Protein AF-A0A354S928-F1 (afdb_monomer_lite)

Structure (mmCIF, N/CA/C/O backbone):
data_AF-A0A354S928-F1
#
_entry.id   AF-A0A354S928-F1
#
loop_
_atom_site.group_PDB
_atom_site.id
_atom_site.type_symbol
_atom_site.label_atom_id
_atom_site.label_alt_id
_atom_site.label_comp_id
_atom_site.label_asym_id
_atom_site.label_entity_id
_atom_site.label_seq_id
_atom_site.pdbx_PDB_ins_code
_atom_site.Cartn_x
_atom_site.Cartn_y
_atom_site.Cartn_z
_atom_site.occupancy
_atom_site.B_iso_or_equiv
_atom_site.auth_seq_id
_atom_site.auth_comp_id
_atom_site.auth_asym_id
_atom_site.auth_atom_id
_atom_site.pdbx_PDB_model_num
ATOM 1 N N . ARG A 1 1 ? -13.248 -4.246 13.919 1.00 57.38 1 ARG A N 1
ATOM 2 C CA . ARG A 1 1 ? -13.762 -5.280 14.839 1.00 57.38 1 ARG A CA 1
ATOM 3 C C . ARG A 1 1 ? -12.779 -6.447 14.817 1.00 57.38 1 ARG A C 1
ATOM 5 O O . ARG A 1 1 ? -12.202 -6.693 13.770 1.00 57.38 1 ARG A O 1
ATOM 12 N N . PHE A 1 2 ? -12.494 -7.057 15.964 1.00 58.31 2 PHE A N 1
ATOM 13 C CA . PHE A 1 2 ? -11.597 -8.213 16.066 1.00 58.31 2 PHE A CA 1
ATOM 14 C C . PHE A 1 2 ? -12.460 -9.455 16.264 1.00 58.31 2 PHE A C 1
ATOM 16 O O . PHE A 1 2 ? -13.270 -9.467 17.186 1.00 58.31 2 PHE A O 1
ATOM 23 N N . THR A 1 3 ? -12.318 -10.443 15.388 1.00 64.12 3 THR A N 1
ATOM 24 C CA . THR A 1 3 ? -13.150 -11.657 15.372 1.00 64.12 3 THR A CA 1
ATOM 25 C C . THR A 1 3 ? -12.372 -12.909 15.773 1.00 64.12 3 THR A C 1
ATOM 27 O O . THR A 1 3 ? -12.984 -13.930 16.056 1.00 64.12 3 THR A O 1
ATOM 30 N N . GLY A 1 4 ? -11.038 -12.826 15.845 1.00 61.75 4 GLY A N 1
ATOM 31 C CA . GLY A 1 4 ? -10.159 -13.966 16.120 1.00 61.75 4 GLY A CA 1
ATOM 32 C C . GLY A 1 4 ? -9.697 -14.717 14.870 1.00 61.75 4 GLY A C 1
ATOM 33 O O . GLY A 1 4 ? -8.657 -15.358 14.941 1.00 61.75 4 GLY A O 1
ATOM 34 N N . LEU A 1 5 ? -10.392 -14.549 13.742 1.00 65.06 5 LEU A N 1
ATOM 35 C CA . LEU A 1 5 ? -10.087 -15.204 12.468 1.00 65.06 5 LEU A CA 1
ATOM 36 C C . LEU A 1 5 ? -9.148 -14.361 11.600 1.00 65.06 5 LEU A C 1
ATOM 38 O O . LEU A 1 5 ? -9.299 -13.135 11.499 1.00 65.06 5 LEU A O 1
ATOM 42 N N . GLU A 1 6 ? -8.187 -15.016 10.953 1.00 62.16 6 GLU A N 1
ATOM 43 C CA . GLU A 1 6 ? -7.364 -14.410 9.913 1.00 62.16 6 GLU A CA 1
ATOM 44 C C . GLU A 1 6 ? -8.184 -14.159 8.632 1.00 62.16 6 GLU A C 1
ATOM 46 O O . GLU A 1 6 ? -9.238 -14.746 8.373 1.00 62.16 6 GLU A O 1
ATOM 51 N N . ARG A 1 7 ? -7.709 -13.231 7.794 1.00 51.81 7 ARG A N 1
ATOM 52 C CA . ARG A 1 7 ? -8.377 -12.915 6.527 1.00 51.81 7 ARG A CA 1
ATOM 53 C C . ARG A 1 7 ? -8.331 -14.157 5.625 1.00 51.81 7 ARG A C 1
ATOM 55 O O . ARG A 1 7 ? -7.243 -14.546 5.212 1.00 51.81 7 ARG A O 1
ATOM 62 N N . ARG A 1 8 ? -9.508 -14.694 5.265 1.00 56.31 8 ARG A N 1
ATOM 63 C CA . ARG A 1 8 ? -9.723 -15.960 4.517 1.00 56.31 8 ARG A CA 1
ATOM 64 C C . ARG A 1 8 ? -9.528 -17.243 5.331 1.00 56.31 8 ARG A C 1
ATOM 66 O O . ARG A 1 8 ? -9.468 -18.323 4.751 1.00 56.31 8 ARG A O 1
ATOM 73 N N . GLU A 1 9 ? -9.439 -17.142 6.651 1.00 59.44 9 GLU A N 1
ATOM 74 C CA . GLU A 1 9 ? -9.548 -18.313 7.511 1.00 59.44 9 GLU A CA 1
ATOM 75 C C . GLU A 1 9 ? -11.017 -18.732 7.595 1.00 59.44 9 GLU A C 1
ATOM 77 O O . GLU A 1 9 ? -11.883 -17.931 7.950 1.00 59.44 9 GLU A O 1
ATOM 82 N N . HIS A 1 10 ? -11.298 -19.983 7.237 1.00 69.31 10 HIS A N 1
ATOM 83 C CA . HIS A 1 10 ? -12.612 -20.567 7.465 1.00 69.31 10 HIS A CA 1
ATOM 84 C C . HIS A 1 10 ? -12.753 -20.939 8.941 1.00 69.31 10 HIS A C 1
ATOM 86 O O . HIS A 1 10 ? -11.868 -21.585 9.508 1.00 69.31 10 HIS A O 1
ATOM 92 N N . ASP A 1 11 ? -13.879 -20.560 9.540 1.00 72.94 11 ASP A N 1
ATOM 93 C CA . ASP A 1 11 ? -14.251 -21.041 10.866 1.00 72.94 11 ASP A CA 1
ATOM 94 C C . ASP A 1 11 ? -14.643 -22.522 10.766 1.00 72.94 11 ASP A C 1
ATOM 96 O O . ASP A 1 11 ? -15.570 -22.893 10.048 1.00 72.94 11 ASP A O 1
ATOM 100 N N . GLN A 1 12 ? -13.883 -23.370 11.445 1.00 74.56 12 GLN A N 1
ATOM 101 C CA . GLN A 1 12 ? -14.088 -24.809 11.592 1.00 74.56 12 GLN A CA 1
ATOM 102 C C . GLN A 1 12 ? -14.726 -25.141 12.954 1.00 74.56 12 GLN A C 1
ATOM 104 O O . GLN A 1 12 ? -14.610 -26.270 13.428 1.00 74.56 12 GLN A O 1
ATOM 109 N N . GLY A 1 13 ? -15.363 -24.160 13.604 1.00 75.81 13 GLY A N 1
ATOM 110 C CA . GLY A 1 13 ? -15.966 -24.291 14.930 1.00 75.81 13 GLY A CA 1
ATOM 111 C C . GLY A 1 13 ? -14.998 -23.988 16.078 1.00 75.81 13 GLY A C 1
ATOM 112 O O . GLY A 1 13 ? -15.333 -24.168 17.248 1.00 75.81 13 GLY A O 1
ATOM 113 N N . GLN A 1 14 ? -13.790 -23.480 15.792 1.00 77.19 14 GLN A N 1
ATOM 114 C CA . GLN A 1 14 ? -12.808 -23.093 16.822 1.00 77.19 14 GLN A CA 1
ATOM 115 C C . GLN A 1 14 ? -13.268 -21.915 17.694 1.00 77.19 14 GLN A C 1
ATOM 117 O O . GLN A 1 14 ? -12.601 -21.535 18.665 1.00 77.19 14 GLN A O 1
ATOM 122 N N . HIS A 1 15 ? -14.371 -21.276 17.320 1.00 76.38 15 HIS A N 1
ATOM 123 C CA . HIS A 1 15 ? -14.907 -20.098 17.978 1.00 76.38 15 HIS A CA 1
ATOM 124 C C . HIS A 1 15 ? -16.320 -20.272 18.521 1.00 76.38 15 HIS A C 1
ATOM 126 O O . HIS A 1 15 ? -16.845 -19.299 19.071 1.00 76.38 15 HIS A O 1
ATOM 132 N N . ASP A 1 16 ? -16.867 -21.485 18.440 1.00 83.50 16 ASP A N 1
ATOM 133 C CA . ASP A 1 16 ? -18.211 -21.814 18.899 1.00 83.50 16 ASP A CA 1
ATOM 134 C C . ASP A 1 16 ? -18.359 -21.689 20.423 1.00 83.50 16 ASP A C 1
ATOM 136 O O . ASP A 1 16 ? -17.415 -21.861 21.203 1.00 83.50 16 ASP A O 1
ATOM 140 N N . GLY A 1 17 ? -19.582 -21.388 20.850 1.00 85.81 17 GLY A N 1
ATOM 141 C CA . GLY A 1 17 ? -20.004 -21.306 22.239 1.00 85.81 17 GLY A CA 1
ATOM 142 C C . GLY A 1 17 ? -20.357 -19.895 22.706 1.00 85.81 17 GLY A C 1
ATOM 143 O O . GLY A 1 17 ? -20.486 -18.938 21.938 1.00 85.81 17 GLY A O 1
ATOM 144 N N . VAL A 1 18 ? -20.537 -19.776 24.023 1.00 90.44 18 VAL A N 1
ATOM 145 C CA . VAL A 1 18 ? -20.867 -18.514 24.692 1.00 90.44 18 VAL A CA 1
ATOM 146 C C . VAL A 1 18 ? -19.614 -17.953 25.346 1.00 90.44 18 VAL A C 1
ATOM 148 O O . VAL A 1 18 ? -19.019 -18.594 26.213 1.00 90.44 18 VAL A O 1
ATOM 151 N N . ARG A 1 19 ? -19.211 -16.745 24.947 1.00 89.44 19 ARG A N 1
ATOM 152 C CA . ARG A 1 19 ? -17.998 -16.097 25.469 1.00 89.44 19 ARG A CA 1
ATOM 153 C C . ARG A 1 19 ? -18.167 -14.596 25.636 1.00 89.44 19 ARG A C 1
ATOM 155 O O . ARG A 1 19 ? -18.900 -13.958 24.882 1.00 89.44 19 ARG A O 1
ATOM 162 N N . ASP A 1 20 ? -17.449 -14.040 26.608 1.00 91.00 20 ASP A N 1
ATOM 163 C CA . ASP A 1 20 ? -17.377 -12.594 26.802 1.00 91.00 20 ASP A CA 1
ATOM 164 C C . ASP A 1 20 ? -16.610 -11.945 25.649 1.00 91.00 20 ASP A C 1
ATOM 166 O O . ASP A 1 20 ? -15.533 -12.398 25.251 1.00 91.00 20 ASP A O 1
ATOM 170 N N . VAL A 1 21 ? -17.158 -10.855 25.122 1.00 90.00 21 VAL A N 1
ATOM 171 C CA . VAL A 1 21 ? -16.546 -10.071 24.049 1.00 90.00 21 VAL A CA 1
ATOM 172 C C . VAL A 1 21 ? -16.589 -8.589 24.378 1.00 90.00 21 VAL A C 1
ATOM 174 O O . VAL A 1 21 ? -17.413 -8.113 25.155 1.00 90.00 21 VAL A O 1
ATOM 177 N N . LEU A 1 22 ? -15.688 -7.829 23.758 1.00 89.25 22 LEU A N 1
ATOM 178 C CA . LEU A 1 22 ? -15.654 -6.377 23.907 1.00 89.25 22 LEU A CA 1
ATOM 179 C C . LEU A 1 22 ? -16.966 -5.718 23.459 1.00 89.25 22 LEU A C 1
ATOM 181 O O . LEU A 1 22 ? -17.480 -4.841 24.144 1.00 89.25 22 LEU A O 1
ATOM 185 N N . ALA A 1 23 ? -17.457 -6.110 22.284 1.00 90.25 23 ALA A N 1
ATOM 186 C CA . ALA A 1 23 ? -18.642 -5.539 21.666 1.00 90.25 23 ALA A CA 1
ATOM 187 C C . ALA A 1 23 ? -19.266 -6.525 20.674 1.00 90.25 23 ALA A C 1
ATOM 189 O O . ALA A 1 23 ? -18.552 -7.317 20.054 1.00 90.25 23 ALA A O 1
ATOM 190 N N . VAL A 1 24 ? -20.583 -6.426 20.503 1.00 90.06 24 VAL A N 1
ATOM 191 C CA . VAL A 1 24 ? -21.364 -7.116 19.466 1.00 90.06 24 VAL A CA 1
ATOM 192 C C . VAL A 1 24 ? -22.012 -6.077 18.555 1.00 90.06 24 VAL A C 1
ATOM 194 O O . VAL A 1 24 ? -22.234 -4.949 18.976 1.00 90.06 24 VAL A O 1
ATOM 197 N N . SER A 1 25 ? -22.303 -6.434 17.304 1.00 87.00 25 SER A N 1
ATOM 198 C CA . SER A 1 25 ? -22.874 -5.494 16.330 1.00 87.00 25 SER A CA 1
ATOM 199 C C . SER A 1 25 ? -24.279 -5.042 16.738 1.00 87.00 25 SER A C 1
ATOM 201 O O . SER A 1 25 ? -25.116 -5.889 17.051 1.00 87.00 25 SER A O 1
ATOM 203 N N . SER A 1 26 ? -24.580 -3.742 16.629 1.00 88.56 26 SER A N 1
ATOM 204 C CA . SER A 1 26 ? -25.928 -3.191 16.859 1.00 88.56 26 SER A CA 1
ATOM 205 C C . SER A 1 26 ? -26.996 -3.807 15.941 1.00 88.56 26 SER A C 1
ATOM 207 O O . SER A 1 26 ? -28.163 -3.860 16.314 1.00 88.56 26 SER A O 1
ATOM 209 N N . ALA A 1 27 ? -26.604 -4.375 14.794 1.00 86.50 27 ALA A N 1
ATOM 210 C CA . ALA A 1 27 ? -27.502 -5.082 13.875 1.00 86.50 27 ALA A CA 1
ATOM 211 C C . ALA A 1 27 ? -28.067 -6.416 14.412 1.00 86.50 27 ALA A C 1
ATOM 213 O O . ALA A 1 27 ? -29.059 -6.906 13.880 1.00 86.50 27 ALA A O 1
ATOM 214 N N . GLY A 1 28 ? -27.435 -7.021 15.423 1.00 88.31 28 GLY A N 1
ATOM 215 C CA . GLY A 1 28 ? -27.823 -8.321 15.989 1.00 88.31 28 GLY A CA 1
ATOM 216 C C . GLY A 1 28 ? -27.736 -8.350 17.514 1.00 88.31 28 GLY A C 1
ATOM 217 O O . GLY A 1 28 ? -27.452 -9.391 18.098 1.00 88.31 28 GLY A O 1
ATOM 218 N N . MET A 1 29 ? -27.909 -7.196 18.159 1.00 91.94 29 MET A N 1
ATOM 219 C CA . MET A 1 29 ? -27.745 -7.043 19.601 1.00 91.94 29 MET A CA 1
ATOM 220 C C . MET A 1 29 ? -29.074 -7.266 20.329 1.00 91.94 29 MET A C 1
ATOM 222 O O . MET A 1 29 ? -30.068 -6.610 20.024 1.00 91.94 29 MET A O 1
ATOM 226 N N . LEU A 1 30 ? -29.073 -8.142 21.335 1.00 94.81 30 LEU A N 1
ATOM 227 C CA . LEU A 1 30 ? -30.174 -8.273 22.288 1.00 94.81 30 LEU A CA 1
ATOM 228 C C . LEU A 1 30 ? -29.760 -7.647 23.621 1.00 94.81 30 LEU A C 1
ATOM 230 O O . LEU A 1 30 ? -28.729 -8.008 24.187 1.00 94.81 30 LEU A O 1
ATOM 234 N N . ILE A 1 31 ? -30.556 -6.699 24.116 1.00 95.81 31 ILE A N 1
ATOM 235 C CA . ILE A 1 31 ? -30.219 -5.880 25.285 1.00 95.81 31 ILE A CA 1
ATOM 236 C C . ILE A 1 31 ? -31.330 -6.020 26.317 1.00 95.81 31 ILE A C 1
ATOM 238 O O . ILE A 1 31 ? -32.513 -5.920 25.986 1.00 95.81 31 ILE A O 1
ATOM 242 N N . ARG A 1 32 ? -30.960 -6.215 27.585 1.00 96.75 32 ARG A N 1
ATOM 243 C CA . ARG A 1 32 ? -31.929 -6.126 28.677 1.00 96.75 32 ARG A CA 1
ATOM 244 C C . ARG A 1 32 ? -32.456 -4.695 28.786 1.00 96.75 32 ARG A C 1
ATOM 246 O O . ARG A 1 32 ? -31.681 -3.739 28.809 1.00 96.75 32 ARG A O 1
ATOM 253 N N . ARG A 1 33 ? -33.777 -4.553 28.878 1.00 96.88 33 ARG A N 1
ATOM 254 C CA . ARG A 1 33 ? -34.451 -3.250 28.880 1.00 96.88 33 ARG A CA 1
ATOM 255 C C . ARG A 1 33 ? -33.980 -2.328 30.008 1.00 96.88 33 ARG A C 1
ATOM 257 O O . ARG A 1 33 ? -33.755 -1.150 29.765 1.00 96.88 33 ARG A O 1
ATOM 264 N N . ASP A 1 34 ? -33.786 -2.866 31.206 1.00 97.31 34 ASP A N 1
ATOM 265 C CA . ASP A 1 34 ? -33.307 -2.106 32.363 1.00 97.31 34 ASP A CA 1
ATOM 266 C C . ASP A 1 34 ? -31.888 -1.556 32.152 1.00 97.31 34 ASP A C 1
ATOM 268 O O . ASP A 1 34 ? -31.608 -0.412 32.503 1.00 97.31 34 ASP A O 1
ATOM 272 N N . VAL A 1 35 ? -31.003 -2.326 31.510 1.00 96.38 35 VAL A N 1
ATOM 273 C CA . VAL A 1 35 ? -29.656 -1.862 31.139 1.00 96.38 35 VAL A CA 1
ATOM 274 C C . VAL A 1 35 ? -29.730 -0.768 30.072 1.00 96.38 35 VAL A C 1
ATOM 276 O O . VAL A 1 35 ? -29.015 0.226 30.175 1.00 96.38 35 VAL A O 1
ATOM 279 N N . TRP A 1 36 ? -30.599 -0.923 29.070 1.00 96.75 36 TRP A N 1
ATOM 280 C CA . TRP A 1 36 ? -30.798 0.082 28.022 1.00 96.75 36 TRP A CA 1
ATOM 281 C C . TRP A 1 36 ? -31.271 1.426 28.585 1.00 96.75 36 TRP A C 1
ATOM 283 O O . TRP A 1 36 ? -30.687 2.462 28.269 1.00 96.75 36 TRP A O 1
ATOM 293 N N . GLU A 1 37 ? -32.291 1.397 29.447 1.00 96.00 37 GLU A N 1
ATOM 294 C CA . GLU A 1 37 ? -32.846 2.587 30.099 1.00 96.00 37 GLU A CA 1
ATOM 295 C C . GLU A 1 37 ? -31.823 3.230 31.047 1.00 96.00 37 GLU A C 1
ATOM 297 O O . GLU A 1 37 ? -31.629 4.443 31.011 1.00 96.00 37 GLU A O 1
ATOM 302 N N . ARG A 1 38 ? -31.089 2.428 31.832 1.00 95.25 38 ARG A N 1
ATOM 303 C CA . ARG A 1 38 ? -30.042 2.925 32.742 1.00 95.25 38 ARG A CA 1
ATOM 304 C C . ARG A 1 38 ? -28.875 3.591 32.011 1.00 95.25 38 ARG A C 1
ATOM 306 O O . ARG A 1 38 ? -28.281 4.525 32.543 1.00 95.25 38 ARG A O 1
ATOM 313 N N . LEU A 1 39 ? -28.512 3.090 30.830 1.00 95.38 39 LEU A N 1
ATOM 314 C CA . LEU A 1 39 ? -27.411 3.623 30.022 1.00 95.38 39 LEU A CA 1
ATOM 315 C C . LEU A 1 39 ? -27.840 4.712 29.037 1.00 95.38 39 LEU A C 1
ATOM 317 O O . LEU A 1 39 ? -26.982 5.221 28.316 1.00 95.38 39 LEU A O 1
ATOM 321 N N . ASP A 1 40 ? -29.126 5.067 29.002 1.00 94.88 40 ASP A N 1
ATOM 322 C CA . ASP A 1 40 ? -29.672 6.079 28.093 1.00 94.88 40 ASP A CA 1
ATOM 323 C C . ASP A 1 40 ? -29.400 5.753 26.601 1.00 94.88 40 ASP A C 1
ATOM 325 O O . ASP A 1 40 ? -29.175 6.623 25.763 1.00 94.88 40 ASP A O 1
ATOM 329 N N . GLY A 1 41 ? -29.379 4.462 26.248 1.00 93.75 41 GLY A N 1
ATOM 330 C CA . GLY A 1 41 ? -29.180 3.998 24.869 1.00 93.75 41 GLY A CA 1
ATOM 331 C C . GLY A 1 41 ? -27.840 4.396 24.224 1.00 93.75 41 GLY A C 1
ATOM 332 O O . GLY A 1 41 ? -26.811 4.539 24.894 1.00 93.75 41 GLY A O 1
ATOM 333 N N . PHE A 1 42 ? -27.825 4.534 22.891 1.00 95.00 42 PHE A N 1
ATOM 334 C CA . PHE A 1 42 ? -26.626 4.878 22.106 1.00 95.00 42 PHE A CA 1
ATOM 335 C C . PHE A 1 42 ? -26.143 6.319 22.333 1.00 95.00 42 PHE A C 1
ATOM 337 O O . PHE A 1 42 ? -26.806 7.142 22.963 1.00 95.00 42 PHE A O 1
ATOM 344 N N . ASP A 1 43 ? -24.933 6.622 21.861 1.00 93.38 43 ASP A N 1
ATOM 345 C CA . ASP A 1 43 ? -24.428 7.993 21.832 1.00 93.38 43 ASP A CA 1
ATOM 346 C C . ASP A 1 43 ? -25.034 8.780 20.665 1.00 93.38 43 ASP A C 1
ATOM 348 O O . ASP A 1 43 ? -24.781 8.401 19.523 1.00 93.38 43 ASP A O 1
ATOM 352 N N . PRO A 1 44 ? -25.791 9.876 20.897 1.00 91.38 44 PRO A N 1
ATOM 353 C CA . PRO A 1 44 ? -26.268 10.739 19.817 1.00 91.38 44 PRO A CA 1
ATOM 354 C C . PRO A 1 44 ? -25.138 11.285 18.935 1.00 91.38 44 PRO A C 1
ATOM 356 O O . PRO A 1 44 ? -25.376 11.631 17.781 1.00 91.38 44 PRO A O 1
ATOM 359 N N . GLN A 1 45 ? -23.908 11.342 19.459 1.00 89.50 45 GLN A N 1
ATOM 360 C CA . GLN A 1 45 ? -22.717 11.751 18.710 1.00 89.50 45 GLN A CA 1
ATOM 361 C C . GLN A 1 45 ? -22.156 10.650 17.791 1.00 89.50 45 GLN A C 1
ATOM 363 O O . GLN A 1 45 ? -21.254 10.915 16.997 1.00 89.50 45 GLN A O 1
ATOM 368 N N . LEU A 1 46 ? -22.682 9.423 17.871 1.00 87.31 46 LEU A N 1
ATOM 369 C CA . LEU A 1 46 ? -22.285 8.260 17.071 1.00 87.31 46 LEU A CA 1
ATOM 370 C C . LEU A 1 46 ? -23.500 7.699 16.310 1.00 87.31 46 LEU A C 1
ATOM 372 O O . LEU A 1 46 ? -24.011 6.638 16.656 1.00 87.31 46 LEU A O 1
ATOM 376 N N . PRO A 1 47 ? -23.988 8.386 15.261 1.00 81.38 47 PRO A N 1
ATOM 377 C CA . PRO A 1 47 ? -25.257 8.034 14.620 1.00 81.38 47 PRO A CA 1
ATOM 378 C C . PRO A 1 47 ? -25.209 6.779 13.736 1.00 81.38 47 PRO A C 1
ATOM 380 O O . PRO A 1 47 ? -26.265 6.271 13.367 1.00 81.38 47 PRO A O 1
ATOM 383 N N . LEU A 1 48 ? -24.023 6.313 13.323 1.00 79.75 48 LEU A N 1
ATOM 384 C CA . LEU A 1 48 ? -23.920 5.247 12.314 1.00 79.75 48 LEU A CA 1
ATOM 385 C C . LEU A 1 48 ? -22.792 4.242 12.542 1.00 79.75 48 LEU A C 1
ATOM 387 O O . LEU A 1 48 ? -22.975 3.056 12.288 1.00 79.75 48 LEU A O 1
ATOM 391 N N . PHE A 1 49 ? -21.613 4.705 12.952 1.00 82.62 49 PHE A N 1
ATOM 392 C CA . PHE A 1 49 ? -20.440 3.852 13.111 1.00 82.62 49 PHE A CA 1
ATOM 393 C C . PHE A 1 49 ? -19.979 3.851 14.561 1.00 82.62 49 PHE A C 1
ATOM 395 O O . PHE A 1 49 ? -19.964 4.897 15.206 1.00 82.62 49 PHE A O 1
ATOM 402 N N . ARG A 1 50 ? -19.524 2.685 15.036 1.00 85.31 50 ARG A N 1
ATOM 403 C CA . ARG A 1 50 ? -18.922 2.484 16.369 1.00 85.31 50 ARG A CA 1
ATOM 404 C C . ARG A 1 50 ? -19.848 2.820 17.547 1.00 85.31 50 ARG A C 1
ATOM 406 O O . ARG A 1 50 ? -19.375 2.857 18.682 1.00 85.31 50 ARG A O 1
ATOM 413 N N . ASP A 1 51 ? -21.133 3.014 17.278 1.00 89.44 51 ASP A N 1
ATOM 414 C CA . ASP A 1 51 ? -22.232 3.117 18.240 1.00 89.44 51 ASP A CA 1
ATOM 415 C C . ASP A 1 51 ? -22.292 1.873 19.134 1.00 89.44 51 ASP A C 1
ATOM 417 O O . ASP A 1 51 ? -22.361 1.960 20.360 1.00 89.44 51 ASP A O 1
ATOM 421 N N . ASP A 1 52 ? -22.156 0.712 18.501 1.00 91.31 52 ASP A N 1
ATOM 422 C CA . ASP A 1 52 ? -22.087 -0.602 19.116 1.00 91.31 52 ASP A CA 1
ATOM 423 C C . ASP A 1 52 ? -20.897 -0.733 20.077 1.00 91.31 52 ASP A C 1
ATOM 425 O O . ASP A 1 52 ? -21.041 -1.197 21.208 1.00 91.31 52 ASP A O 1
ATOM 429 N N . LEU A 1 53 ? -19.717 -0.281 19.642 1.00 90.81 53 LEU A N 1
ATOM 430 C CA . LEU A 1 53 ? -18.491 -0.340 20.426 1.00 90.81 53 LEU A CA 1
ATOM 431 C C . LEU A 1 53 ? -18.572 0.572 21.649 1.00 90.81 53 LEU A C 1
ATOM 433 O O . LEU A 1 53 ? -18.171 0.149 22.731 1.00 90.81 53 LEU A O 1
ATOM 437 N N . ASP A 1 54 ? -19.067 1.802 21.490 1.00 93.31 54 ASP A N 1
ATOM 438 C CA . ASP A 1 54 ? -19.245 2.709 22.624 1.00 93.31 54 ASP A CA 1
ATOM 439 C C . ASP A 1 54 ? -20.248 2.156 23.639 1.00 93.31 54 ASP A C 1
ATOM 441 O O . ASP A 1 54 ? -19.950 2.097 24.835 1.00 93.31 54 ASP A O 1
ATOM 445 N N . PHE A 1 55 ? -21.412 1.703 23.166 1.00 95.19 55 PHE A N 1
ATOM 446 C CA . PHE A 1 55 ? -22.460 1.183 24.035 1.00 95.19 55 PHE A CA 1
ATOM 447 C C . PHE A 1 55 ? -21.996 -0.057 24.801 1.00 95.19 55 PHE A C 1
ATOM 449 O O . PHE A 1 55 ? -22.072 -0.075 26.027 1.00 95.19 55 PHE A O 1
ATOM 456 N N . CYS A 1 56 ? -21.431 -1.061 24.124 1.00 94.25 56 CYS A N 1
ATOM 457 C CA . CYS A 1 56 ? -20.911 -2.257 24.790 1.00 94.25 56 CYS A CA 1
ATOM 458 C C . CYS A 1 56 ? -19.782 -1.936 25.780 1.00 94.25 56 CYS A C 1
ATOM 460 O O . CYS A 1 56 ? -19.679 -2.562 26.834 1.00 94.25 56 CYS A O 1
ATOM 462 N N . TRP A 1 57 ? -18.952 -0.933 25.492 1.00 94.25 57 TRP A N 1
ATOM 463 C CA . TRP A 1 57 ? -17.935 -0.486 26.439 1.00 94.25 57 TRP A CA 1
ATOM 464 C C . TRP A 1 57 ? -18.574 0.164 27.676 1.00 94.25 57 TRP A C 1
ATOM 466 O O . TRP A 1 57 ? -18.168 -0.140 28.799 1.00 94.25 57 TRP A O 1
ATOM 476 N N . ARG A 1 58 ? -19.608 1.000 27.510 1.00 95.44 58 ARG A N 1
ATOM 477 C CA . ARG A 1 58 ? -20.393 1.531 28.639 1.00 95.44 58 ARG A CA 1
ATOM 478 C C . ARG A 1 58 ? -21.064 0.424 29.453 1.00 95.44 58 ARG A C 1
ATOM 480 O O . ARG A 1 58 ? -21.017 0.497 30.675 1.00 95.44 58 ARG A O 1
ATOM 487 N N . VAL A 1 59 ? -21.587 -0.621 28.810 1.00 96.50 59 VAL A N 1
ATOM 488 C CA . VAL A 1 59 ? -22.147 -1.814 29.477 1.00 96.50 59 VAL A CA 1
ATOM 489 C C . VAL A 1 59 ? -21.105 -2.469 30.390 1.00 96.50 59 VAL A C 1
ATOM 491 O O . VAL A 1 59 ? -21.357 -2.608 31.586 1.00 96.50 59 VAL A O 1
ATOM 494 N N . HIS A 1 60 ? -19.902 -2.755 29.877 1.00 95.56 60 HIS A N 1
ATOM 495 C CA . HIS A 1 60 ? -18.797 -3.290 30.692 1.00 95.56 60 HIS A CA 1
ATOM 496 C C . HIS A 1 60 ? -18.424 -2.365 31.855 1.00 95.56 60 HIS A C 1
ATOM 498 O O . HIS A 1 60 ? -18.159 -2.813 32.967 1.00 95.56 60 HIS A O 1
ATOM 504 N N . ARG A 1 61 ? -18.420 -1.048 31.622 1.00 94.94 61 ARG A N 1
ATOM 505 C CA . ARG A 1 61 ? -18.125 -0.058 32.667 1.00 94.94 61 ARG A CA 1
ATOM 506 C C . ARG A 1 61 ? -19.235 0.093 33.700 1.00 94.94 61 ARG A C 1
ATOM 508 O O . ARG A 1 61 ? -18.953 0.552 34.801 1.00 94.94 61 ARG A O 1
ATOM 515 N N . ALA A 1 62 ? -20.460 -0.296 33.379 1.00 95.62 62 ALA A N 1
ATOM 516 C CA . ALA A 1 62 ? -21.577 -0.330 34.313 1.00 95.62 62 ALA A CA 1
ATOM 517 C C . ALA A 1 62 ? -21.641 -1.637 35.128 1.00 95.62 62 ALA A C 1
ATOM 519 O O . ALA A 1 62 ? -22.602 -1.831 35.867 1.00 95.62 62 ALA A O 1
ATOM 520 N N . GLY A 1 63 ? -20.641 -2.521 35.004 1.00 94.94 63 GLY A N 1
ATOM 521 C CA . GLY A 1 63 ? -20.585 -3.804 35.717 1.00 94.94 63 GLY A CA 1
ATOM 522 C C . GLY A 1 63 ? -21.392 -4.928 35.062 1.00 94.94 63 GLY A C 1
ATOM 523 O O . GLY A 1 63 ? -21.535 -6.001 35.641 1.00 94.94 63 GLY A O 1
ATOM 524 N N . GLU A 1 64 ? -21.919 -4.702 33.860 1.00 95.81 64 GLU A N 1
ATOM 525 C CA . GLU A 1 64 ? -22.651 -5.711 33.095 1.00 95.81 64 GLU A CA 1
ATOM 526 C C . GLU A 1 64 ? -21.723 -6.442 32.118 1.00 95.81 64 GLU A C 1
ATOM 528 O O . GLU A 1 64 ? -20.626 -5.981 31.802 1.00 95.81 64 GLU A O 1
ATOM 533 N N . ARG A 1 65 ? -22.178 -7.584 31.594 1.00 94.62 65 ARG A N 1
ATOM 534 C CA . ARG A 1 65 ? -21.411 -8.396 30.640 1.00 94.62 65 ARG A CA 1
ATOM 535 C C . ARG A 1 65 ? -21.970 -8.285 29.230 1.00 94.62 65 ARG A C 1
ATOM 537 O O . ARG A 1 65 ? -23.181 -8.252 29.027 1.00 94.62 65 ARG A O 1
ATOM 544 N N . VAL A 1 66 ? -21.067 -8.307 28.254 1.00 95.19 66 VAL A N 1
ATOM 545 C CA . VAL A 1 66 ? -21.397 -8.448 26.834 1.00 95.19 66 VAL A CA 1
ATOM 546 C C . VAL A 1 66 ? -20.886 -9.800 26.367 1.00 95.19 66 VAL A C 1
ATOM 548 O O . VAL A 1 66 ? -19.683 -10.062 26.403 1.00 95.19 66 VAL A O 1
ATOM 551 N N . ILE A 1 67 ? -21.809 -10.646 25.923 1.00 93.69 67 ILE A N 1
ATOM 552 C CA . ILE A 1 67 ? -21.523 -12.002 25.459 1.00 93.69 67 ILE A CA 1
ATOM 553 C C . ILE A 1 67 ? -21.905 -12.151 23.992 1.00 93.69 67 ILE A C 1
ATOM 555 O O . ILE A 1 67 ? -22.877 -11.555 23.529 1.00 93.69 67 ILE A O 1
ATOM 559 N N . VAL A 1 68 ? -21.142 -12.964 23.269 1.00 91.31 68 VAL A N 1
ATOM 560 C CA . VAL A 1 68 ? -21.536 -13.471 21.953 1.00 91.31 68 VAL A CA 1
ATOM 561 C C . VAL A 1 68 ? -22.060 -14.895 22.113 1.00 91.31 68 VAL A C 1
ATOM 563 O O . VAL A 1 68 ? -21.491 -15.677 22.875 1.00 91.31 68 VAL A O 1
ATOM 566 N N . VAL A 1 69 ? -23.143 -15.210 21.406 1.00 91.31 69 VAL A N 1
ATOM 567 C CA . VAL A 1 69 ? -23.721 -16.555 21.302 1.00 91.31 69 VAL A CA 1
ATOM 568 C C . VAL A 1 69 ? -23.589 -16.967 19.843 1.00 91.31 69 VAL A C 1
ATOM 570 O O . VAL A 1 69 ? -24.287 -16.413 18.997 1.00 91.31 69 VAL A O 1
ATOM 573 N N . THR A 1 70 ? -22.667 -17.876 19.529 1.00 87.06 70 THR A N 1
ATOM 574 C CA . THR A 1 70 ? -22.372 -18.240 18.129 1.00 87.06 70 THR A CA 1
ATOM 575 C C . THR A 1 70 ? -23.522 -18.956 17.429 1.00 87.06 70 THR A C 1
ATOM 577 O O . THR A 1 70 ? -23.667 -18.814 16.220 1.00 87.06 70 THR A O 1
ATOM 580 N N . ASP A 1 71 ? -24.382 -19.641 18.185 1.00 86.50 71 ASP A N 1
ATOM 581 C CA . ASP A 1 71 ? -25.570 -20.319 17.649 1.00 86.50 71 ASP A CA 1
ATOM 582 C C . ASP A 1 71 ? -26.648 -19.330 17.163 1.00 86.50 71 ASP A C 1
ATOM 584 O O . ASP A 1 71 ? -27.534 -19.687 16.386 1.00 86.50 71 ASP A O 1
ATOM 588 N N . ALA A 1 72 ? -26.592 -18.068 17.609 1.00 87.94 72 ALA A N 1
ATOM 589 C CA . ALA A 1 72 ? -27.520 -17.020 17.202 1.00 87.94 72 ALA A CA 1
ATOM 590 C C . ALA A 1 72 ? -27.010 -16.314 15.936 1.00 87.94 72 ALA A C 1
ATOM 592 O O . ALA A 1 72 ? -26.251 -15.345 15.996 1.00 87.94 72 ALA A O 1
ATOM 593 N N . VAL A 1 73 ? -27.451 -16.798 14.774 1.00 84.00 73 VAL A N 1
ATOM 594 C CA . VAL A 1 73 ? -27.003 -16.301 13.465 1.00 84.00 73 VAL A CA 1
ATOM 595 C C . VAL A 1 73 ? -27.966 -15.255 12.900 1.00 84.00 73 VAL A C 1
ATOM 597 O O . VAL A 1 73 ? -29.177 -15.466 12.834 1.00 84.00 73 VAL A O 1
ATOM 600 N N . LEU A 1 74 ? -27.416 -14.133 12.428 1.00 84.06 74 LEU A N 1
ATOM 601 C CA . LEU A 1 74 ? -28.141 -13.099 11.689 1.00 84.06 74 LEU A CA 1
ATOM 602 C C . LEU A 1 74 ? -27.371 -12.718 10.422 1.00 84.06 74 LEU A C 1
ATOM 604 O O . LEU A 1 74 ? -26.165 -12.487 10.457 1.00 84.06 74 LEU A O 1
ATOM 608 N N . HIS A 1 75 ? -28.085 -12.591 9.304 1.00 81.44 75 HIS A N 1
ATOM 609 C CA . HIS A 1 75 ? -27.507 -12.149 8.037 1.00 81.44 75 HIS A CA 1
ATOM 610 C C . HIS A 1 75 ? -27.639 -10.632 7.881 1.00 81.44 75 HIS A C 1
ATOM 612 O O . HIS A 1 75 ? -28.742 -10.101 7.739 1.00 81.44 75 HIS A O 1
ATOM 618 N N . HIS A 1 76 ? -26.507 -9.925 7.853 1.00 78.50 76 HIS A N 1
ATOM 619 C CA . HIS A 1 76 ? -26.459 -8.482 7.628 1.00 78.50 76 HIS A CA 1
ATOM 620 C C . HIS A 1 76 ? -25.757 -8.157 6.302 1.00 78.50 76 HIS A C 1
ATOM 622 O O . HIS A 1 76 ? -24.679 -8.658 6.020 1.00 78.50 76 HIS A O 1
ATOM 628 N N . ARG A 1 77 ? -26.368 -7.302 5.470 1.00 71.94 77 ARG A N 1
ATOM 629 C CA . ARG A 1 77 ? -25.831 -6.926 4.146 1.00 71.94 77 ARG A CA 1
ATOM 630 C C . ARG A 1 77 ? -24.737 -5.852 4.170 1.00 71.94 77 ARG A C 1
ATOM 632 O O . ARG A 1 77 ? -24.194 -5.545 3.114 1.00 71.94 77 ARG A O 1
ATOM 639 N N . GLU A 1 78 ? -24.496 -5.224 5.322 1.00 66.88 78 GLU A N 1
ATOM 640 C CA . GLU A 1 78 ? -23.433 -4.225 5.544 1.00 66.88 78 GLU A CA 1
ATOM 641 C C . GLU A 1 78 ? -23.338 -3.120 4.471 1.00 66.88 78 GLU A C 1
ATOM 643 O O . GLU A 1 78 ? -22.261 -2.612 4.155 1.00 66.88 78 GLU A O 1
ATOM 648 N N . ALA A 1 79 ? -24.479 -2.735 3.889 1.00 64.25 79 ALA A N 1
ATOM 649 C CA . ALA A 1 79 ? -24.511 -1.887 2.700 1.00 64.25 79 ALA A CA 1
ATOM 650 C C . ALA A 1 79 ? -23.913 -0.488 2.937 1.00 64.25 79 ALA A C 1
ATOM 652 O O . ALA A 1 79 ? -23.313 0.074 2.026 1.00 64.25 79 ALA A O 1
ATOM 653 N N . SER A 1 80 ? -24.040 0.058 4.150 1.00 61.56 80 SER A N 1
ATOM 654 C CA . SER A 1 80 ? -23.461 1.358 4.520 1.00 61.56 80 SER A CA 1
ATOM 655 C C . SER A 1 80 ? -21.952 1.289 4.782 1.00 61.56 80 SER A C 1
ATOM 657 O O . SER A 1 80 ? -21.247 2.255 4.512 1.00 61.56 80 SER A O 1
ATOM 659 N N . ALA A 1 81 ? -21.442 0.153 5.275 1.00 59.72 81 ALA A N 1
ATOM 660 C CA . ALA A 1 81 ? -20.012 -0.041 5.524 1.00 59.72 81 ALA A CA 1
ATOM 661 C C . ALA A 1 81 ? -19.227 -0.250 4.217 1.00 59.72 81 ALA A C 1
ATOM 663 O O . ALA A 1 81 ? -18.122 0.264 4.083 1.00 59.72 81 ALA A O 1
ATOM 664 N N . HIS A 1 82 ? -19.840 -0.922 3.236 1.00 58.72 82 HIS A N 1
ATOM 665 C CA . HIS A 1 82 ? -19.263 -1.183 1.909 1.00 58.72 82 HIS A CA 1
ATOM 666 C C . HIS A 1 82 ? -19.599 -0.105 0.863 1.00 58.72 82 HIS A C 1
ATOM 668 O O . HIS A 1 82 ? -19.444 -0.331 -0.336 1.00 58.72 82 HIS A O 1
ATOM 674 N N . GLY A 1 83 ? -20.168 1.036 1.272 1.00 57.56 83 GLY A N 1
ATOM 675 C CA . GLY A 1 83 ? -20.546 2.116 0.350 1.00 57.56 83 GLY A CA 1
ATOM 676 C C . GLY A 1 83 ? -21.602 1.736 -0.704 1.00 57.56 83 GLY A C 1
ATOM 677 O O . GLY A 1 83 ? -21.816 2.482 -1.655 1.00 57.56 83 GLY A O 1
ATOM 678 N N . ARG A 1 84 ? -22.289 0.595 -0.547 1.00 59.00 84 ARG A N 1
ATOM 679 C CA . ARG A 1 84 ? -23.373 0.120 -1.431 1.00 59.00 84 ARG A CA 1
ATOM 680 C C . ARG A 1 84 ? -24.677 0.897 -1.234 1.00 59.00 84 ARG A C 1
ATOM 682 O O . ARG A 1 84 ? -25.593 0.776 -2.043 1.00 59.00 84 ARG A O 1
ATOM 689 N N . ARG A 1 85 ? -24.770 1.682 -0.158 1.00 59.12 85 ARG A N 1
ATOM 690 C CA . ARG A 1 85 ? -25.845 2.641 0.098 1.00 59.12 85 ARG A CA 1
ATOM 691 C C . ARG A 1 85 ? -25.235 4.001 0.412 1.00 59.12 85 ARG A C 1
ATOM 693 O O . ARG A 1 85 ? -24.478 4.125 1.371 1.00 59.12 85 ARG A O 1
ATOM 700 N N . VAL A 1 86 ? -25.611 5.015 -0.363 1.00 58.78 86 VAL A N 1
ATOM 701 C CA . VAL A 1 86 ? -25.366 6.411 0.009 1.00 58.78 86 VAL A CA 1
ATOM 702 C C . VAL A 1 86 ? -26.274 6.707 1.199 1.00 58.78 86 VAL A C 1
ATOM 704 O O . VAL A 1 86 ? -27.494 6.581 1.100 1.00 58.78 86 VAL A O 1
ATOM 707 N N . SER A 1 87 ? -25.673 6.979 2.352 1.00 57.19 87 SER A N 1
ATOM 708 C CA . SER A 1 87 ? -26.392 7.380 3.557 1.00 57.19 87 SER A CA 1
ATOM 709 C C . SER A 1 87 ? -26.328 8.895 3.669 1.00 57.19 87 SER A C 1
ATOM 711 O O . SER A 1 87 ? -25.229 9.451 3.661 1.00 57.19 87 SER A O 1
ATOM 713 N N . ASP A 1 88 ? -27.474 9.553 3.841 1.00 58.53 88 ASP A N 1
ATOM 714 C CA . ASP A 1 88 ? -27.531 11.001 4.099 1.00 58.53 88 ASP A CA 1
ATOM 715 C C . ASP A 1 88 ? -26.763 11.381 5.379 1.00 58.53 88 ASP A C 1
ATOM 717 O O . ASP A 1 88 ? -26.242 12.486 5.500 1.00 58.53 88 ASP A O 1
ATOM 721 N N . LEU A 1 89 ? -26.618 10.427 6.309 1.00 59.09 89 LEU A N 1
ATOM 722 C CA . LEU A 1 89 ? -25.867 10.577 7.558 1.00 59.09 89 LEU A CA 1
ATOM 723 C C . LEU A 1 89 ? -24.349 10.376 7.391 1.00 59.09 89 LEU A C 1
ATOM 725 O O . LEU A 1 89 ? -23.592 10.703 8.301 1.00 59.09 89 LEU A O 1
ATOM 729 N N . ALA A 1 90 ? -23.883 9.817 6.267 1.00 58.00 90 ALA A N 1
ATOM 730 C CA . ALA A 1 90 ? -22.466 9.524 6.034 1.00 58.00 90 ALA A CA 1
ATOM 731 C C . ALA A 1 90 ? -22.105 9.565 4.540 1.00 58.00 90 ALA A C 1
ATOM 733 O O . ALA A 1 90 ? -21.853 8.536 3.911 1.00 58.00 90 ALA A O 1
ATOM 734 N N . ILE A 1 91 ? -22.026 10.781 3.988 1.00 57.41 91 ILE A N 1
ATOM 735 C CA . ILE A 1 91 ? -21.646 11.035 2.585 1.00 57.41 91 ILE A CA 1
ATOM 736 C C . ILE A 1 91 ? -20.258 10.443 2.267 1.00 57.41 91 ILE A C 1
ATOM 738 O O . ILE A 1 91 ? -20.047 9.885 1.194 1.00 57.41 91 ILE A O 1
ATOM 742 N N . HIS A 1 92 ? -19.322 10.514 3.222 1.00 66.56 92 HIS A N 1
ATOM 743 C CA . HIS A 1 92 ? -17.997 9.888 3.142 1.00 66.56 92 HIS A CA 1
ATOM 744 C C . HIS A 1 92 ? -17.878 8.809 4.228 1.00 66.56 92 HIS A C 1
ATOM 746 O O . HIS A 1 92 ? -17.490 9.095 5.361 1.00 66.56 92 HIS A O 1
ATOM 752 N N . HIS A 1 93 ? -18.228 7.565 3.895 1.00 69.62 93 HIS A N 1
ATOM 753 C CA . HIS A 1 93 ? -18.262 6.437 4.838 1.00 69.62 93 HIS A CA 1
ATOM 754 C C . HIS A 1 93 ? -16.927 6.215 5.578 1.00 69.62 93 HIS A C 1
ATOM 756 O O . HIS A 1 93 ? -16.927 6.036 6.794 1.00 69.62 93 HIS A O 1
ATOM 762 N N . HIS A 1 94 ? -15.785 6.306 4.885 1.00 67.69 94 HIS A N 1
ATOM 763 C CA . HIS A 1 94 ? -14.461 6.184 5.509 1.00 67.69 94 HIS A CA 1
ATOM 764 C C . HIS A 1 94 ? -14.186 7.278 6.540 1.00 67.69 94 HIS A C 1
ATOM 766 O O . HIS A 1 94 ? -13.671 6.994 7.624 1.00 67.69 94 HIS A O 1
ATOM 772 N N . ARG A 1 95 ? -14.546 8.522 6.216 1.00 75.50 95 ARG A N 1
ATOM 773 C CA . ARG A 1 95 ? -14.404 9.656 7.125 1.00 75.50 95 ARG A CA 1
ATOM 774 C C . ARG A 1 95 ? -15.279 9.480 8.361 1.00 75.50 95 ARG A C 1
ATOM 776 O O . ARG A 1 95 ? -14.778 9.624 9.470 1.00 75.50 95 ARG A O 1
ATOM 783 N N . ALA A 1 96 ? -16.547 9.122 8.173 1.00 77.56 96 ALA A N 1
ATOM 784 C CA . ALA A 1 96 ? -17.499 8.943 9.264 1.00 77.56 96 ALA A CA 1
ATOM 785 C C . ALA A 1 96 ? -17.099 7.793 10.213 1.00 77.56 96 ALA A C 1
ATOM 787 O O . ALA A 1 96 ? -17.136 7.971 11.429 1.00 77.56 96 ALA A O 1
ATOM 788 N N . ASP A 1 97 ? -16.636 6.644 9.694 1.00 77.75 97 ASP A N 1
ATOM 789 C CA . ASP A 1 97 ? -16.103 5.562 10.544 1.00 77.75 97 ASP A CA 1
ATOM 790 C C . ASP A 1 97 ? -14.844 6.011 11.301 1.00 77.75 97 ASP A C 1
ATOM 792 O O . ASP A 1 97 ? -14.648 5.676 12.473 1.00 77.75 97 ASP A O 1
ATOM 796 N N . ARG A 1 98 ? -13.983 6.807 10.653 1.00 79.25 98 ARG A N 1
ATOM 797 C CA . ARG A 1 98 ? -12.751 7.308 11.269 1.00 79.25 98 ARG A CA 1
ATOM 798 C C . ARG A 1 98 ? -13.027 8.320 12.377 1.00 79.25 98 ARG A C 1
ATOM 800 O O . ARG A 1 98 ? -12.433 8.195 13.448 1.00 79.25 98 ARG A O 1
ATOM 807 N N . GLU A 1 99 ? -13.914 9.280 12.133 1.00 84.19 99 GLU A N 1
ATOM 808 C CA . GLU A 1 99 ? -14.393 10.254 13.121 1.00 84.19 99 GLU A CA 1
ATOM 809 C C . GLU A 1 99 ? -14.966 9.530 14.339 1.00 84.19 99 GLU A C 1
ATOM 811 O O . GLU A 1 99 ? -14.510 9.764 15.459 1.00 84.19 99 GLU A O 1
ATOM 816 N N . ALA A 1 100 ? -15.861 8.564 14.116 1.00 84.94 100 ALA A N 1
ATOM 817 C CA . ALA A 1 100 ? -16.436 7.746 15.175 1.00 84.94 100 ALA A CA 1
ATOM 818 C C . ALA A 1 100 ? -15.371 6.963 15.962 1.00 84.94 100 ALA A C 1
ATOM 820 O O . ALA A 1 100 ? -15.375 6.958 17.192 1.00 84.94 100 ALA A O 1
ATOM 821 N N . ALA A 1 101 ? -14.401 6.341 15.285 1.00 84.31 101 ALA A N 1
ATOM 822 C CA . ALA A 1 101 ? -13.340 5.586 15.949 1.00 84.31 101 ALA A CA 1
ATOM 823 C C . ALA A 1 101 ? -12.450 6.467 16.843 1.00 84.31 101 ALA A C 1
ATOM 825 O O . ALA A 1 101 ? -12.103 6.066 17.956 1.00 84.31 101 ALA A O 1
ATOM 826 N N . VAL A 1 102 ? -12.063 7.657 16.371 1.00 85.19 102 VAL A N 1
ATOM 827 C CA . VAL A 1 102 ? -11.264 8.600 17.168 1.00 85.19 102 VAL A CA 1
ATOM 828 C C . VAL A 1 102 ? -12.105 9.156 18.325 1.00 85.19 102 VAL A C 1
ATOM 830 O O . VAL A 1 102 ? -11.591 9.245 19.442 1.00 85.19 102 VAL A O 1
ATOM 833 N N . HIS A 1 103 ? -13.393 9.441 18.096 1.00 90.25 103 HIS A N 1
ATOM 834 C CA . HIS A 1 103 ? -14.334 9.898 19.125 1.00 90.25 103 HIS A CA 1
ATOM 835 C C . HIS A 1 103 ? -14.469 8.881 20.259 1.00 90.25 103 HIS A C 1
ATOM 837 O O . HIS A 1 103 ? -14.186 9.221 21.405 1.00 90.25 103 HIS A O 1
ATOM 843 N N . VAL A 1 104 ? -14.777 7.616 19.950 1.00 89.94 104 VAL A N 1
ATOM 844 C CA . VAL A 1 104 ? -14.918 6.543 20.953 1.00 89.94 104 VAL A CA 1
ATOM 845 C C . VAL A 1 104 ? -13.636 6.359 21.762 1.00 89.94 104 VAL A C 1
ATOM 847 O O . VAL A 1 104 ? -13.678 6.285 22.991 1.00 89.94 104 VAL A O 1
ATOM 850 N N . LEU A 1 105 ? -12.472 6.327 21.103 1.00 88.75 105 LEU A N 1
ATOM 851 C CA . LEU A 1 105 ? -11.191 6.151 21.793 1.00 88.75 105 LEU A CA 1
ATOM 852 C C . LEU A 1 105 ? -10.879 7.301 22.755 1.00 88.75 105 LEU A C 1
ATOM 854 O O . LEU A 1 105 ? -10.336 7.059 23.833 1.00 88.75 105 LEU A O 1
ATOM 858 N N . LEU A 1 106 ? -11.209 8.539 22.385 1.00 89.62 106 LEU A N 1
ATOM 859 C CA . LEU A 1 106 ? -10.997 9.701 23.244 1.00 89.62 106 LEU A CA 1
ATOM 860 C C . LEU A 1 106 ? -12.051 9.797 24.351 1.00 89.62 106 LEU A C 1
ATOM 862 O O . LEU A 1 106 ? -11.690 10.128 25.486 1.00 89.62 106 LEU A O 1
ATOM 866 N N . ALA A 1 107 ? -13.314 9.484 24.061 1.00 91.19 107 ALA A N 1
ATOM 867 C CA . ALA A 1 107 ? -14.412 9.511 25.025 1.00 91.19 107 ALA A CA 1
ATOM 868 C C . ALA A 1 107 ? -14.198 8.470 26.133 1.00 91.19 107 ALA A C 1
ATOM 870 O O . ALA A 1 107 ? -14.350 8.776 27.313 1.00 91.19 107 ALA A O 1
ATOM 871 N N . GLN A 1 108 ? -13.725 7.277 25.764 1.00 89.31 108 GLN A N 1
ATOM 872 C CA . GLN A 1 108 ? -13.459 6.173 26.689 1.00 89.31 108 GLN A CA 1
ATOM 873 C C . GLN A 1 108 ? -12.045 6.189 27.298 1.00 89.31 108 GLN A C 1
ATOM 875 O O . GLN A 1 108 ? -11.674 5.286 28.053 1.00 89.31 108 GLN A O 1
ATOM 880 N N . SER A 1 109 ? -11.223 7.193 26.982 1.00 87.75 109 SER A N 1
ATOM 881 C CA . SER A 1 109 ? -9.894 7.348 27.582 1.00 87.75 109 SER A CA 1
ATOM 882 C C . SER A 1 109 ? -9.943 8.072 28.926 1.00 87.75 109 SER A C 1
ATOM 884 O O . SER A 1 109 ? -10.815 8.901 29.176 1.00 87.75 109 SER A O 1
ATOM 886 N N . ARG A 1 110 ? -8.963 7.798 29.799 1.00 88.44 110 ARG A N 1
ATOM 887 C CA . ARG A 1 110 ? -8.780 8.581 31.031 1.00 88.44 110 ARG A CA 1
ATOM 888 C C . ARG A 1 110 ? -8.494 10.038 30.663 1.00 88.44 110 ARG A C 1
ATOM 890 O O . ARG A 1 110 ? -7.650 10.282 29.804 1.00 88.44 110 ARG A O 1
ATOM 897 N N . THR A 1 111 ? -9.103 10.994 31.364 1.00 85.12 111 THR A N 1
ATOM 898 C CA . THR A 1 111 ? -8.976 12.434 31.065 1.00 85.12 111 THR A CA 1
ATOM 899 C C . THR A 1 111 ? -7.520 12.900 30.984 1.00 85.12 111 THR A C 1
ATOM 901 O O . THR A 1 111 ? -7.162 13.627 30.064 1.00 85.12 111 THR A O 1
ATOM 904 N N . TRP A 1 112 ? -6.649 12.404 31.871 1.00 87.00 112 TRP A N 1
ATOM 905 C CA . TRP A 1 112 ? -5.214 12.721 31.861 1.00 87.00 112 TRP A CA 1
ATOM 906 C C . TRP A 1 112 ? -4.432 12.030 30.729 1.00 87.00 112 TRP A C 1
ATOM 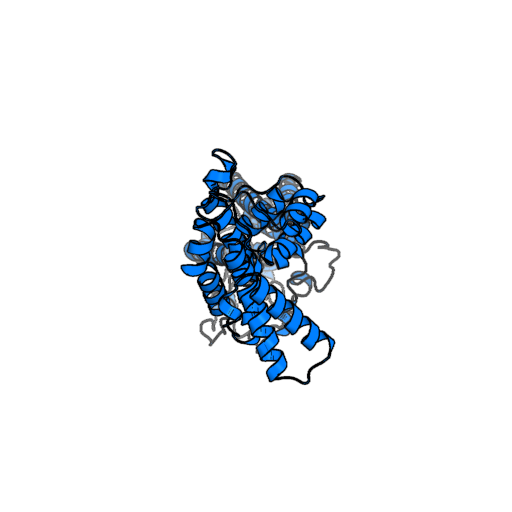908 O O . TRP A 1 112 ? -3.420 12.550 30.270 1.00 87.00 112 TRP A O 1
ATOM 918 N N . ALA A 1 113 ? -4.891 10.862 30.265 1.00 87.31 113 ALA A N 1
ATOM 919 C CA . ALA A 1 113 ? -4.273 10.118 29.165 1.00 87.31 113 ALA A CA 1
ATOM 920 C C . ALA A 1 113 ? -4.763 10.604 27.790 1.00 87.31 113 ALA A C 1
ATOM 922 O O . ALA A 1 113 ? -4.112 10.356 26.775 1.00 87.31 113 ALA A O 1
ATOM 923 N N . SER A 1 114 ? -5.893 11.317 27.754 1.00 85.69 114 SER A N 1
ATOM 924 C CA . SER A 1 114 ? -6.489 11.900 26.553 1.00 85.69 114 SER A CA 1
ATOM 925 C C . SER A 1 114 ? -5.508 12.697 25.684 1.00 85.69 114 SER A C 1
ATOM 927 O O . SER A 1 114 ? -5.516 12.445 24.481 1.00 85.69 114 SER A O 1
ATOM 929 N N . PRO A 1 115 ? -4.676 13.631 26.196 1.00 87.12 115 PRO A N 1
ATOM 930 C CA . PRO A 1 115 ? -3.740 14.373 25.345 1.00 87.12 115 PRO A CA 1
ATOM 931 C C . PRO A 1 115 ? -2.693 13.461 24.693 1.00 87.12 115 PRO A C 1
ATOM 933 O O . PRO A 1 115 ? -2.387 13.623 23.514 1.00 87.12 115 PRO A O 1
ATOM 936 N N . PHE A 1 116 ? -2.198 12.447 25.408 1.00 89.44 116 PHE A N 1
ATOM 937 C CA . PHE A 1 116 ? -1.234 11.484 24.864 1.00 89.44 116 PHE A CA 1
ATOM 938 C C . PHE A 1 116 ? -1.863 10.575 23.804 1.00 89.44 116 PHE A C 1
ATOM 940 O O . PHE A 1 116 ? -1.252 10.296 22.773 1.00 89.44 116 PHE A O 1
ATOM 947 N N . ILE A 1 117 ? -3.103 10.132 24.030 1.00 85.00 117 ILE A N 1
ATOM 948 C CA . ILE A 1 117 ? -3.857 9.333 23.057 1.00 85.00 117 ILE A CA 1
ATOM 949 C C . ILE A 1 117 ? -4.193 10.177 21.826 1.00 85.00 117 ILE A C 1
ATOM 951 O O . ILE A 1 117 ? -4.009 9.701 20.710 1.00 85.00 117 ILE A O 1
ATOM 955 N N . ALA A 1 118 ? -4.607 11.433 22.007 1.00 85.88 118 ALA A N 1
ATOM 956 C CA . ALA A 1 118 ? -4.853 12.365 20.913 1.00 85.88 118 ALA A CA 1
ATOM 957 C C . ALA A 1 118 ? -3.586 12.595 20.080 1.00 85.88 118 ALA A C 1
ATOM 959 O O . ALA A 1 118 ? -3.640 12.478 18.858 1.00 85.88 118 ALA A O 1
ATOM 960 N N . LEU A 1 119 ? -2.435 12.823 20.724 1.00 86.50 119 LEU A N 1
ATOM 961 C CA . LEU A 1 119 ? -1.149 12.966 20.039 1.00 86.50 119 LEU A CA 1
ATOM 962 C C . LEU A 1 119 ? -0.777 11.697 19.262 1.00 86.50 119 LEU A C 1
ATOM 964 O O . LEU A 1 119 ? -0.411 11.772 18.091 1.00 86.50 119 LEU A O 1
ATOM 968 N N . ARG A 1 120 ? -0.929 10.515 19.869 1.00 84.19 120 ARG A N 1
ATOM 969 C CA . ARG A 1 120 ? -0.701 9.233 19.185 1.00 84.19 120 ARG A CA 1
ATOM 970 C C . ARG A 1 120 ? -1.629 9.056 17.978 1.00 84.19 120 ARG A C 1
ATOM 972 O O . ARG A 1 120 ? -1.188 8.576 16.937 1.00 84.19 120 ARG A O 1
ATOM 979 N N . LEU A 1 121 ? -2.908 9.412 18.102 1.00 81.94 121 LEU A N 1
ATOM 980 C CA . LEU A 1 121 ? -3.877 9.328 17.007 1.00 81.94 121 LEU A CA 1
ATOM 981 C C . LEU A 1 121 ? -3.563 10.337 15.897 1.00 81.94 121 LEU A C 1
ATOM 983 O O . LEU A 1 121 ? -3.688 9.979 14.728 1.00 81.94 121 LEU A O 1
ATOM 987 N N . LEU A 1 122 ? -3.089 11.536 16.243 1.00 83.56 122 LEU A N 1
ATOM 988 C CA . LEU A 1 122 ? -2.581 12.537 15.303 1.00 83.56 122 LEU A CA 1
ATOM 989 C C . LEU A 1 122 ? -1.386 12.006 14.513 1.00 83.56 122 LEU A C 1
ATOM 991 O O . LEU A 1 122 ? -1.426 12.014 13.288 1.00 83.56 122 LEU A O 1
ATOM 995 N N . LEU A 1 123 ? -0.364 11.481 15.196 1.00 80.38 123 LEU A N 1
ATOM 996 C CA . LEU A 1 123 ? 0.820 10.909 14.548 1.00 80.38 123 LEU A CA 1
ATOM 997 C C . LEU A 1 123 ? 0.446 9.735 13.633 1.00 80.38 123 LEU A C 1
ATOM 999 O O . LEU A 1 123 ? 0.872 9.689 12.481 1.00 80.38 123 LEU A O 1
ATOM 1003 N N . ASN A 1 124 ? -0.416 8.828 14.100 1.00 76.06 124 ASN A N 1
ATOM 1004 C CA . ASN A 1 124 ? -0.897 7.712 13.283 1.00 76.06 124 ASN A CA 1
ATOM 1005 C C . ASN A 1 124 ? -1.683 8.185 12.052 1.00 76.06 124 ASN A C 1
ATOM 1007 O O . ASN A 1 124 ? -1.525 7.621 10.971 1.00 76.06 124 ASN A O 1
ATOM 1011 N N . SER A 1 125 ? -2.522 9.211 12.201 1.00 75.62 125 SER A N 1
ATOM 1012 C CA . SER A 1 125 ? -3.306 9.757 11.088 1.00 75.62 125 SER A CA 1
ATOM 1013 C C . SER A 1 125 ? -2.414 10.519 10.106 1.00 75.62 125 SER A C 1
ATOM 1015 O O . SER A 1 125 ? -2.609 10.391 8.904 1.00 75.62 125 SER A O 1
ATOM 1017 N N . ALA A 1 126 ? -1.370 11.209 10.581 1.00 80.50 126 ALA A N 1
ATOM 1018 C CA . ALA A 1 126 ? -0.372 11.857 9.732 1.00 80.50 126 ALA A CA 1
ATOM 1019 C C . ALA A 1 126 ? 0.416 10.834 8.898 1.00 80.50 126 ALA A C 1
ATOM 1021 O O . ALA A 1 126 ? 0.580 11.014 7.692 1.00 80.50 126 ALA A O 1
ATOM 1022 N N . VAL A 1 127 ? 0.837 9.720 9.509 1.00 76.19 127 VAL A N 1
ATOM 1023 C CA . VAL A 1 127 ? 1.503 8.623 8.791 1.00 76.19 127 VAL A CA 1
ATOM 1024 C C . VAL A 1 127 ? 0.568 8.004 7.748 1.00 76.19 127 VAL A C 1
ATOM 1026 O O . VAL A 1 127 ? 0.977 7.812 6.605 1.00 76.19 127 VAL A O 1
ATOM 1029 N N . ARG A 1 128 ? -0.702 7.734 8.089 1.00 71.25 128 ARG A N 1
ATOM 1030 C CA . ARG A 1 128 ? -1.685 7.212 7.119 1.00 71.25 128 ARG A CA 1
ATOM 1031 C C . ARG A 1 128 ? -1.955 8.198 5.985 1.00 71.25 128 ARG A C 1
ATOM 1033 O O . ARG A 1 128 ? -1.945 7.785 4.830 1.00 71.25 128 ARG A O 1
ATOM 1040 N N . ALA A 1 129 ? -2.133 9.481 6.291 1.00 73.19 129 ALA A N 1
ATOM 1041 C CA . ALA A 1 129 ? -2.320 10.527 5.292 1.00 73.19 129 ALA A CA 1
ATOM 1042 C C . ALA A 1 129 ? -1.113 10.620 4.348 1.00 73.19 129 ALA A C 1
ATOM 1044 O O . ALA A 1 129 ? -1.303 10.696 3.138 1.00 73.19 129 ALA A O 1
ATOM 1045 N N . LEU A 1 130 ? 0.118 10.518 4.865 1.00 74.31 130 LEU A N 1
ATOM 1046 C CA . LEU A 1 130 ? 1.332 10.468 4.046 1.00 74.31 130 LEU A CA 1
ATOM 1047 C C . LEU A 1 130 ? 1.345 9.238 3.127 1.00 74.31 130 LEU A C 1
ATOM 1049 O O . LEU A 1 130 ? 1.648 9.357 1.943 1.00 74.31 130 LEU A O 1
ATOM 1053 N N . VAL A 1 131 ? 0.967 8.065 3.641 1.00 67.62 131 VAL A N 1
ATOM 1054 C CA . VAL A 1 131 ? 0.848 6.835 2.842 1.00 67.62 131 VAL A CA 1
ATOM 1055 C C . VAL A 1 131 ? -0.211 6.982 1.743 1.00 67.62 131 VAL A C 1
ATOM 1057 O O . VAL A 1 131 ? 0.027 6.561 0.609 1.00 67.62 131 VAL A O 1
ATOM 1060 N N . PHE A 1 132 ? -1.358 7.601 2.034 1.00 68.06 132 PHE A N 1
ATOM 1061 C CA . PHE A 1 132 ? -2.383 7.893 1.028 1.00 68.06 132 PHE A CA 1
ATOM 1062 C C . PHE A 1 132 ? -1.902 8.915 -0.005 1.00 68.06 132 PHE A C 1
ATOM 1064 O O . PHE A 1 132 ? -2.113 8.704 -1.197 1.00 68.06 132 PHE A O 1
ATOM 1071 N N . LEU A 1 133 ? -1.165 9.947 0.415 1.00 70.56 133 LEU A N 1
ATOM 1072 C CA . LEU A 1 133 ? -0.570 10.952 -0.466 1.00 70.56 133 LEU A CA 1
ATOM 1073 C C . LEU A 1 133 ? 0.463 10.335 -1.424 1.00 70.56 133 LEU A C 1
ATOM 1075 O O . LEU A 1 133 ? 0.410 10.573 -2.630 1.00 70.56 133 LEU A O 1
ATOM 1079 N N . ILE A 1 134 ? 1.356 9.479 -0.913 1.00 67.62 134 ILE A N 1
ATOM 1080 C CA . ILE A 1 134 ? 2.294 8.682 -1.725 1.00 67.62 134 ILE A CA 1
ATOM 1081 C C . ILE A 1 134 ? 1.511 7.765 -2.675 1.00 67.62 134 ILE A C 1
ATOM 1083 O O . ILE A 1 134 ? 1.854 7.621 -3.849 1.00 67.62 134 ILE A O 1
ATOM 1087 N N . GLY A 1 135 ? 0.409 7.195 -2.183 1.00 62.81 135 GLY A N 1
ATOM 1088 C CA . GLY A 1 135 ? -0.565 6.438 -2.962 1.00 62.81 135 GLY A CA 1
ATOM 1089 C C . GLY A 1 135 ? -1.415 7.270 -3.931 1.00 62.81 135 GLY A C 1
ATOM 1090 O O . GLY A 1 135 ? -2.228 6.676 -4.637 1.00 62.81 135 GLY A O 1
ATOM 1091 N N . LYS A 1 136 ? -1.230 8.598 -3.993 1.00 62.25 136 LYS A N 1
ATOM 1092 C CA . LYS A 1 136 ? -2.009 9.562 -4.792 1.00 62.25 136 LYS A CA 1
ATOM 1093 C C . LYS A 1 136 ? -3.528 9.522 -4.554 1.00 62.25 136 LYS A C 1
ATOM 1095 O O . LYS A 1 136 ? -4.301 9.867 -5.445 1.00 62.25 136 LYS A O 1
ATOM 1100 N N . ASP A 1 137 ? -3.956 9.124 -3.363 1.00 66.31 137 ASP A N 1
ATOM 1101 C CA . ASP A 1 137 ? -5.351 9.183 -2.925 1.00 66.31 137 ASP A CA 1
ATOM 1102 C C . ASP A 1 137 ? -5.554 10.421 -2.042 1.00 66.31 137 ASP A C 1
ATOM 1104 O O . ASP A 1 137 ? -5.448 10.380 -0.815 1.00 66.31 137 ASP A O 1
ATOM 1108 N N . PHE A 1 138 ? -5.766 11.564 -2.698 1.00 74.56 138 PHE A N 1
ATOM 1109 C CA . PHE A 1 138 ? -5.934 12.851 -2.017 1.00 74.56 138 PHE A CA 1
ATOM 1110 C C . PHE A 1 138 ? -7.240 12.924 -1.220 1.00 74.56 138 PHE A C 1
ATOM 1112 O O . PHE A 1 138 ? -7.276 13.587 -0.186 1.00 74.56 138 PHE A O 1
ATOM 1119 N N . SER A 1 139 ? -8.283 12.220 -1.668 1.00 70.12 139 SER A N 1
ATOM 1120 C CA . SER A 1 139 ? -9.555 12.091 -0.953 1.00 70.12 139 SER A CA 1
ATOM 1121 C C . SER A 1 139 ? -9.367 11.404 0.395 1.00 70.12 139 SER A C 1
ATOM 1123 O O . SER A 1 139 ? -9.686 11.996 1.422 1.00 70.12 139 SER A O 1
ATOM 1125 N N . ALA A 1 140 ? -8.756 10.215 0.417 1.00 69.62 140 ALA A N 1
ATOM 1126 C CA . ALA A 1 140 ? -8.539 9.478 1.660 1.00 69.62 140 ALA A CA 1
ATOM 1127 C C . ALA A 1 140 ? -7.562 10.198 2.604 1.00 69.62 140 ALA A C 1
ATOM 1129 O O . ALA A 1 140 ? -7.739 10.179 3.823 1.00 69.62 140 ALA A O 1
ATOM 1130 N N . ALA A 1 141 ? -6.542 10.871 2.058 1.00 72.88 141 ALA A N 1
ATOM 1131 C CA . ALA A 1 141 ? -5.652 11.715 2.854 1.00 72.88 141 ALA A CA 1
ATOM 1132 C C . ALA A 1 141 ? -6.408 12.895 3.495 1.00 72.88 141 ALA A C 1
ATOM 1134 O O . ALA A 1 141 ? -6.195 13.198 4.671 1.00 72.88 141 ALA A O 1
ATOM 1135 N N . GLY A 1 142 ? -7.309 13.533 2.741 1.00 77.00 142 GLY A N 1
ATOM 1136 C CA . GLY A 1 142 ? -8.196 14.580 3.241 1.00 77.00 142 GLY A CA 1
ATOM 1137 C C . GLY A 1 142 ? -9.126 14.075 4.344 1.00 77.00 142 GLY A C 1
ATOM 1138 O O . GLY A 1 142 ? -9.238 14.726 5.382 1.00 77.00 142 GLY A O 1
ATOM 1139 N N . ASP A 1 143 ? -9.719 12.895 4.165 1.00 76.94 143 ASP A N 1
ATOM 1140 C CA . ASP A 1 143 ? -10.620 12.272 5.139 1.00 76.94 143 ASP A CA 1
ATOM 1141 C C . ASP A 1 143 ? -9.931 11.988 6.485 1.00 76.94 143 ASP A C 1
ATOM 1143 O O . ASP A 1 143 ? -10.517 12.258 7.534 1.00 76.94 143 ASP A O 1
ATOM 1147 N N . GLU A 1 144 ? -8.672 11.526 6.493 1.00 78.25 144 GLU A N 1
ATOM 1148 C CA . GLU A 1 144 ? -7.900 11.331 7.737 1.00 78.25 144 GLU A CA 1
ATOM 1149 C C . GLU A 1 144 ? -7.676 12.639 8.503 1.00 78.25 144 GLU A C 1
ATOM 1151 O O . GLU A 1 144 ? -7.823 12.687 9.727 1.00 78.25 144 GLU A O 1
ATOM 1156 N N . VAL A 1 145 ? -7.317 13.709 7.790 1.00 82.38 145 VAL A N 1
ATOM 1157 C CA . VAL A 1 145 ? -7.056 15.017 8.404 1.00 82.38 145 VAL A CA 1
ATOM 1158 C C . VAL A 1 145 ? -8.354 15.631 8.918 1.00 82.38 145 VAL A C 1
ATOM 1160 O O . VAL A 1 145 ? -8.398 16.118 10.050 1.00 82.38 145 VAL A O 1
ATOM 1163 N N . GLN A 1 146 ? -9.421 15.583 8.117 1.00 82.38 146 GLN A N 1
ATOM 1164 C CA . GLN A 1 146 ? -10.727 16.113 8.505 1.00 82.38 146 GLN A CA 1
ATOM 1165 C C . GLN A 1 146 ? -11.309 15.362 9.701 1.00 82.38 146 GLN A C 1
ATOM 1167 O O . GLN A 1 146 ? -11.876 16.008 10.581 1.00 82.38 146 GLN A O 1
ATOM 1172 N N . ALA A 1 147 ? -11.102 14.045 9.793 1.00 77.69 147 ALA A N 1
ATOM 1173 C CA . ALA A 1 147 ? -11.608 13.264 10.912 1.00 77.69 147 ALA A CA 1
ATOM 1174 C C . ALA A 1 147 ? -11.017 13.701 12.261 1.00 77.69 147 ALA A C 1
ATOM 1176 O O . ALA A 1 147 ? -11.730 13.857 13.254 1.00 77.69 147 ALA A O 1
ATOM 1177 N N . VAL A 1 148 ? -9.707 13.956 12.301 1.00 81.56 148 VAL A N 1
ATOM 1178 C CA . VAL A 1 148 ? -9.044 14.466 13.509 1.00 81.56 148 VAL A CA 1
ATOM 1179 C C . VAL A 1 148 ? -9.448 15.916 13.784 1.00 81.56 148 VAL A C 1
ATOM 1181 O O . VAL A 1 148 ? -9.717 16.288 14.928 1.00 81.56 148 VAL A O 1
ATOM 1184 N N . LEU A 1 149 ? -9.533 16.735 12.734 1.00 83.94 149 LEU A N 1
ATOM 1185 C CA . LEU A 1 149 ? -9.896 18.145 12.835 1.00 83.94 149 LEU A CA 1
ATOM 1186 C C . LEU A 1 149 ? -11.329 18.345 13.348 1.00 83.94 149 LEU A C 1
ATOM 1188 O O . LEU A 1 149 ? -11.575 19.291 14.096 1.00 83.94 149 LEU A O 1
ATOM 1192 N N . HIS A 1 150 ? -12.258 17.454 12.996 1.00 82.38 150 HIS A N 1
ATOM 1193 C CA . HIS A 1 150 ? -13.640 17.484 13.472 1.00 82.38 150 HIS A CA 1
ATOM 1194 C C . HIS A 1 150 ? -13.717 17.445 15.004 1.00 82.38 150 HIS A C 1
ATOM 1196 O O . HIS A 1 150 ? -14.423 18.252 15.607 1.00 82.38 150 HIS A O 1
ATOM 1202 N N . ILE A 1 151 ? -12.933 16.570 15.635 1.00 77.94 151 ILE A N 1
ATOM 1203 C CA . ILE A 1 151 ? -12.933 16.387 17.093 1.00 77.94 151 ILE A CA 1
ATOM 1204 C C . ILE A 1 151 ? -12.270 17.566 17.803 1.00 77.94 151 ILE A C 1
ATOM 1206 O O . ILE A 1 151 ? -12.761 18.023 18.833 1.00 77.94 151 ILE A O 1
ATOM 1210 N N . VAL A 1 152 ? -11.191 18.107 17.229 1.00 80.62 152 VAL A N 1
ATOM 1211 C CA . VAL A 1 152 ? -10.548 19.325 17.748 1.00 80.62 152 VAL A CA 1
ATOM 1212 C C . VAL A 1 152 ? -11.504 20.522 17.685 1.00 80.62 152 VAL A C 1
ATOM 1214 O O . VAL A 1 152 ? -11.501 21.358 18.586 1.00 80.62 152 VAL A O 1
ATOM 1217 N N . ARG A 1 153 ? -12.345 20.598 16.645 1.00 84.00 153 ARG A N 1
ATOM 1218 C CA . ARG A 1 153 ? -13.321 21.682 16.454 1.00 84.00 153 ARG A CA 1
ATOM 1219 C C . ARG A 1 153 ? -14.565 21.563 17.338 1.00 84.00 153 ARG A C 1
ATOM 1221 O O . ARG A 1 153 ? -15.154 22.592 17.654 1.00 84.00 153 ARG A O 1
ATOM 1228 N N . HIS A 1 154 ? -14.942 20.358 17.768 1.00 86.00 154 HIS A N 1
ATOM 1229 C CA . HIS A 1 154 ? -16.154 20.116 18.564 1.00 86.00 154 HIS A CA 1
ATOM 1230 C C . HIS A 1 154 ? -15.843 19.478 19.932 1.00 86.00 154 HIS A C 1
ATOM 1232 O O . HIS A 1 154 ? -16.304 18.374 20.227 1.00 86.00 154 HIS A O 1
ATOM 1238 N N . PRO A 1 155 ? -15.108 20.169 20.826 1.00 87.44 155 PRO A N 1
ATOM 1239 C CA . PRO A 1 155 ? -14.733 19.614 22.128 1.00 87.44 155 PRO A CA 1
ATOM 1240 C C . PRO A 1 155 ? -15.935 19.365 23.052 1.00 87.44 155 PRO A C 1
ATOM 1242 O O . PRO A 1 155 ? -15.860 18.508 23.929 1.00 87.44 155 PRO A O 1
ATOM 1245 N N . ARG A 1 156 ? -17.049 20.087 22.853 1.00 90.00 156 ARG A N 1
ATOM 1246 C CA . ARG A 1 156 ? -18.282 19.910 23.639 1.00 90.00 156 ARG A CA 1
ATOM 1247 C C . ARG A 1 156 ? -18.890 18.526 23.440 1.00 90.00 156 ARG A C 1
ATOM 1249 O O . ARG A 1 156 ? -19.198 17.875 24.424 1.00 90.00 156 ARG A O 1
ATOM 1256 N N . HIS A 1 157 ? -18.923 18.027 22.204 1.00 89.81 157 HIS A N 1
ATOM 1257 C CA . HIS A 1 157 ? -19.470 16.699 21.909 1.00 89.81 157 HIS A CA 1
ATOM 1258 C C . HIS A 1 157 ? -18.692 15.607 22.653 1.00 89.81 157 HIS A C 1
ATOM 1260 O O . HIS A 1 157 ? -19.275 14.683 23.208 1.00 89.81 157 HIS A O 1
ATOM 1266 N N . LEU A 1 158 ? -17.364 15.747 22.726 1.00 90.69 158 LEU A N 1
ATOM 1267 C CA . LEU A 1 158 ? -16.518 14.836 23.493 1.00 90.69 158 LEU A CA 1
ATOM 1268 C C . LEU A 1 158 ? -16.766 14.947 25.007 1.00 90.69 158 LEU A C 1
ATOM 1270 O O . LEU A 1 158 ? -16.722 13.938 25.713 1.00 90.69 158 LEU A O 1
ATOM 1274 N N . ALA A 1 159 ? -16.998 16.158 25.517 1.00 90.94 159 ALA A N 1
ATOM 1275 C CA . ALA A 1 159 ? -17.323 16.379 26.924 1.00 90.94 159 ALA A CA 1
ATOM 1276 C C . ALA A 1 159 ? -18.683 15.767 27.298 1.00 90.94 159 ALA A C 1
ATOM 1278 O O . ALA A 1 159 ? -18.774 15.102 28.329 1.00 90.94 159 ALA A O 1
ATOM 1279 N N . ASP A 1 160 ? -19.690 15.910 26.435 1.00 92.44 160 ASP A N 1
ATOM 1280 C CA . ASP A 1 160 ? -21.034 15.360 26.629 1.00 92.44 160 ASP A CA 1
ATOM 1281 C C . ASP A 1 160 ? -20.998 13.825 26.671 1.00 92.44 160 ASP A C 1
ATOM 1283 O O . ASP A 1 160 ? -21.495 13.214 27.621 1.00 92.44 160 ASP A O 1
ATOM 1287 N N . SER A 1 161 ? -20.308 13.188 25.715 1.00 92.69 161 SER A N 1
ATOM 1288 C CA . SER A 1 161 ? -20.095 11.733 25.717 1.00 92.69 161 SER A CA 1
ATOM 1289 C C . SER A 1 161 ? -19.380 11.268 26.991 1.00 92.69 161 SER A C 1
ATOM 1291 O O . SER A 1 161 ? -19.796 10.300 27.627 1.00 92.69 161 SER A O 1
ATOM 1293 N N . ARG A 1 162 ? -18.330 11.980 27.430 1.00 92.69 162 ARG A N 1
ATOM 1294 C CA . ARG A 1 162 ? -17.611 11.661 28.679 1.00 92.69 162 ARG A CA 1
ATOM 1295 C C . ARG A 1 162 ? -18.494 11.771 29.907 1.00 92.69 162 ARG A C 1
ATOM 1297 O O . ARG A 1 162 ? -18.399 10.919 30.788 1.00 92.69 162 ARG A O 1
ATOM 1304 N N . HIS A 1 163 ? -19.328 12.802 29.976 1.00 92.19 163 HIS A N 1
ATOM 1305 C CA . HIS A 1 163 ? -20.253 12.992 31.081 1.00 92.19 163 HIS A CA 1
ATOM 1306 C C . HIS A 1 163 ? -21.224 11.809 31.186 1.00 92.19 163 HIS A C 1
ATOM 1308 O O . HIS A 1 163 ? -21.313 11.195 32.248 1.00 92.19 163 HIS A O 1
ATOM 1314 N N . ARG A 1 164 ? -21.841 11.399 30.068 1.00 91.62 164 ARG A N 1
ATOM 1315 C CA . ARG A 1 164 ? -22.741 10.229 30.014 1.00 91.62 164 ARG A CA 1
ATOM 1316 C C . ARG A 1 164 ? -22.051 8.933 30.437 1.00 91.62 164 ARG A C 1
ATOM 1318 O O . ARG A 1 164 ? -22.602 8.140 31.201 1.00 91.62 164 ARG A O 1
ATOM 1325 N N . ILE A 1 165 ? -20.813 8.731 29.984 1.00 92.56 165 ILE A N 1
ATOM 1326 C CA . ILE A 1 165 ? -20.009 7.573 30.380 1.00 92.56 165 ILE A CA 1
ATOM 1327 C C . ILE A 1 165 ? -19.713 7.600 31.891 1.00 92.56 165 ILE A C 1
ATOM 1329 O O . ILE A 1 165 ? -19.786 6.570 32.554 1.00 92.56 165 ILE A O 1
ATOM 1333 N N . HIS A 1 166 ? -19.368 8.759 32.457 1.00 91.12 166 HIS A N 1
ATOM 1334 C CA . HIS A 1 166 ? -19.048 8.877 33.881 1.00 91.12 166 HIS A CA 1
ATOM 1335 C C . HIS A 1 166 ? -20.262 8.704 34.796 1.00 91.12 166 HIS A C 1
ATOM 1337 O O . HIS A 1 166 ? -20.103 8.130 35.868 1.00 91.12 166 HIS A O 1
ATOM 1343 N N . GLN A 1 167 ? -21.454 9.131 34.373 1.00 92.50 167 GLN A N 1
ATOM 1344 C CA . GLN A 1 167 ? -22.693 8.971 35.144 1.00 92.50 167 GLN A CA 1
ATOM 1345 C C . GLN A 1 167 ? -23.075 7.506 35.392 1.00 92.50 167 GLN A C 1
ATOM 1347 O O . GLN A 1 167 ? -23.737 7.201 36.378 1.00 92.50 167 GLN A O 1
ATOM 1352 N N . THR A 1 168 ? -22.668 6.607 34.497 1.00 92.44 168 THR A N 1
ATOM 1353 C CA . THR A 1 168 ? -23.084 5.195 34.495 1.00 92.44 168 THR A CA 1
ATOM 1354 C C . THR A 1 168 ? -21.950 4.225 34.830 1.00 92.44 168 THR A C 1
ATOM 1356 O O . THR A 1 168 ? -22.180 3.026 34.975 1.00 92.44 168 THR A O 1
ATOM 1359 N N . SER A 1 169 ? -20.716 4.721 34.965 1.00 91.88 169 SER A N 1
ATOM 1360 C CA . SER A 1 169 ? -19.530 3.896 35.200 1.00 91.88 169 SER A CA 1
ATOM 1361 C C . SER A 1 169 ? -19.381 3.537 36.677 1.00 91.88 169 SER A C 1
ATOM 1363 O O . SER A 1 169 ? -19.129 4.407 37.506 1.00 91.88 169 SER A O 1
ATOM 1365 N N . ILE A 1 170 ? -19.422 2.242 36.969 1.00 93.94 170 ILE A N 1
ATOM 1366 C CA . ILE A 1 170 ? -19.149 1.650 38.285 1.00 93.94 170 ILE A CA 1
ATOM 1367 C C . ILE A 1 170 ? -17.761 0.988 38.280 1.00 93.94 170 ILE A C 1
ATOM 1369 O O . ILE A 1 170 ? -16.979 1.158 39.212 1.00 93.94 170 ILE A O 1
ATOM 1373 N N . GLU A 1 171 ? -17.417 0.303 37.189 1.00 93.19 171 GLU A N 1
ATOM 1374 C CA . GLU A 1 171 ? -16.155 -0.418 37.012 1.00 93.19 171 GLU A CA 1
ATOM 1375 C C . GLU A 1 171 ? -15.025 0.481 36.471 1.00 93.19 171 GLU A C 1
ATOM 1377 O O . GLU A 1 171 ? -15.269 1.460 35.745 1.00 93.19 171 GLU A O 1
ATOM 1382 N N . PRO A 1 172 ? -13.749 0.157 36.765 1.00 90.50 172 PRO A N 1
ATOM 1383 C CA . PRO A 1 172 ? -12.615 0.910 36.262 1.00 90.50 172 PRO A CA 1
ATOM 1384 C C . PRO A 1 172 ? -12.405 0.676 34.761 1.00 90.50 172 PRO A C 1
ATOM 1386 O O . PRO A 1 172 ? -12.706 -0.377 34.205 1.00 90.50 172 PRO A O 1
ATOM 1389 N N . PHE A 1 173 ? -11.733 1.625 34.102 1.00 85.88 173 PHE A N 1
ATOM 1390 C CA . PHE A 1 173 ? -11.360 1.537 32.679 1.00 85.88 173 PHE A CA 1
ATOM 1391 C C . PHE A 1 173 ? -10.589 0.257 32.288 1.00 85.88 173 PHE A C 1
ATOM 1393 O O . PHE A 1 173 ? -10.501 -0.063 31.103 1.00 85.88 173 PHE A O 1
ATOM 1400 N N . SER A 1 174 ? -9.985 -0.439 33.257 1.00 87.06 174 SER A N 1
ATOM 1401 C CA . SER A 1 174 ? -9.223 -1.671 33.048 1.00 87.06 174 SER A CA 1
ATOM 1402 C C . SER A 1 174 ? -10.082 -2.918 32.861 1.00 87.06 174 SER A C 1
ATOM 1404 O O . SER A 1 174 ? -9.535 -3.900 32.365 1.00 87.06 174 SER A O 1
ATOM 1406 N N . VAL A 1 175 ? -11.383 -2.888 33.188 1.00 89.44 175 VAL A N 1
ATOM 1407 C CA . VAL A 1 175 ? -12.293 -4.046 33.039 1.00 89.44 175 VAL A CA 1
ATOM 1408 C C . VAL A 1 175 ? -12.270 -4.606 31.612 1.00 89.44 175 VAL A C 1
ATOM 1410 O O . VAL A 1 175 ? -12.303 -5.808 31.380 1.00 89.44 175 VAL A O 1
ATOM 1413 N N . VAL A 1 176 ? -12.060 -3.720 30.640 1.00 86.81 176 VAL A N 1
ATOM 1414 C CA . VAL A 1 176 ? -12.061 -4.041 29.215 1.00 86.81 176 VAL A CA 1
ATOM 1415 C C . VAL A 1 176 ? -10.686 -4.495 28.696 1.00 86.81 176 VAL A C 1
ATOM 1417 O O . VAL A 1 176 ? -10.579 -5.006 27.583 1.00 86.81 176 VAL A O 1
ATOM 1420 N N . ASN A 1 177 ? -9.600 -4.337 29.464 1.00 84.88 177 ASN A N 1
ATOM 1421 C CA . ASN A 1 177 ? -8.242 -4.605 28.970 1.00 84.88 177 ASN A CA 1
ATOM 1422 C C . ASN A 1 177 ? -8.036 -6.067 28.547 1.00 84.88 177 ASN A C 1
ATOM 1424 O O . ASN A 1 177 ? -7.323 -6.304 27.574 1.00 84.88 177 ASN A O 1
ATOM 1428 N N . GLY A 1 178 ? -8.672 -7.020 29.237 1.00 82.44 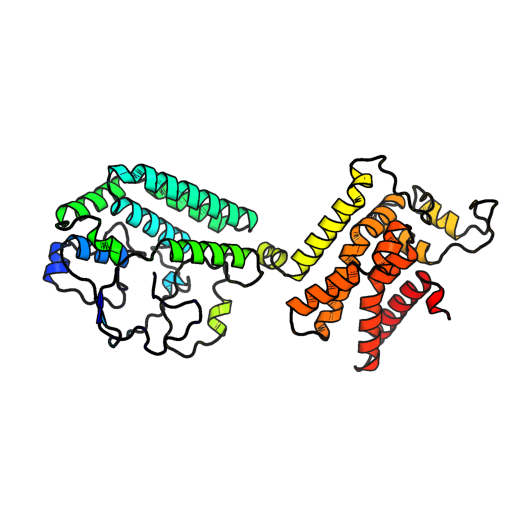178 GLY A N 1
ATOM 1429 C CA . GLY A 1 178 ? -8.616 -8.445 28.891 1.00 82.44 178 GLY A CA 1
ATOM 1430 C C . GLY A 1 178 ? -9.363 -8.800 27.602 1.00 82.44 178 GLY A C 1
ATOM 1431 O O . GLY A 1 178 ? -9.025 -9.785 26.955 1.00 82.44 178 GLY A O 1
ATOM 1432 N N . LEU A 1 179 ? -10.328 -7.968 27.197 1.00 83.69 179 LEU A N 1
ATOM 1433 C CA . LEU A 1 179 ? -11.153 -8.158 25.999 1.00 83.69 179 LEU A CA 1
ATOM 1434 C C . LEU A 1 179 ? -10.587 -7.437 24.767 1.00 83.69 179 LEU A C 1
ATOM 1436 O O . LEU A 1 179 ? -11.097 -7.590 23.656 1.00 83.69 179 LEU A O 1
ATOM 1440 N N . ARG A 1 180 ? -9.537 -6.623 24.938 1.00 80.50 180 ARG A N 1
ATOM 1441 C CA . ARG A 1 180 ? -8.876 -5.938 23.824 1.00 80.50 180 ARG A CA 1
ATOM 1442 C C . ARG A 1 180 ? -7.865 -6.859 23.139 1.00 80.50 180 ARG A C 1
ATOM 1444 O O . ARG A 1 180 ? -7.147 -7.595 23.816 1.00 80.50 180 ARG A O 1
ATOM 1451 N N . PRO A 1 181 ? -7.716 -6.763 21.805 1.00 72.50 181 PRO A N 1
ATOM 1452 C CA . PRO A 1 181 ? -6.683 -7.506 21.097 1.00 72.50 181 PRO A CA 1
ATOM 1453 C C . PRO A 1 181 ? -5.293 -7.124 21.617 1.00 72.50 181 PRO A C 1
ATOM 1455 O O . PRO A 1 181 ? -4.986 -5.939 21.793 1.00 72.50 181 PRO A O 1
ATOM 1458 N N . ARG A 1 182 ? -4.444 -8.134 21.847 1.00 75.38 182 ARG A N 1
ATOM 1459 C CA . ARG A 1 182 ? -3.072 -7.962 22.353 1.00 75.38 182 ARG A CA 1
ATOM 1460 C C . ARG A 1 182 ? -2.247 -7.069 21.418 1.00 75.38 182 ARG A C 1
ATOM 1462 O O . ARG A 1 182 ? -2.398 -7.122 20.199 1.00 75.38 182 ARG A O 1
ATOM 1469 N N . LEU A 1 183 ? -1.314 -6.299 21.988 1.00 70.69 183 LEU A N 1
ATOM 1470 C CA . LEU A 1 183 ? -0.430 -5.395 21.232 1.00 70.69 183 LEU A CA 1
ATOM 1471 C C . LEU A 1 183 ? 0.362 -6.114 20.131 1.00 70.69 183 LEU A C 1
ATOM 1473 O O . LEU A 1 183 ? 0.497 -5.574 19.039 1.00 70.69 183 LEU A O 1
ATOM 1477 N N . ALA A 1 184 ? 0.827 -7.340 20.390 1.00 71.56 184 ALA A N 1
ATOM 1478 C CA . ALA A 1 184 ? 1.543 -8.149 19.402 1.00 71.56 184 ALA A CA 1
ATOM 1479 C C . ALA A 1 184 ? 0.701 -8.415 18.145 1.00 71.56 184 ALA A C 1
ATOM 1481 O O . ALA A 1 184 ? 1.207 -8.346 17.030 1.00 71.56 184 ALA A O 1
ATOM 1482 N N . TRP A 1 185 ? -0.600 -8.655 18.320 1.00 68.38 185 TRP A N 1
ATOM 1483 C CA . TRP A 1 185 ? -1.507 -8.895 17.205 1.00 68.38 185 TRP A CA 1
ATOM 1484 C C . TRP A 1 185 ? -1.789 -7.605 16.425 1.00 68.38 185 TRP A C 1
ATOM 1486 O O . TRP A 1 185 ? -1.732 -7.603 15.201 1.00 68.38 185 TRP A O 1
ATOM 1496 N N . GLN A 1 186 ? -1.975 -6.476 17.120 1.00 67.69 186 GLN A N 1
ATOM 1497 C CA . GLN A 1 186 ? -2.106 -5.162 16.471 1.00 67.69 186 GLN A CA 1
ATOM 1498 C C . GLN A 1 186 ? -0.848 -4.785 15.668 1.00 67.69 186 GLN A C 1
ATOM 1500 O O . GLN A 1 186 ? -0.955 -4.255 14.564 1.00 67.69 186 GLN A O 1
ATOM 1505 N N . ALA A 1 187 ? 0.342 -5.073 16.204 1.00 65.69 187 ALA A N 1
ATOM 1506 C CA . ALA A 1 187 ? 1.612 -4.841 15.523 1.00 65.69 187 ALA A CA 1
ATOM 1507 C C . ALA A 1 187 ? 1.780 -5.756 14.303 1.00 65.69 187 ALA A C 1
ATOM 1509 O O . ALA A 1 187 ? 2.176 -5.280 13.242 1.00 65.69 187 ALA A O 1
ATOM 1510 N N . ARG A 1 188 ? 1.418 -7.040 14.426 1.00 69.50 188 ARG A N 1
ATOM 1511 C CA . ARG A 1 188 ? 1.425 -7.990 13.309 1.00 69.50 188 ARG A CA 1
ATOM 1512 C C . ARG A 1 188 ? 0.477 -7.554 12.194 1.00 69.50 188 ARG A C 1
ATOM 1514 O O . ARG A 1 188 ? 0.899 -7.515 11.049 1.00 69.50 188 ARG A O 1
ATOM 1521 N N . GLN A 1 189 ? -0.741 -7.123 12.516 1.00 64.94 189 GLN A N 1
ATOM 1522 C CA . GLN A 1 189 ? -1.668 -6.587 11.515 1.00 64.94 189 GLN A CA 1
ATOM 1523 C C . GLN A 1 189 ? -1.153 -5.316 10.837 1.00 64.94 189 GLN A C 1
ATOM 1525 O O . GLN A 1 189 ? -1.296 -5.155 9.628 1.00 64.94 189 GLN A O 1
ATOM 1530 N N . ALA A 1 190 ? -0.548 -4.403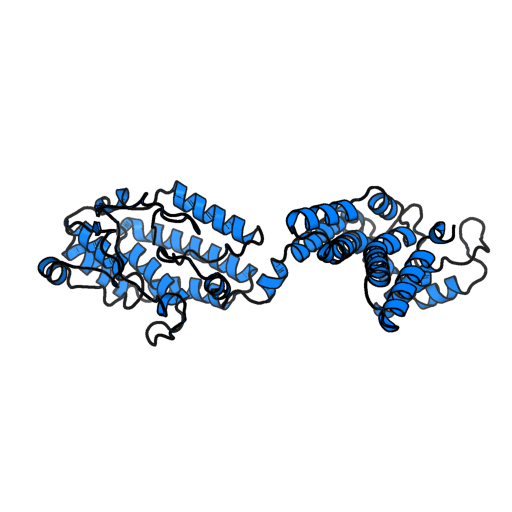 11.600 1.00 61.12 190 ALA A N 1
ATOM 1531 C CA . ALA A 1 190 ? 0.064 -3.206 11.032 1.00 61.12 190 ALA A CA 1
ATOM 1532 C C . ALA A 1 190 ? 1.225 -3.569 10.093 1.00 61.12 190 ALA A C 1
ATOM 1534 O O . ALA A 1 190 ? 1.354 -2.982 9.019 1.00 61.12 190 ALA A O 1
ATOM 1535 N N . TRP A 1 191 ? 2.030 -4.562 10.475 1.00 63.56 191 TRP A N 1
ATOM 1536 C CA . TRP A 1 191 ? 3.119 -5.098 9.667 1.00 63.56 191 TRP A CA 1
ATOM 1537 C C . TRP A 1 191 ? 2.613 -5.786 8.399 1.00 63.56 191 TRP A C 1
ATOM 1539 O O . TRP A 1 191 ? 3.116 -5.504 7.319 1.00 63.56 191 TRP A O 1
ATOM 1549 N N . GLU A 1 192 ? 1.577 -6.618 8.491 1.00 63.53 192 GLU A N 1
ATOM 1550 C CA . GLU A 1 192 ? 0.937 -7.277 7.348 1.00 63.53 192 GLU A CA 1
ATOM 1551 C C . GLU A 1 192 ? 0.289 -6.267 6.394 1.00 63.53 192 GLU A C 1
ATOM 1553 O O . GLU A 1 192 ? 0.406 -6.419 5.181 1.00 63.53 192 GLU A O 1
ATOM 1558 N N . ALA A 1 193 ? -0.320 -5.193 6.904 1.00 56.69 193 ALA A N 1
ATOM 1559 C CA . ALA A 1 193 ? -0.849 -4.110 6.076 1.00 56.69 193 ALA A CA 1
ATOM 1560 C C . ALA A 1 193 ? 0.272 -3.339 5.353 1.00 56.69 193 ALA A C 1
ATOM 1562 O O . ALA A 1 193 ? 0.159 -3.046 4.162 1.00 56.69 193 ALA A O 1
ATOM 1563 N N . LEU A 1 194 ? 1.381 -3.048 6.043 1.00 55.22 194 LEU A N 1
ATOM 1564 C CA . LEU A 1 194 ? 2.579 -2.423 5.465 1.00 55.22 194 LEU A CA 1
ATOM 1565 C C . LEU A 1 194 ? 3.241 -3.315 4.410 1.00 55.22 194 LEU A C 1
ATOM 1567 O O . LEU A 1 194 ? 3.538 -2.859 3.305 1.00 55.22 194 LEU A O 1
ATOM 1571 N N . LEU A 1 195 ? 3.424 -4.597 4.721 1.00 58.28 195 LEU A N 1
ATOM 1572 C CA . LEU A 1 195 ? 3.922 -5.588 3.777 1.00 58.28 195 LEU A CA 1
ATOM 1573 C C . LEU A 1 195 ? 2.953 -5.780 2.617 1.00 58.28 195 LEU A C 1
ATOM 1575 O O . LEU A 1 195 ? 3.406 -5.953 1.497 1.00 58.28 195 LEU A O 1
ATOM 1579 N N . GLY A 1 196 ? 1.642 -5.708 2.832 1.00 52.91 196 GLY A N 1
ATOM 1580 C CA . GLY A 1 196 ? 0.627 -5.754 1.781 1.00 52.91 196 GLY A CA 1
ATOM 1581 C C . GLY A 1 196 ? 0.745 -4.586 0.803 1.00 52.91 196 GLY A C 1
ATOM 1582 O O . GLY A 1 196 ? 0.689 -4.780 -0.410 1.00 52.91 196 GLY A O 1
ATOM 1583 N N . ILE A 1 197 ? 1.011 -3.380 1.315 1.00 50.56 197 ILE A N 1
ATOM 1584 C CA . ILE A 1 197 ? 1.324 -2.203 0.491 1.00 50.56 197 ILE A CA 1
ATOM 1585 C C . ILE A 1 197 ? 2.604 -2.436 -0.330 1.00 50.56 197 ILE A C 1
ATOM 1587 O O . ILE A 1 197 ? 2.663 -2.037 -1.494 1.00 50.56 197 ILE A O 1
ATOM 1591 N N . ALA A 1 198 ? 3.606 -3.105 0.246 1.00 49.72 198 ALA A N 1
ATOM 1592 C CA . ALA A 1 198 ? 4.884 -3.374 -0.411 1.00 49.72 198 ALA A CA 1
ATOM 1593 C C . ALA A 1 198 ? 4.865 -4.590 -1.368 1.00 49.72 198 ALA A C 1
ATOM 1595 O O . ALA A 1 198 ? 5.598 -4.607 -2.355 1.00 49.72 198 ALA A O 1
ATOM 1596 N N . SER A 1 199 ? 4.038 -5.608 -1.109 1.00 46.06 199 SER A N 1
ATOM 1597 C CA . SER A 1 199 ? 4.120 -6.942 -1.733 1.00 46.06 199 SER A CA 1
ATOM 1598 C C . SER A 1 199 ? 3.123 -7.191 -2.870 1.00 46.06 199 SER A C 1
ATOM 1600 O O . SER A 1 199 ? 3.013 -8.310 -3.367 1.00 46.06 199 SER A O 1
ATOM 1602 N N . THR A 1 200 ? 2.454 -6.158 -3.392 1.00 47.53 200 THR A N 1
ATOM 1603 C CA . THR A 1 200 ? 1.546 -6.230 -4.564 1.00 47.53 200 THR A CA 1
ATOM 1604 C C . THR A 1 200 ? 0.302 -7.117 -4.409 1.00 47.53 200 THR A C 1
ATOM 1606 O O . THR A 1 200 ? -0.487 -7.245 -5.350 1.00 47.53 200 THR A O 1
ATOM 1609 N N . SER A 1 201 ? 0.076 -7.704 -3.236 1.00 39.91 201 SER A N 1
ATOM 1610 C CA . SER A 1 201 ? -1.212 -8.267 -2.847 1.00 39.91 201 SER A CA 1
ATOM 1611 C C . SER A 1 201 ? -2.144 -7.111 -2.473 1.00 39.91 201 SER A C 1
ATOM 1613 O O . SER A 1 201 ? -1.730 -6.145 -1.840 1.00 39.91 201 SER A O 1
ATOM 1615 N N . GLY A 1 202 ? -3.416 -7.173 -2.874 1.00 42.28 202 GLY A N 1
ATOM 1616 C CA . GLY A 1 202 ? -4.454 -6.181 -2.537 1.00 42.28 202 GLY A CA 1
ATOM 1617 C C . GLY A 1 202 ? -4.789 -6.095 -1.037 1.00 42.28 202 GLY A C 1
ATOM 1618 O O . GLY A 1 202 ? -5.915 -5.795 -0.668 1.00 42.28 202 GLY A O 1
ATOM 1619 N N . ALA A 1 203 ? -3.827 -6.386 -0.161 1.00 37.66 203 ALA A N 1
ATOM 1620 C CA . ALA A 1 203 ? -3.939 -6.370 1.287 1.00 37.66 203 ALA A CA 1
ATOM 1621 C C . ALA A 1 203 ? -3.891 -4.952 1.878 1.00 37.66 203 ALA A C 1
ATOM 1623 O O . ALA A 1 203 ? -4.103 -4.783 3.072 1.00 37.66 203 ALA A O 1
ATOM 1624 N N . ALA A 1 204 ? -3.694 -3.921 1.051 1.00 34.94 204 ALA A N 1
ATOM 1625 C CA . ALA A 1 204 ? -3.853 -2.528 1.451 1.00 34.94 204 ALA A CA 1
ATOM 1626 C C . ALA A 1 204 ? -5.332 -2.085 1.476 1.00 34.94 204 ALA A C 1
ATOM 1628 O O . ALA A 1 204 ? -5.640 -0.972 1.050 1.00 34.94 204 ALA A O 1
ATOM 1629 N N . SER A 1 205 ? -6.238 -2.937 1.961 1.00 37.12 205 SER A N 1
ATOM 1630 C CA . SER A 1 205 ? -7.517 -2.464 2.490 1.00 37.12 205 SER A CA 1
ATOM 1631 C C . SER A 1 205 ? -7.272 -2.136 3.953 1.00 37.12 205 SER A C 1
ATOM 1633 O O . SER A 1 205 ? -6.771 -2.965 4.713 1.00 37.12 205 SER A O 1
ATOM 1635 N N . GLY A 1 206 ? -7.549 -0.887 4.328 1.00 35.16 206 GLY A N 1
ATOM 1636 C CA . GLY A 1 206 ? -7.515 -0.468 5.720 1.00 35.16 206 GLY A CA 1
ATOM 1637 C C . GLY A 1 206 ? -8.367 -1.400 6.576 1.00 35.16 206 GLY A C 1
ATOM 1638 O O . GLY A 1 206 ? -9.290 -2.039 6.088 1.00 35.16 206 GLY A O 1
ATOM 1639 N N . ALA A 1 207 ? -8.042 -1.469 7.862 1.00 33.41 207 ALA A N 1
ATOM 1640 C CA . ALA A 1 207 ? -8.736 -2.258 8.872 1.00 33.41 207 ALA A CA 1
ATOM 1641 C C . ALA A 1 207 ? -10.189 -1.788 9.153 1.00 33.41 207 ALA A C 1
ATOM 1643 O O . ALA A 1 207 ? -10.591 -1.631 10.309 1.00 33.41 207 ALA A O 1
ATOM 1644 N N . THR A 1 208 ? -10.998 -1.561 8.119 1.00 33.97 208 THR A N 1
ATOM 1645 C CA . THR A 1 208 ? -12.451 -1.710 8.178 1.00 33.97 208 THR A CA 1
ATOM 1646 C C . THR A 1 208 ? -12.711 -3.207 8.185 1.00 33.97 208 THR A C 1
ATOM 1648 O O . THR A 1 208 ? -12.732 -3.869 7.156 1.00 33.97 208 THR A O 1
ATOM 1651 N N . ALA A 1 209 ? -12.749 -3.759 9.394 1.00 36.44 209 ALA A N 1
ATOM 1652 C CA . ALA A 1 209 ? -12.985 -5.173 9.612 1.00 36.44 209 ALA A CA 1
ATOM 1653 C C . ALA A 1 209 ? -14.303 -5.600 8.967 1.00 36.44 209 ALA A C 1
ATOM 1655 O O . ALA A 1 209 ? -15.365 -5.186 9.430 1.00 36.44 209 ALA A O 1
ATOM 1656 N N . THR A 1 210 ? -14.197 -6.445 7.950 1.00 36.25 210 THR A N 1
ATOM 1657 C CA . THR A 1 210 ? -15.280 -7.300 7.486 1.00 36.25 210 THR A CA 1
ATOM 1658 C C . THR A 1 210 ? -15.696 -8.205 8.647 1.00 36.25 210 THR A C 1
ATOM 1660 O O . THR A 1 210 ? -14.849 -8.784 9.338 1.00 36.25 210 THR A O 1
ATOM 1663 N N . VAL A 1 211 ? -16.996 -8.264 8.933 1.00 40.44 211 VAL A N 1
ATOM 1664 C CA . VAL A 1 211 ? -17.565 -9.275 9.833 1.00 40.44 211 VAL A CA 1
ATOM 1665 C C . VAL A 1 211 ? -17.344 -10.655 9.201 1.00 40.44 211 VAL A C 1
ATOM 1667 O O . VAL A 1 211 ? -17.252 -10.776 7.983 1.00 40.44 211 VAL A O 1
ATOM 1670 N N . VAL A 1 212 ? -17.166 -11.679 10.039 1.00 39.62 212 VAL A N 1
ATOM 1671 C CA . VAL A 1 212 ? -16.916 -13.066 9.615 1.00 39.62 212 VAL A CA 1
ATOM 1672 C C . VAL A 1 212 ? -18.024 -13.527 8.665 1.00 39.62 212 VAL A C 1
ATOM 1674 O O . VAL A 1 212 ? -19.183 -13.589 9.068 1.00 39.62 212 VAL A O 1
ATOM 1677 N N . GLU A 1 213 ? -17.672 -13.866 7.423 1.00 35.66 213 GLU A N 1
ATOM 1678 C CA . GLU A 1 213 ? -18.555 -14.608 6.522 1.00 35.66 213 GLU A CA 1
ATOM 1679 C C . GLU A 1 213 ? -18.403 -16.109 6.806 1.00 35.66 213 GLU A C 1
ATOM 1681 O O . GLU A 1 213 ? -17.348 -16.691 6.569 1.00 35.66 213 GLU A O 1
ATOM 1686 N N . THR A 1 214 ? -19.456 -16.748 7.317 1.00 34.75 214 THR A N 1
ATOM 1687 C CA . THR A 1 214 ? -19.524 -18.203 7.560 1.00 34.75 214 THR A CA 1
ATOM 1688 C C . THR A 1 214 ? -20.173 -18.974 6.398 1.00 34.75 214 THR A C 1
ATOM 1690 O O . THR A 1 214 ? -20.729 -20.051 6.588 1.00 34.75 214 THR A O 1
ATOM 1693 N N . GLY A 1 215 ? -20.112 -18.441 5.171 1.00 32.16 215 GLY A N 1
ATOM 1694 C CA . GLY A 1 215 ? -20.656 -19.078 3.962 1.00 32.16 215 GLY A CA 1
ATOM 1695 C C . GLY A 1 215 ? -19.600 -19.297 2.869 1.00 32.16 215 GLY A C 1
ATOM 1696 O O . GLY A 1 215 ? -18.531 -18.689 2.930 1.00 32.16 215 GLY A O 1
ATOM 1697 N N . PRO A 1 216 ? -19.869 -20.144 1.854 1.00 29.75 216 PRO A N 1
ATOM 1698 C CA . PRO A 1 216 ? -18.998 -20.257 0.689 1.00 29.75 216 PRO A CA 1
ATOM 1699 C C . PRO A 1 216 ? -19.031 -18.925 -0.073 1.00 29.75 216 PRO A C 1
ATOM 1701 O O . PRO A 1 216 ? -20.038 -18.585 -0.693 1.00 29.75 216 PRO A O 1
ATOM 1704 N N . GLY A 1 217 ? -17.959 -18.143 0.047 1.00 30.02 217 GLY A N 1
ATOM 1705 C CA . GLY A 1 217 ? -17.847 -16.813 -0.548 1.00 30.02 217 GLY A CA 1
ATOM 1706 C C . GLY A 1 217 ? -17.715 -16.874 -2.069 1.00 30.02 217 GLY A C 1
ATOM 1707 O O . GLY A 1 217 ? -16.902 -17.626 -2.602 1.00 30.02 217 GLY A O 1
ATOM 1708 N N . ASP A 1 218 ? -18.518 -16.068 -2.760 1.00 29.02 218 ASP A N 1
ATOM 1709 C CA . ASP A 1 218 ? -18.398 -15.816 -4.195 1.00 29.02 218 ASP A CA 1
ATOM 1710 C C . ASP A 1 218 ? -17.254 -14.811 -4.427 1.00 29.02 218 ASP A C 1
ATOM 1712 O O . ASP A 1 218 ? -17.313 -13.672 -3.953 1.00 29.02 218 ASP A O 1
ATOM 1716 N N . ASP A 1 219 ? -16.212 -15.226 -5.161 1.00 31.84 219 ASP A N 1
ATOM 1717 C CA . ASP A 1 219 ? -14.985 -14.463 -5.477 1.00 31.84 219 ASP A CA 1
ATOM 1718 C C . ASP A 1 219 ? -15.255 -13.070 -6.098 1.00 31.84 219 ASP A C 1
ATOM 1720 O O . ASP A 1 219 ? -14.355 -12.232 -6.214 1.00 31.84 219 ASP A O 1
ATOM 1724 N N . ALA A 1 220 ? -16.496 -12.799 -6.510 1.00 30.08 220 ALA A N 1
ATOM 1725 C CA . ALA A 1 220 ? -16.944 -11.539 -7.086 1.00 30.08 220 ALA A CA 1
ATOM 1726 C C . ALA A 1 220 ? -17.010 -10.363 -6.085 1.00 30.08 220 ALA A C 1
ATOM 1728 O O . ALA A 1 220 ? -16.916 -9.207 -6.510 1.00 30.08 220 ALA A O 1
ATOM 1729 N N . SER A 1 221 ? -17.143 -10.610 -4.775 1.00 33.22 221 SER A N 1
ATOM 1730 C CA . SER A 1 221 ? -17.219 -9.539 -3.762 1.00 33.22 221 SER A CA 1
ATOM 1731 C C . SER A 1 221 ? -15.850 -8.915 -3.432 1.00 33.22 221 SER A C 1
ATOM 1733 O O . SER A 1 221 ? -15.778 -7.712 -3.175 1.00 33.22 221 SER A O 1
ATOM 1735 N N . ASP A 1 222 ? -14.760 -9.686 -3.559 1.00 35.00 222 ASP A N 1
ATOM 1736 C CA . ASP A 1 222 ? -13.367 -9.297 -3.243 1.00 35.00 222 ASP A CA 1
ATOM 1737 C C . ASP A 1 222 ? -12.769 -8.321 -4.293 1.00 35.00 222 ASP A C 1
ATOM 1739 O O . ASP A 1 222 ? -11.711 -7.720 -4.089 1.00 35.00 222 ASP A O 1
ATOM 1743 N N . PHE A 1 223 ? -13.450 -8.116 -5.432 1.00 29.88 223 PHE A N 1
ATOM 1744 C CA . PHE A 1 223 ? -13.023 -7.202 -6.503 1.00 29.88 223 PHE A CA 1
ATOM 1745 C C . PHE A 1 223 ? -13.546 -5.763 -6.373 1.00 29.88 223 PHE A C 1
ATOM 1747 O O . PHE A 1 223 ? -13.058 -4.886 -7.094 1.00 29.88 223 PHE A O 1
ATOM 1754 N N . LEU A 1 224 ? -14.522 -5.504 -5.496 1.00 33.91 224 LEU A N 1
ATOM 1755 C CA . LEU A 1 224 ? -15.297 -4.255 -5.518 1.00 33.91 224 LEU A CA 1
ATOM 1756 C C . LEU A 1 224 ? -15.016 -3.282 -4.362 1.00 33.91 224 LEU A C 1
ATOM 1758 O O . LEU A 1 224 ? -15.436 -2.133 -4.452 1.00 33.91 224 LEU A O 1
ATOM 1762 N N . ASP A 1 225 ? -14.198 -3.655 -3.374 1.00 36.94 225 ASP A N 1
ATOM 1763 C CA . ASP A 1 225 ? -13.712 -2.752 -2.305 1.00 36.94 225 ASP A CA 1
ATOM 1764 C C . ASP A 1 225 ? -12.622 -1.758 -2.777 1.00 36.94 225 ASP A C 1
ATOM 1766 O O . ASP A 1 225 ? -11.902 -1.131 -1.998 1.00 36.94 225 ASP A O 1
ATOM 1770 N N . VAL A 1 226 ? -12.487 -1.595 -4.096 1.00 38.16 226 VAL A N 1
ATOM 1771 C CA . VAL A 1 226 ? -11.481 -0.767 -4.768 1.00 38.16 226 VAL A CA 1
ATOM 1772 C C . VAL A 1 226 ? -12.170 0.415 -5.454 1.00 38.16 226 VAL A C 1
ATOM 1774 O O . VAL A 1 226 ? -12.141 0.520 -6.679 1.00 38.16 226 VAL A O 1
ATOM 1777 N N . SER A 1 227 ? -12.814 1.311 -4.699 1.00 33.41 227 SER A N 1
ATOM 1778 C CA . SER A 1 227 ? -13.372 2.547 -5.284 1.00 33.41 227 SER A CA 1
ATOM 1779 C C . SER A 1 227 ? -12.565 3.823 -5.011 1.00 33.41 227 SER A C 1
ATOM 1781 O O . SER A 1 227 ? -12.824 4.827 -5.668 1.00 33.41 227 SER A O 1
ATOM 1783 N N . SER A 1 228 ? -11.533 3.808 -4.156 1.00 42.41 228 SER A N 1
ATOM 1784 C CA . SER A 1 228 ? -10.745 5.024 -3.848 1.00 42.41 228 SER A CA 1
ATOM 1785 C C . SER A 1 228 ? -9.255 4.963 -4.198 1.00 42.41 228 SER A C 1
ATOM 1787 O O . SER A 1 228 ? -8.619 5.999 -4.383 1.00 42.41 228 SER A O 1
ATOM 1789 N N . SER A 1 229 ? -8.666 3.781 -4.410 1.00 43.59 229 SER A N 1
ATOM 1790 C CA . SER A 1 229 ? -7.240 3.705 -4.753 1.00 43.59 229 SER A CA 1
ATOM 1791 C C . SER A 1 229 ? -7.013 4.099 -6.215 1.00 43.59 229 SER A C 1
ATOM 1793 O O . SER A 1 229 ? -7.181 3.293 -7.132 1.00 43.59 229 SER A O 1
ATOM 1795 N N . GLY A 1 230 ? -6.618 5.358 -6.421 1.00 52.56 230 GLY A N 1
ATOM 1796 C CA . GLY A 1 230 ? -6.405 5.969 -7.730 1.00 52.56 230 GLY A CA 1
ATOM 1797 C C . GLY A 1 230 ? -5.665 5.065 -8.724 1.00 52.56 230 GLY A C 1
ATOM 1798 O O . GLY A 1 230 ? -4.729 4.339 -8.374 1.00 52.56 230 GLY A O 1
ATOM 1799 N N . LEU A 1 231 ? -6.064 5.141 -9.999 1.00 50.09 231 LEU A N 1
ATOM 1800 C CA . LEU A 1 231 ? -5.512 4.373 -11.129 1.00 50.09 231 LEU A CA 1
ATOM 1801 C C . LEU A 1 231 ? -3.973 4.315 -11.136 1.00 50.09 231 LEU A C 1
ATOM 1803 O O . LEU A 1 231 ? -3.388 3.301 -11.521 1.00 50.09 231 LEU A O 1
ATOM 1807 N N . MET A 1 232 ? -3.317 5.373 -10.653 1.00 48.66 232 MET A N 1
ATOM 1808 C CA . MET A 1 232 ? -1.863 5.469 -10.551 1.00 48.66 232 MET A CA 1
ATOM 1809 C C . MET A 1 232 ? -1.259 4.519 -9.505 1.00 48.66 232 MET A C 1
ATOM 1811 O O . MET A 1 232 ? -0.227 3.916 -9.777 1.00 48.66 232 MET A O 1
ATOM 1815 N N . LYS A 1 233 ? -1.908 4.301 -8.352 1.00 54.28 233 LYS A N 1
ATOM 1816 C CA . LYS A 1 233 ? -1.488 3.299 -7.353 1.00 54.28 233 LYS A CA 1
ATOM 1817 C C . LYS A 1 233 ? -1.622 1.893 -7.929 1.00 54.28 233 LYS A C 1
ATOM 1819 O O . LYS A 1 233 ? -0.715 1.078 -7.806 1.00 54.28 233 LYS A O 1
ATOM 1824 N N . ARG A 1 234 ? -2.707 1.637 -8.667 1.00 57.31 234 ARG A N 1
ATOM 1825 C CA . ARG A 1 234 ? -2.928 0.361 -9.367 1.00 57.31 234 ARG A CA 1
ATOM 1826 C C . ARG A 1 234 ? -1.915 0.104 -10.485 1.00 57.31 234 ARG A C 1
ATOM 1828 O O . ARG A 1 234 ? -1.713 -1.053 -10.849 1.00 57.31 234 ARG A O 1
ATOM 1835 N N . LEU A 1 235 ? -1.309 1.152 -11.044 1.00 56.94 235 LEU A N 1
ATOM 1836 C CA . LEU A 1 235 ? -0.231 1.071 -12.033 1.00 56.94 235 LEU A CA 1
ATOM 1837 C C . LEU A 1 235 ? 1.146 0.923 -11.366 1.00 56.94 235 LEU A C 1
ATOM 1839 O O . LEU A 1 235 ? 1.886 0.017 -11.739 1.00 56.94 235 LEU A O 1
ATOM 1843 N N . LEU A 1 236 ? 1.462 1.742 -10.359 1.00 59.41 236 LEU A N 1
ATOM 1844 C CA . LEU A 1 236 ? 2.748 1.748 -9.643 1.00 59.41 236 LEU A CA 1
ATOM 1845 C C . LEU A 1 236 ? 2.974 0.490 -8.799 1.00 59.41 236 LEU A C 1
ATOM 1847 O O . LEU A 1 236 ? 4.097 0.010 -8.713 1.00 59.41 236 LEU A O 1
ATOM 1851 N N . VAL A 1 237 ? 1.911 -0.088 -8.235 1.00 61.97 237 VAL A N 1
ATOM 1852 C CA . VAL A 1 237 ? 1.977 -1.323 -7.432 1.00 61.97 237 VAL A CA 1
ATOM 1853 C C . VAL A 1 237 ? 1.967 -2.575 -8.325 1.00 61.97 237 VAL A C 1
ATOM 1855 O O . VAL A 1 237 ? 1.975 -3.703 -7.838 1.00 61.97 237 VAL A O 1
ATOM 1858 N N . ARG A 1 238 ? 1.981 -2.444 -9.663 1.00 72.38 238 ARG A N 1
ATOM 1859 C CA . ARG A 1 238 ? 2.136 -3.630 -10.516 1.00 72.38 238 ARG A CA 1
ATOM 1860 C C . ARG A 1 238 ? 3.544 -4.197 -10.336 1.00 72.38 238 ARG A C 1
ATOM 1862 O O . ARG A 1 238 ? 4.510 -3.458 -10.516 1.00 72.38 238 ARG A O 1
ATOM 1869 N N . PRO A 1 239 ? 3.692 -5.516 -10.118 1.00 69.94 239 PRO A N 1
ATOM 1870 C CA . PRO A 1 239 ? 5.002 -6.137 -9.926 1.00 69.94 239 PRO A CA 1
ATOM 1871 C C . PRO A 1 239 ? 5.957 -5.894 -11.103 1.00 69.94 239 PRO A C 1
ATOM 1873 O O . PRO A 1 239 ? 7.162 -5.781 -10.916 1.00 69.94 239 PRO A O 1
ATOM 1876 N N . SER A 1 240 ? 5.420 -5.748 -12.319 1.00 71.38 240 SER A N 1
ATOM 1877 C CA . SER A 1 240 ? 6.203 -5.387 -13.502 1.00 71.38 240 SER A CA 1
ATOM 1878 C C . SER A 1 240 ? 6.793 -3.979 -13.428 1.00 71.38 240 SER A C 1
ATOM 1880 O O . SER A 1 240 ? 7.901 -3.765 -13.895 1.00 71.38 240 SER A O 1
ATOM 1882 N N . VAL A 1 241 ? 6.051 -3.018 -12.870 1.00 77.50 241 VAL A N 1
ATOM 1883 C CA . VAL A 1 241 ? 6.486 -1.620 -12.757 1.00 77.50 241 VAL A CA 1
ATOM 1884 C C . VAL A 1 241 ? 7.521 -1.489 -11.651 1.00 77.50 241 VAL A C 1
ATOM 1886 O O . VAL A 1 241 ? 8.547 -0.862 -11.876 1.00 77.50 241 VAL A O 1
ATOM 1889 N N . LEU A 1 242 ? 7.311 -2.154 -10.511 1.00 78.75 242 LEU A N 1
ATOM 1890 C CA . LEU A 1 242 ? 8.301 -2.207 -9.431 1.00 78.75 242 LEU A CA 1
ATOM 1891 C C . LEU A 1 242 ? 9.616 -2.845 -9.887 1.00 78.75 242 LEU A C 1
ATOM 1893 O O . LEU A 1 242 ? 10.679 -2.312 -9.597 1.00 78.75 242 LEU A O 1
ATOM 1897 N N . MET A 1 243 ? 9.551 -3.942 -10.648 1.00 83.62 243 MET A N 1
ATOM 1898 C CA . MET A 1 243 ? 10.738 -4.580 -11.223 1.00 83.62 243 MET A CA 1
ATOM 1899 C C . MET A 1 243 ? 11.491 -3.634 -12.165 1.00 83.62 243 MET A C 1
ATOM 1901 O O . MET A 1 243 ? 12.705 -3.502 -12.049 1.00 83.62 243 MET A O 1
ATOM 1905 N N . VAL A 1 244 ? 10.787 -2.961 -13.083 1.00 83.56 244 VAL A N 1
ATOM 1906 C CA . VAL A 1 244 ? 11.414 -1.990 -13.994 1.00 83.56 244 VAL A CA 1
ATOM 1907 C C . VAL A 1 244 ? 12.024 -0.837 -13.214 1.00 83.56 244 VAL A C 1
ATOM 1909 O O . VAL A 1 244 ? 13.175 -0.508 -13.451 1.00 83.56 244 VAL A O 1
ATOM 1912 N N . LEU A 1 245 ? 11.305 -0.282 -12.239 1.00 83.81 245 LEU A N 1
ATOM 1913 C CA . LEU A 1 245 ? 11.793 0.814 -11.408 1.00 83.81 245 LEU A CA 1
ATOM 1914 C C . LEU A 1 245 ? 13.033 0.404 -10.601 1.00 83.81 245 LEU A C 1
ATOM 1916 O O . LEU A 1 245 ? 13.992 1.166 -10.544 1.00 83.81 245 LEU A O 1
ATOM 1920 N N . ALA A 1 246 ? 13.056 -0.812 -10.048 1.00 85.00 246 ALA A N 1
ATOM 1921 C CA . ALA A 1 246 ? 14.220 -1.367 -9.361 1.00 85.00 246 ALA A CA 1
ATOM 1922 C C . ALA A 1 246 ? 15.419 -1.561 -10.306 1.00 85.00 246 ALA A C 1
ATOM 1924 O O . ALA A 1 246 ? 16.534 -1.184 -9.952 1.00 85.00 246 ALA A O 1
ATOM 1925 N N . LEU A 1 247 ? 15.205 -2.088 -11.517 1.00 85.88 247 LEU A N 1
ATOM 1926 C CA . LEU A 1 247 ? 16.265 -2.241 -12.522 1.00 85.88 247 LEU A CA 1
ATOM 1927 C C . LEU A 1 247 ? 16.770 -0.887 -13.040 1.00 85.88 247 LEU A C 1
ATOM 1929 O O . LEU A 1 247 ? 17.968 -0.728 -13.250 1.00 85.88 247 LEU A O 1
ATOM 1933 N N . THR A 1 248 ? 15.889 0.100 -13.214 1.00 85.38 248 THR A N 1
ATOM 1934 C CA . THR A 1 248 ? 16.265 1.467 -13.595 1.00 85.38 248 THR A CA 1
ATOM 1935 C C . THR A 1 248 ? 17.055 2.146 -12.482 1.00 85.38 248 THR A C 1
ATOM 1937 O O . THR A 1 248 ? 18.068 2.775 -12.767 1.00 85.38 248 THR A O 1
ATOM 1940 N N . LEU A 1 249 ? 16.648 1.986 -11.219 1.00 85.69 249 LEU A N 1
ATOM 1941 C CA . LEU A 1 249 ? 17.399 2.500 -10.074 1.00 85.69 249 LEU A CA 1
ATOM 1942 C C . LEU A 1 249 ? 18.777 1.838 -9.983 1.00 85.69 249 LEU A C 1
ATOM 1944 O O . LEU A 1 249 ? 19.777 2.528 -9.815 1.00 85.69 249 LEU A O 1
ATOM 1948 N N . PHE A 1 250 ? 18.845 0.517 -10.160 1.00 84.69 250 PHE A N 1
ATOM 1949 C CA . PHE A 1 250 ? 20.108 -0.214 -10.207 1.00 84.69 250 PHE A CA 1
ATOM 1950 C C . PHE A 1 250 ? 21.011 0.293 -11.340 1.00 84.69 250 PHE A C 1
ATOM 1952 O O . PHE A 1 250 ? 22.187 0.557 -11.107 1.00 84.69 250 PHE A O 1
ATOM 1959 N N . ALA A 1 251 ? 20.464 0.508 -12.540 1.00 81.69 251 ALA A N 1
ATOM 1960 C CA . ALA A 1 251 ? 21.208 1.060 -13.669 1.00 81.69 251 ALA A CA 1
ATOM 1961 C C . ALA A 1 251 ? 21.680 2.506 -13.416 1.00 81.69 251 ALA A C 1
ATOM 1963 O O . ALA A 1 251 ? 22.818 2.846 -13.737 1.00 81.69 251 ALA A O 1
ATOM 1964 N N . ALA A 1 252 ? 20.855 3.347 -12.786 1.00 82.75 252 ALA A N 1
ATOM 1965 C CA . ALA A 1 252 ? 21.227 4.709 -12.399 1.00 82.75 252 ALA A CA 1
ATOM 1966 C C . ALA A 1 252 ? 22.364 4.724 -11.360 1.00 82.75 252 ALA A C 1
ATOM 1968 O O . ALA A 1 252 ? 23.314 5.493 -11.488 1.00 82.75 252 ALA A O 1
ATOM 1969 N N . VAL A 1 253 ? 22.318 3.827 -10.368 1.00 82.50 253 VAL A N 1
ATOM 1970 C CA . VAL A 1 253 ? 23.393 3.659 -9.375 1.00 82.50 253 VAL A CA 1
ATOM 1971 C C . VAL A 1 253 ? 24.663 3.098 -10.018 1.00 82.50 253 VAL A C 1
ATOM 1973 O O . VAL A 1 253 ? 25.757 3.582 -9.734 1.00 82.50 253 VAL A O 1
ATOM 1976 N N . ALA A 1 254 ? 24.545 2.114 -10.912 1.00 76.31 254 ALA A N 1
ATOM 1977 C CA . ALA A 1 254 ? 25.685 1.554 -11.638 1.00 76.31 254 ALA A CA 1
ATOM 1978 C C . ALA A 1 254 ? 26.368 2.613 -12.519 1.00 76.31 254 ALA A C 1
ATOM 1980 O O . ALA A 1 254 ? 27.591 2.649 -12.619 1.00 76.31 254 ALA A O 1
ATOM 1981 N N . THR A 1 255 ? 25.581 3.528 -13.086 1.00 74.75 255 THR A N 1
ATOM 1982 C CA . THR A 1 255 ? 26.063 4.661 -13.884 1.00 74.75 255 THR A CA 1
ATOM 1983 C C . THR A 1 255 ? 26.361 5.906 -13.050 1.00 74.75 255 THR A C 1
ATOM 1985 O O . THR A 1 255 ? 26.557 6.967 -13.624 1.00 74.75 255 THR A O 1
ATOM 1988 N N . ARG A 1 256 ? 26.470 5.822 -11.712 1.00 77.31 256 ARG A N 1
ATOM 1989 C CA . ARG A 1 256 ? 26.739 6.983 -10.831 1.00 77.31 256 ARG A CA 1
ATOM 1990 C C . ARG A 1 256 ? 27.924 7.852 -11.272 1.00 77.31 256 ARG A C 1
ATOM 1992 O O . ARG A 1 256 ? 27.885 9.060 -11.074 1.00 77.31 256 ARG A O 1
ATOM 1999 N N . GLY A 1 257 ? 28.946 7.255 -11.890 1.00 70.19 257 GLY A N 1
ATOM 2000 C CA . GLY A 1 257 ? 30.102 7.976 -12.438 1.00 70.19 257 GLY A CA 1
ATOM 2001 C C . GLY A 1 257 ? 29.763 8.904 -13.610 1.00 70.19 257 GLY A C 1
ATOM 2002 O O . GLY A 1 257 ? 30.456 9.890 -13.814 1.00 70.19 257 GLY A O 1
ATOM 2003 N N . LEU A 1 258 ? 28.668 8.649 -14.329 1.00 72.56 258 LEU A N 1
ATOM 2004 C CA . LEU A 1 258 ? 28.148 9.532 -15.373 1.00 72.56 258 LEU A CA 1
ATOM 2005 C C . LEU A 1 258 ? 27.517 10.803 -14.789 1.00 72.56 258 LEU A C 1
ATOM 2007 O O . LEU A 1 258 ? 27.609 11.864 -15.388 1.00 72.56 258 LEU A O 1
ATOM 2011 N N . TRP A 1 259 ? 26.865 10.696 -13.629 1.00 71.81 259 TRP A N 1
ATOM 2012 C CA . TRP A 1 259 ? 26.109 11.799 -13.023 1.00 71.81 259 TRP A CA 1
ATOM 2013 C C . TRP A 1 259 ? 26.948 12.638 -12.053 1.00 71.81 259 TRP A C 1
ATOM 2015 O O . TRP A 1 259 ? 26.734 13.840 -11.942 1.00 71.81 259 TRP A O 1
ATOM 2025 N N . TRP A 1 260 ? 27.876 11.996 -11.337 1.00 72.06 260 TRP A N 1
ATOM 2026 C CA . TRP A 1 260 ? 28.730 12.626 -10.321 1.00 72.06 260 TRP A CA 1
ATOM 2027 C C . TRP A 1 260 ? 30.210 12.731 -10.715 1.00 72.06 260 TRP A C 1
ATOM 2029 O O . TRP A 1 260 ? 30.982 13.316 -9.961 1.00 72.06 260 TRP A O 1
ATOM 2039 N N . GLY A 1 261 ? 30.618 12.137 -11.839 1.00 67.94 261 GLY A N 1
ATOM 2040 C CA . GLY A 1 261 ? 31.985 12.210 -12.366 1.00 67.94 261 GLY A CA 1
ATOM 2041 C C . GLY A 1 261 ? 32.085 13.117 -13.593 1.00 67.94 261 GLY A C 1
ATOM 2042 O O . GLY A 1 261 ? 31.328 14.074 -13.726 1.00 67.94 261 GLY A O 1
ATOM 2043 N N . ASP A 1 262 ? 32.989 12.783 -14.515 1.00 64.50 262 ASP A N 1
ATOM 2044 C CA . ASP A 1 262 ? 33.353 13.618 -15.675 1.00 64.50 262 ASP A CA 1
ATOM 2045 C C . ASP A 1 262 ? 32.248 13.771 -16.740 1.00 64.50 262 ASP A C 1
ATOM 2047 O O . ASP A 1 262 ? 32.443 14.444 -17.749 1.00 64.50 262 ASP A O 1
ATOM 2051 N N . GLY A 1 263 ? 31.081 13.144 -16.558 1.00 65.12 263 GLY A N 1
ATOM 2052 C CA . GLY A 1 263 ? 29.927 13.314 -17.451 1.00 65.12 263 GLY A CA 1
ATOM 2053 C C . GLY A 1 263 ? 30.055 12.651 -18.826 1.00 65.12 263 GLY A C 1
ATOM 2054 O O . GLY A 1 263 ? 29.137 12.752 -19.640 1.00 65.12 263 GLY A O 1
ATOM 2055 N N . VAL A 1 264 ? 31.156 11.942 -19.096 1.00 67.31 264 VAL A N 1
ATOM 2056 C CA . VAL A 1 264 ? 31.409 11.281 -20.382 1.00 67.31 264 VAL A CA 1
ATOM 2057 C C . VAL A 1 264 ? 31.169 9.778 -20.261 1.00 67.31 264 VAL A C 1
ATOM 2059 O O . VAL A 1 264 ? 31.765 9.099 -19.427 1.00 67.31 264 VAL A O 1
ATOM 2062 N N . LEU A 1 265 ? 30.312 9.233 -21.129 1.00 68.19 265 LEU A N 1
ATOM 2063 C CA . LEU A 1 265 ? 30.216 7.786 -21.318 1.00 68.19 265 LEU A CA 1
ATOM 2064 C C . LEU A 1 265 ? 31.488 7.293 -22.006 1.00 68.19 265 LEU A C 1
ATOM 2066 O O . LEU A 1 265 ? 31.700 7.563 -23.185 1.00 68.19 265 LEU A O 1
ATOM 2070 N N . GLN A 1 266 ? 32.313 6.554 -21.273 1.00 65.25 266 GLN A N 1
ATOM 2071 C CA . GLN A 1 266 ? 33.497 5.892 -21.808 1.00 65.25 266 GLN A CA 1
ATOM 2072 C C . GLN A 1 266 ? 33.352 4.379 -21.649 1.00 65.25 266 GLN A C 1
ATOM 2074 O O . GLN A 1 266 ? 32.961 3.880 -20.595 1.00 65.25 266 GLN A O 1
ATOM 2079 N N . GLY A 1 267 ? 33.667 3.645 -22.711 1.00 66.94 267 GLY A N 1
ATOM 2080 C CA . GLY A 1 267 ? 33.713 2.187 -22.725 1.00 66.94 267 GLY A CA 1
ATOM 2081 C C . GLY A 1 267 ? 34.697 1.729 -23.793 1.00 66.94 267 GLY A C 1
ATOM 2082 O O . GLY A 1 267 ? 34.864 2.410 -24.800 1.00 66.94 267 GLY A O 1
ATOM 2083 N N . GLY A 1 268 ? 35.352 0.584 -23.590 1.00 64.31 268 GLY A N 1
ATOM 2084 C CA . GLY A 1 268 ? 36.437 0.126 -24.473 1.00 64.31 268 GLY A CA 1
ATOM 2085 C C . GLY A 1 268 ? 36.046 -0.064 -25.947 1.00 64.31 268 GLY A C 1
ATOM 2086 O O . GLY A 1 268 ? 36.915 -0.041 -26.809 1.00 64.31 268 GLY A O 1
ATOM 2087 N N . ALA A 1 269 ? 34.754 -0.236 -26.245 1.00 66.88 269 ALA A N 1
ATOM 2088 C CA . ALA A 1 269 ? 34.207 -0.316 -27.601 1.00 66.88 269 ALA A CA 1
ATOM 2089 C C . ALA A 1 269 ? 33.269 0.856 -27.963 1.00 66.88 269 ALA A C 1
ATOM 2091 O O . ALA A 1 269 ? 32.693 0.854 -29.052 1.00 66.88 269 ALA A O 1
ATOM 2092 N N . LEU A 1 270 ? 33.084 1.834 -27.068 1.00 70.69 270 LEU A N 1
ATOM 2093 C CA . LEU A 1 270 ? 32.222 2.991 -27.305 1.00 70.69 270 LEU A CA 1
ATOM 2094 C C . LEU A 1 270 ? 33.062 4.139 -27.873 1.00 70.69 270 LEU A C 1
ATOM 2096 O O . LEU A 1 270 ? 33.817 4.784 -27.151 1.00 70.69 270 LEU A O 1
ATOM 2100 N N . LEU A 1 271 ? 32.935 4.373 -29.177 1.00 69.12 271 LEU A N 1
ATOM 2101 C CA . LEU A 1 271 ? 33.557 5.515 -29.845 1.00 69.12 271 LEU A CA 1
ATOM 2102 C C . LEU A 1 271 ? 32.859 6.826 -29.438 1.00 69.12 271 LEU A C 1
ATOM 2104 O O . LEU A 1 271 ? 31.666 6.793 -29.115 1.00 69.12 271 LEU A O 1
ATOM 2108 N N . PRO A 1 272 ? 33.564 7.974 -29.471 1.00 70.81 272 PRO A N 1
ATOM 2109 C CA . PRO A 1 272 ? 32.948 9.273 -29.230 1.00 70.81 272 PRO A CA 1
ATOM 2110 C C . PRO A 1 272 ? 31.787 9.482 -30.207 1.00 70.81 272 PRO A C 1
ATOM 2112 O O . PRO A 1 272 ? 31.961 9.471 -31.425 1.00 70.81 272 PRO A O 1
ATOM 2115 N N . THR A 1 273 ? 30.580 9.614 -29.661 1.00 73.19 273 THR A N 1
ATOM 2116 C CA . THR A 1 273 ? 29.376 9.860 -30.453 1.00 73.19 273 THR A CA 1
ATOM 2117 C C . THR A 1 273 ? 29.396 11.273 -31.021 1.00 73.19 273 THR A C 1
ATOM 2119 O O . THR A 1 273 ? 29.593 12.203 -30.241 1.00 73.19 273 THR A O 1
ATOM 2122 N N . PRO A 1 274 ? 29.107 11.452 -32.322 1.00 75.44 274 PRO A N 1
ATOM 2123 C CA . PRO A 1 274 ? 28.867 12.771 -32.892 1.00 75.44 274 PRO A CA 1
ATOM 2124 C C . PRO A 1 274 ? 27.740 13.503 -32.156 1.00 75.44 274 PRO A C 1
ATOM 2126 O O . PRO A 1 274 ? 26.815 12.859 -31.643 1.00 75.44 274 PRO A O 1
ATOM 2129 N N . ASP A 1 275 ? 27.791 14.833 -32.131 1.00 74.12 275 ASP A N 1
ATOM 2130 C CA . ASP A 1 275 ? 26.820 15.668 -31.412 1.00 74.12 275 ASP A CA 1
ATOM 2131 C C . ASP A 1 275 ? 25.455 15.726 -32.118 1.00 74.12 275 ASP A C 1
ATOM 2133 O O . ASP A 1 275 ? 24.411 15.806 -31.455 1.00 74.12 275 ASP A O 1
ATOM 2137 N N . GLY A 1 276 ? 25.454 15.632 -33.454 1.00 81.69 276 GLY A N 1
ATOM 2138 C CA . GLY A 1 276 ? 24.262 15.705 -34.292 1.00 81.69 276 GLY A CA 1
ATOM 2139 C C . GLY A 1 276 ? 23.881 14.402 -35.002 1.00 81.69 276 GLY A C 1
ATOM 2140 O O . GLY A 1 276 ? 24.707 13.609 -35.453 1.00 81.69 276 GLY A O 1
ATOM 2141 N N . VAL A 1 277 ? 22.576 14.225 -35.210 1.00 81.62 277 VAL A N 1
ATOM 2142 C CA . VAL A 1 277 ? 22.010 13.141 -36.037 1.00 81.62 277 VAL A CA 1
ATOM 2143 C C . VAL A 1 277 ? 22.415 13.257 -37.518 1.00 81.62 277 VAL A C 1
ATOM 2145 O O . VAL A 1 277 ? 22.564 12.239 -38.192 1.00 81.62 277 VAL A O 1
ATOM 2148 N N . GLY A 1 278 ? 22.648 14.477 -38.018 1.00 82.00 278 GLY A N 1
ATOM 2149 C CA . GLY A 1 278 ? 23.193 14.707 -39.364 1.00 82.00 278 GLY A CA 1
ATOM 2150 C C . GLY A 1 278 ? 24.628 14.192 -39.522 1.00 82.00 278 GLY A C 1
ATOM 2151 O O . GLY A 1 278 ? 24.978 13.630 -40.562 1.00 82.00 278 GLY A O 1
ATOM 2152 N N . ASP A 1 279 ? 25.426 14.282 -38.459 1.00 81.56 279 ASP A N 1
ATOM 2153 C CA . ASP A 1 279 ? 26.796 13.770 -38.444 1.00 81.56 279 ASP A CA 1
ATOM 2154 C C . ASP A 1 279 ? 26.805 12.241 -38.384 1.00 81.56 279 ASP A C 1
ATOM 2156 O O . ASP A 1 279 ? 27.592 11.611 -39.082 1.00 81.56 279 ASP A O 1
ATOM 2160 N N . LEU A 1 280 ? 25.869 11.625 -37.645 1.00 83.81 280 LEU A N 1
ATOM 2161 C CA . LEU A 1 280 ? 25.659 10.171 -37.688 1.00 83.81 280 LEU A CA 1
ATOM 2162 C C . LEU A 1 280 ? 25.279 9.674 -39.089 1.00 83.81 280 LEU A C 1
ATOM 2164 O O . LEU A 1 280 ? 25.752 8.621 -39.512 1.00 83.81 280 LEU A O 1
ATOM 2168 N N . TRP A 1 281 ? 24.424 10.407 -39.808 1.00 84.94 281 TRP A N 1
ATOM 2169 C CA . TRP A 1 281 ? 24.059 10.057 -41.184 1.00 84.94 281 TRP A CA 1
ATOM 2170 C C . TRP A 1 281 ? 25.268 10.133 -42.113 1.00 84.94 281 TRP A C 1
ATOM 2172 O O . TRP A 1 281 ? 25.553 9.192 -42.851 1.00 84.94 281 TRP A O 1
ATOM 2182 N N . THR A 1 282 ? 26.020 11.227 -42.017 1.00 85.75 282 THR A N 1
ATOM 2183 C CA . THR A 1 282 ? 27.237 11.432 -42.802 1.00 85.75 282 THR A CA 1
ATOM 2184 C C . THR A 1 282 ? 28.250 10.327 -42.508 1.00 85.75 282 THR A C 1
ATOM 2186 O O . THR A 1 282 ? 28.709 9.669 -43.439 1.00 85.75 282 THR A O 1
ATOM 2189 N N . MET A 1 283 ? 28.488 10.027 -41.227 1.00 82.81 283 MET A N 1
ATOM 2190 C CA . MET A 1 283 ? 29.352 8.938 -40.771 1.00 82.81 283 MET A CA 1
ATOM 2191 C C . MET A 1 283 ? 28.886 7.571 -41.276 1.00 82.81 283 MET A C 1
ATOM 2193 O O . MET A 1 283 ? 29.718 6.721 -41.533 1.00 82.81 283 MET A O 1
ATOM 2197 N N . TYR A 1 284 ? 27.586 7.329 -41.451 1.00 83.81 284 TYR A N 1
ATOM 2198 C CA . TYR A 1 284 ? 27.107 6.066 -42.018 1.00 83.81 284 TYR A CA 1
ATOM 2199 C C . TYR A 1 284 ? 27.317 5.972 -43.536 1.00 83.81 284 TYR A C 1
ATOM 2201 O O . TYR A 1 284 ? 27.598 4.898 -44.061 1.00 83.81 284 TYR A O 1
ATOM 2209 N N . THR A 1 285 ? 27.151 7.086 -44.252 1.00 86.06 285 THR A N 1
ATOM 2210 C CA . THR A 1 285 ? 27.269 7.133 -45.723 1.00 86.06 285 THR A CA 1
ATOM 2211 C C . THR A 1 285 ? 28.703 7.264 -46.232 1.00 86.06 285 THR A C 1
ATOM 2213 O O . THR A 1 285 ? 28.963 7.008 -47.408 1.00 86.06 285 THR A O 1
ATOM 2216 N N . GLN A 1 286 ? 29.636 7.675 -45.374 1.00 84.56 286 GLN A N 1
ATOM 2217 C CA . GLN A 1 286 ? 31.048 7.789 -45.718 1.00 84.56 286 GLN A CA 1
ATOM 2218 C C . GLN A 1 286 ? 31.681 6.407 -45.913 1.00 84.56 286 GLN A C 1
ATOM 2220 O O . GLN A 1 286 ? 31.437 5.485 -45.147 1.00 84.56 286 GLN A O 1
ATOM 2225 N N . GLY A 1 287 ? 32.532 6.275 -46.934 1.00 81.06 287 GLY A N 1
ATOM 2226 C CA . GLY A 1 287 ? 33.307 5.050 -47.179 1.00 81.06 287 GLY A CA 1
ATOM 2227 C C . GLY A 1 287 ? 34.624 4.973 -46.400 1.00 81.06 287 GLY A C 1
ATOM 2228 O O . GLY A 1 287 ? 35.319 3.966 -46.486 1.00 81.06 287 GLY A O 1
ATOM 2229 N N . TRP A 1 288 ? 34.985 6.034 -45.675 1.00 83.38 288 TRP A N 1
ATOM 2230 C CA . TRP A 1 288 ? 36.199 6.124 -44.869 1.00 83.38 288 TRP A CA 1
ATOM 2231 C C . TRP A 1 288 ? 35.855 6.622 -43.469 1.00 83.38 288 TRP A C 1
ATOM 2233 O O . TRP A 1 288 ? 35.109 7.591 -43.321 1.00 83.38 288 TRP A O 1
ATOM 2243 N N . HIS A 1 289 ? 36.416 5.976 -42.450 1.00 82.12 289 HIS A N 1
ATOM 2244 C CA . HIS A 1 289 ? 36.230 6.340 -41.052 1.00 82.12 289 HIS A CA 1
ATOM 2245 C C . HIS A 1 289 ? 37.572 6.464 -40.335 1.00 82.12 289 HIS A C 1
ATOM 2247 O O . HIS A 1 289 ? 38.403 5.553 -40.386 1.00 82.12 289 HIS A O 1
ATOM 2253 N N . ASP A 1 290 ? 37.743 7.551 -39.586 1.00 76.00 290 ASP A N 1
ATOM 2254 C CA . ASP A 1 290 ? 38.943 7.819 -38.790 1.00 76.00 290 ASP A CA 1
ATOM 2255 C C . ASP A 1 290 ? 38.911 7.047 -37.460 1.00 76.00 290 ASP A C 1
ATOM 2257 O O . ASP A 1 290 ? 38.781 7.607 -36.372 1.00 76.00 290 ASP A O 1
ATOM 2261 N N . VAL A 1 291 ? 38.989 5.716 -37.547 1.00 73.44 291 VAL A N 1
ATOM 2262 C CA . VAL A 1 291 ? 39.088 4.812 -36.392 1.00 73.44 291 VAL A CA 1
ATOM 2263 C C . VAL A 1 291 ? 40.471 4.159 -36.397 1.00 73.44 291 VAL A C 1
ATOM 2265 O O . VAL A 1 291 ? 40.802 3.399 -37.306 1.00 73.44 291 VAL A O 1
ATOM 2268 N N . GLY A 1 292 ? 41.299 4.450 -35.388 1.00 75.56 292 GLY A N 1
ATOM 2269 C CA . GLY A 1 292 ? 42.691 3.985 -35.347 1.00 75.56 292 GLY A CA 1
ATOM 2270 C C . GLY A 1 292 ? 43.532 4.622 -36.470 1.00 75.56 292 GLY A C 1
ATOM 2271 O O . GLY A 1 292 ? 43.565 5.846 -36.545 1.00 75.56 292 GLY A O 1
ATOM 2272 N N . PRO A 1 293 ? 44.208 3.846 -37.343 1.00 76.94 293 PRO A N 1
ATOM 2273 C CA . PRO A 1 293 ? 44.939 4.374 -38.503 1.00 76.94 293 PRO A CA 1
ATOM 2274 C C . PRO A 1 293 ? 44.038 4.718 -39.709 1.00 76.94 293 PRO A C 1
ATOM 2276 O O . PRO A 1 293 ? 44.554 5.121 -40.750 1.00 76.94 293 PRO A O 1
ATOM 2279 N N . GLY A 1 294 ? 42.716 4.543 -39.585 1.00 78.88 294 GLY A N 1
ATOM 2280 C CA . GLY A 1 294 ? 41.741 4.698 -40.665 1.00 78.88 294 GLY A CA 1
ATOM 2281 C C . GLY A 1 294 ? 41.159 3.358 -41.120 1.00 78.88 294 GLY A C 1
ATOM 2282 O O . GLY A 1 294 ? 41.849 2.336 -41.132 1.00 78.88 294 GLY A O 1
ATOM 2283 N N . SER A 1 295 ? 39.870 3.344 -41.462 1.00 80.94 295 SER A N 1
ATOM 2284 C CA . SER A 1 295 ? 39.129 2.135 -41.834 1.00 80.94 295 SER A CA 1
ATOM 2285 C C . SER A 1 295 ? 38.166 2.385 -42.993 1.00 80.94 295 SER A C 1
ATOM 2287 O O . SER A 1 295 ? 37.455 3.386 -43.015 1.00 80.94 295 SER A O 1
ATOM 2289 N N . ILE A 1 296 ? 38.107 1.424 -43.917 1.00 83.75 296 ILE A N 1
ATOM 2290 C CA . ILE A 1 296 ? 37.111 1.339 -45.002 1.00 83.75 296 ILE A CA 1
ATOM 2291 C C . ILE A 1 296 ? 35.971 0.362 -44.678 1.00 83.75 296 ILE A C 1
ATOM 2293 O O . ILE A 1 296 ? 35.143 0.053 -45.535 1.00 83.75 296 ILE A O 1
ATOM 2297 N N . ALA A 1 297 ? 35.965 -0.208 -43.468 1.00 80.62 297 ALA A N 1
ATOM 2298 C CA . ALA A 1 297 ? 34.913 -1.128 -43.064 1.00 80.62 297 ALA A CA 1
ATOM 2299 C C . ALA A 1 297 ? 33.575 -0.373 -43.000 1.00 80.62 297 ALA A C 1
ATOM 2301 O O . ALA A 1 297 ? 33.537 0.716 -42.427 1.00 80.62 297 ALA A O 1
ATOM 2302 N N . PRO A 1 298 ? 32.484 -0.938 -43.545 1.00 79.19 298 PRO A N 1
ATOM 2303 C CA . PRO A 1 298 ? 31.196 -0.264 -43.548 1.00 79.19 298 PRO A CA 1
ATOM 2304 C C . PRO A 1 298 ? 30.715 -0.011 -42.119 1.00 79.19 298 PRO A C 1
ATOM 2306 O O . PRO A 1 298 ? 30.864 -0.863 -41.234 1.00 79.19 298 PRO A O 1
ATOM 2309 N N . ALA A 1 299 ? 30.101 1.153 -41.909 1.00 81.12 299 ALA A N 1
ATOM 2310 C CA . ALA A 1 299 ? 29.515 1.511 -40.630 1.00 81.12 299 ALA A CA 1
ATOM 2311 C C . ALA A 1 299 ? 28.490 0.448 -40.173 1.00 81.12 299 ALA A C 1
ATOM 2313 O O . ALA A 1 299 ? 27.675 -0.024 -40.976 1.00 81.12 299 ALA A O 1
ATOM 2314 N N . PRO A 1 300 ? 28.486 0.062 -38.883 1.00 82.50 300 PRO A N 1
ATOM 2315 C CA . PRO A 1 300 ? 27.564 -0.949 -38.391 1.00 82.50 300 PRO A CA 1
ATOM 2316 C C . PRO A 1 300 ? 26.085 -0.567 -38.601 1.00 82.50 300 PRO A C 1
ATOM 2318 O O . PRO A 1 300 ? 25.687 0.552 -38.263 1.00 82.50 300 PRO A O 1
ATOM 2321 N N . PRO A 1 301 ? 25.218 -1.496 -39.054 1.00 83.56 301 PRO A N 1
ATOM 2322 C CA . PRO A 1 301 ? 23.815 -1.193 -39.356 1.00 83.56 301 PRO A CA 1
ATOM 2323 C C . PRO A 1 301 ? 22.989 -0.689 -38.161 1.00 83.56 301 PRO A C 1
ATOM 2325 O O . PRO A 1 301 ? 22.015 0.042 -38.345 1.00 83.56 301 PRO A O 1
ATOM 2328 N N . TYR A 1 302 ? 23.370 -1.021 -36.921 1.00 83.25 302 TYR A N 1
ATOM 2329 C CA . TYR A 1 302 ? 22.688 -0.510 -35.725 1.00 83.25 302 TYR A CA 1
ATOM 2330 C C . TYR A 1 302 ? 22.791 1.016 -35.558 1.00 83.25 302 TYR A C 1
ATOM 2332 O O . TYR A 1 302 ? 21.998 1.590 -34.808 1.00 83.25 302 TYR A O 1
ATOM 2340 N N . PHE A 1 303 ? 23.700 1.700 -36.266 1.00 84.81 303 PHE A N 1
ATOM 2341 C CA . PHE A 1 303 ? 23.724 3.165 -36.313 1.00 84.81 303 PHE A CA 1
ATOM 2342 C C . PHE A 1 303 ? 22.422 3.752 -36.858 1.00 84.81 303 PHE A C 1
ATOM 2344 O O . PHE A 1 303 ? 22.011 4.807 -36.387 1.00 84.81 303 PHE A O 1
ATOM 2351 N N . MET A 1 304 ? 21.698 3.043 -37.732 1.00 85.38 304 MET A N 1
ATOM 2352 C CA . MET A 1 304 ? 20.372 3.480 -38.186 1.00 85.38 304 MET A CA 1
ATOM 2353 C C . MET A 1 304 ? 19.321 3.454 -37.073 1.00 85.38 304 MET A C 1
ATOM 2355 O O . MET A 1 304 ? 18.451 4.324 -37.007 1.00 85.38 304 MET A O 1
ATOM 2359 N N . LEU A 1 305 ? 19.423 2.499 -36.145 1.00 85.06 305 LEU A N 1
ATOM 2360 C CA . LEU A 1 305 ? 18.543 2.450 -34.977 1.00 85.06 305 LEU A CA 1
ATOM 2361 C C . LEU A 1 305 ? 18.824 3.638 -34.049 1.00 85.06 305 LEU A C 1
ATOM 2363 O O . LEU A 1 305 ? 17.892 4.300 -33.594 1.00 85.06 305 LEU A O 1
ATOM 2367 N N . ILE A 1 306 ? 20.099 3.970 -33.839 1.00 85.19 306 ILE A N 1
ATOM 2368 C CA . ILE A 1 306 ? 20.507 5.130 -33.033 1.00 85.19 306 ILE A CA 1
ATOM 2369 C C . ILE A 1 306 ? 20.120 6.443 -33.721 1.00 85.19 306 ILE A C 1
ATOM 2371 O O . ILE A 1 306 ? 19.602 7.337 -33.058 1.00 85.19 306 ILE A O 1
ATOM 2375 N N . PHE A 1 307 ? 20.296 6.544 -35.040 1.00 86.00 307 PHE A N 1
ATOM 2376 C CA . PHE A 1 307 ? 19.848 7.677 -35.848 1.00 86.00 307 PHE A CA 1
ATOM 2377 C C . PHE A 1 307 ? 18.345 7.919 -35.665 1.00 86.00 307 PHE A C 1
ATOM 2379 O O . PHE A 1 307 ? 17.937 9.037 -35.360 1.00 86.00 307 PHE A O 1
ATOM 2386 N N . SER A 1 308 ? 17.522 6.866 -35.749 1.00 85.19 308 SER A N 1
ATOM 2387 C CA . SER A 1 308 ? 16.070 6.979 -35.550 1.00 85.19 308 SER A CA 1
ATOM 2388 C C . SER A 1 308 ? 15.694 7.440 -34.133 1.00 85.19 308 SER A C 1
ATOM 2390 O O . SER A 1 308 ? 14.815 8.287 -33.966 1.00 85.19 308 SER A O 1
ATOM 2392 N N . ALA A 1 309 ? 16.403 6.952 -33.110 1.00 83.94 309 ALA A N 1
ATOM 2393 C CA . ALA A 1 309 ? 16.208 7.376 -31.727 1.00 83.94 309 ALA A CA 1
ATOM 2394 C C . ALA A 1 309 ? 16.658 8.830 -31.503 1.00 83.94 309 ALA A C 1
ATOM 2396 O O . ALA A 1 309 ? 15.969 9.596 -30.834 1.00 83.94 309 ALA A O 1
ATOM 2397 N N . GLY A 1 310 ? 17.783 9.235 -32.095 1.00 82.81 310 GLY A N 1
ATOM 2398 C CA . GLY A 1 310 ? 18.286 10.606 -32.041 1.00 82.81 310 GLY A CA 1
ATOM 2399 C C . GLY A 1 310 ? 17.371 11.597 -32.760 1.00 82.81 310 GLY A C 1
ATOM 2400 O O . GLY A 1 310 ? 17.157 12.701 -32.262 1.00 82.81 310 GLY A O 1
ATOM 2401 N N . ALA A 1 311 ? 16.778 11.202 -33.891 1.00 85.50 311 ALA A N 1
ATOM 2402 C CA . ALA A 1 311 ? 15.807 12.019 -34.617 1.00 85.50 311 ALA A CA 1
ATOM 2403 C C . ALA A 1 311 ? 14.562 12.317 -33.760 1.00 85.50 311 ALA A C 1
ATOM 2405 O O . ALA A 1 311 ? 14.083 13.449 -33.739 1.00 85.50 311 ALA A O 1
ATOM 2406 N N . LEU A 1 312 ? 14.089 11.333 -32.983 1.00 85.50 312 LEU A N 1
ATOM 2407 C CA . LEU A 1 312 ? 13.007 11.516 -32.005 1.00 85.50 312 LEU A CA 1
ATOM 2408 C C . LEU A 1 312 ? 13.406 12.430 -30.835 1.00 85.50 312 LEU A C 1
ATOM 2410 O O . LEU A 1 312 ? 12.557 13.109 -30.263 1.00 85.50 312 LEU A O 1
ATOM 2414 N N . LEU A 1 313 ?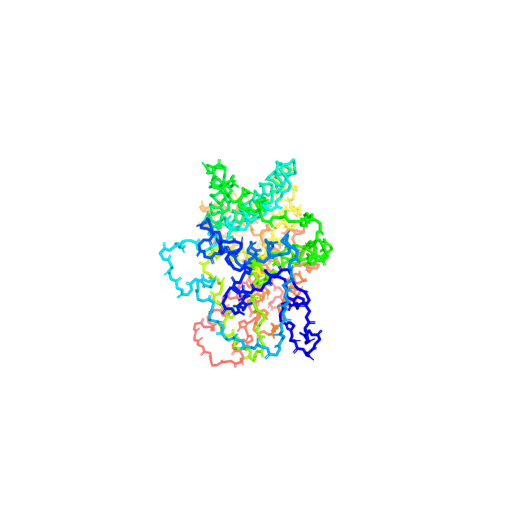 14.694 12.476 -30.491 1.00 84.12 313 LEU A N 1
ATOM 2415 C CA . LEU A 1 313 ? 15.259 13.286 -29.408 1.00 84.12 313 LEU A CA 1
ATOM 2416 C C . LEU A 1 313 ? 15.754 14.660 -29.890 1.00 84.12 313 LEU A C 1
ATOM 2418 O O . LEU A 1 313 ? 16.746 15.185 -29.380 1.00 84.12 313 LEU A O 1
ATOM 2422 N N . LEU A 1 314 ? 15.052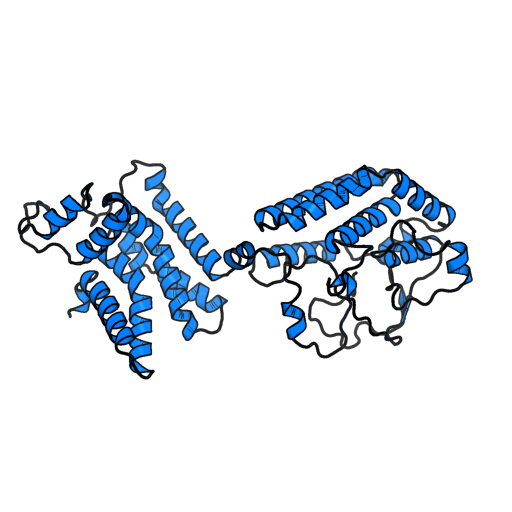 15.254 -30.863 1.00 83.25 314 LEU A N 1
ATOM 2423 C CA . LEU A 1 314 ? 15.332 16.593 -31.403 1.00 83.25 314 LEU A CA 1
ATOM 2424 C C . LEU A 1 314 ? 16.735 16.729 -32.025 1.00 83.25 314 LEU A C 1
ATOM 2426 O O . LEU A 1 314 ? 17.338 17.798 -31.976 1.00 83.25 314 LEU A O 1
ATOM 2430 N N . GLY A 1 315 ? 17.270 15.647 -32.597 1.00 80.50 315 GLY A N 1
ATOM 2431 C CA . GLY A 1 315 ? 18.546 15.673 -33.316 1.00 80.50 315 GLY A CA 1
ATOM 2432 C C . GLY A 1 315 ? 19.786 15.429 -32.452 1.00 80.50 315 GLY A C 1
ATOM 2433 O O . GLY A 1 315 ? 20.895 15.537 -32.973 1.00 80.50 315 GLY A O 1
ATOM 2434 N N . LYS A 1 316 ? 19.625 15.076 -31.167 1.00 84.06 316 LYS A N 1
ATOM 2435 C CA . LYS A 1 316 ? 20.733 14.817 -30.229 1.00 84.06 316 LYS A CA 1
ATOM 2436 C C . LYS A 1 316 ? 21.103 13.332 -30.185 1.00 84.06 316 LYS A C 1
ATOM 2438 O O . LYS A 1 316 ? 20.485 12.538 -29.473 1.00 84.06 316 LYS A O 1
ATOM 2443 N N . SER A 1 317 ? 22.147 12.955 -30.911 1.00 82.94 317 SER A N 1
ATOM 2444 C CA . SER A 1 317 ? 22.668 11.581 -31.005 1.00 82.94 317 SER A CA 1
ATOM 2445 C C . SER A 1 317 ? 23.334 11.092 -29.718 1.00 82.94 317 SER A C 1
ATOM 2447 O O . SER A 1 317 ? 23.099 9.956 -29.301 1.00 82.94 317 SER A O 1
ATOM 2449 N N . ALA A 1 318 ? 24.094 11.954 -29.038 1.00 82.31 318 ALA A N 1
ATOM 2450 C CA . ALA A 1 318 ? 24.733 11.619 -27.764 1.00 82.31 318 ALA A CA 1
ATOM 2451 C C . ALA A 1 318 ? 23.705 11.243 -26.677 1.00 82.31 318 ALA A C 1
ATOM 2453 O O . ALA A 1 318 ? 23.877 10.251 -25.966 1.00 82.31 318 ALA A O 1
ATOM 2454 N N . LEU A 1 319 ? 22.582 11.973 -26.600 1.00 82.56 319 LEU A N 1
ATOM 2455 C CA . LEU A 1 319 ? 21.492 11.650 -25.670 1.00 82.56 319 LEU A CA 1
ATOM 2456 C C . LEU A 1 319 ? 20.827 10.310 -25.996 1.00 82.56 319 LEU A C 1
ATOM 2458 O O . LEU A 1 319 ? 20.469 9.570 -25.082 1.00 82.56 319 LEU A O 1
ATOM 2462 N N . ALA A 1 320 ? 20.677 9.970 -27.280 1.00 85.12 320 ALA A N 1
ATOM 2463 C CA . ALA A 1 320 ? 20.105 8.688 -27.685 1.00 85.12 320 ALA A CA 1
ATOM 2464 C C . ALA A 1 320 ? 20.955 7.517 -27.177 1.00 85.12 320 ALA A C 1
ATOM 2466 O O . ALA A 1 320 ? 20.427 6.582 -26.574 1.00 85.12 320 ALA A O 1
ATOM 2467 N N . VAL A 1 321 ? 22.277 7.600 -27.352 1.00 85.75 321 VAL A N 1
ATOM 2468 C CA . VAL A 1 321 ? 23.216 6.588 -26.851 1.00 85.75 321 VAL A CA 1
ATOM 2469 C C . VAL A 1 321 ? 23.205 6.518 -25.325 1.00 85.75 321 VAL A C 1
ATOM 2471 O O . VAL A 1 321 ? 23.155 5.415 -24.777 1.00 85.75 321 VAL A O 1
ATOM 2474 N N . GLN A 1 322 ? 23.154 7.663 -24.637 1.00 85.31 322 GLN A N 1
ATOM 2475 C CA . GLN A 1 322 ? 23.034 7.707 -23.178 1.00 85.31 322 GLN A CA 1
ATOM 2476 C C . GLN A 1 322 ? 21.771 7.014 -22.672 1.00 85.31 322 GLN A C 1
ATOM 2478 O O . GLN A 1 322 ? 21.849 6.179 -21.775 1.00 85.31 322 GLN A O 1
ATOM 2483 N N . ILE A 1 323 ? 20.614 7.305 -23.266 1.00 86.38 323 ILE A N 1
ATOM 2484 C CA . ILE A 1 323 ? 19.336 6.707 -22.867 1.00 86.38 323 ILE A CA 1
ATOM 2485 C C . ILE A 1 323 ? 19.330 5.199 -23.139 1.00 86.38 323 ILE A C 1
ATOM 2487 O O . ILE A 1 323 ? 18.902 4.430 -22.279 1.00 86.38 323 ILE A O 1
ATOM 2491 N N . VAL A 1 324 ? 19.830 4.765 -24.300 1.00 87.69 324 VAL A N 1
ATOM 2492 C CA . VAL A 1 324 ? 19.941 3.342 -24.665 1.00 87.69 324 VAL A CA 1
ATOM 2493 C C . VAL A 1 324 ? 20.832 2.596 -23.671 1.00 87.69 324 VAL A C 1
ATOM 2495 O O . VAL A 1 324 ? 20.458 1.522 -23.203 1.00 87.69 324 VAL A O 1
ATOM 2498 N N . MET A 1 325 ? 21.977 3.171 -23.301 1.00 85.94 325 MET A N 1
ATOM 2499 C CA . MET A 1 325 ? 22.889 2.564 -22.331 1.00 85.94 325 MET A CA 1
ATOM 2500 C C . MET A 1 325 ? 22.328 2.580 -20.909 1.00 85.94 325 MET A C 1
ATOM 2502 O O . MET A 1 325 ? 22.408 1.574 -20.212 1.00 85.94 325 MET A O 1
ATOM 2506 N N . LEU A 1 326 ? 21.698 3.672 -20.481 1.00 85.44 326 LEU A N 1
ATOM 2507 C CA . LEU A 1 326 ? 21.128 3.782 -19.139 1.00 85.44 326 LEU A CA 1
ATOM 2508 C C . LEU A 1 326 ? 19.928 2.847 -18.948 1.00 85.44 326 LEU A C 1
ATOM 2510 O O . LEU A 1 326 ? 19.819 2.142 -17.946 1.00 85.44 326 LEU A O 1
ATOM 2514 N N . LEU A 1 327 ? 19.002 2.850 -19.904 1.00 87.31 327 LEU A N 1
ATOM 2515 C CA . LEU A 1 327 ? 17.738 2.128 -19.789 1.00 87.31 327 LEU A CA 1
ATOM 2516 C C . LEU A 1 327 ? 17.804 0.714 -20.359 1.00 87.31 327 LEU A C 1
ATOM 2518 O O . LEU A 1 327 ? 16.848 -0.037 -20.179 1.00 87.31 327 LEU A O 1
ATOM 2522 N N . GLY A 1 328 ? 18.903 0.312 -21.000 1.00 87.50 328 GLY A N 1
ATOM 2523 C CA . GLY A 1 328 ? 18.997 -0.988 -21.661 1.00 87.50 328 GLY A CA 1
ATOM 2524 C C . GLY A 1 328 ? 18.802 -2.181 -20.758 1.00 87.50 328 GLY A C 1
ATOM 2525 O O . GLY A 1 328 ? 18.048 -3.087 -21.110 1.00 87.50 328 GLY A O 1
ATOM 2526 N N . LEU A 1 329 ? 19.361 -2.132 -19.554 1.00 88.62 329 LEU A N 1
ATOM 2527 C CA . LEU A 1 329 ? 19.173 -3.183 -18.562 1.00 88.62 329 LEU A CA 1
ATOM 2528 C C . LEU A 1 329 ? 17.701 -3.312 -18.137 1.00 88.62 329 LEU A C 1
ATOM 2530 O O . LEU A 1 329 ? 17.127 -4.403 -18.122 1.00 88.62 329 LEU A O 1
ATOM 2534 N N . ALA A 1 330 ? 17.069 -2.178 -17.826 1.00 90.19 330 ALA A N 1
ATOM 2535 C CA . ALA A 1 330 ? 15.677 -2.130 -17.394 1.00 90.19 330 ALA A CA 1
ATOM 2536 C C . ALA A 1 330 ? 14.719 -2.540 -18.520 1.00 90.19 330 ALA A C 1
ATOM 2538 O O . ALA A 1 330 ? 13.762 -3.284 -18.288 1.00 90.19 330 ALA A O 1
ATOM 2539 N N . PHE A 1 331 ? 14.998 -2.101 -19.748 1.00 90.69 331 PHE A N 1
ATOM 2540 C CA . PHE A 1 331 ? 14.197 -2.421 -20.919 1.00 90.69 331 PHE A CA 1
ATOM 2541 C C . PHE A 1 331 ? 14.329 -3.894 -21.317 1.00 90.69 331 PHE A C 1
ATOM 2543 O O . PHE A 1 331 ? 13.315 -4.525 -21.601 1.00 90.69 331 PHE A O 1
ATOM 2550 N N . ALA A 1 332 ? 15.530 -4.480 -21.261 1.00 91.69 332 ALA A N 1
ATOM 2551 C CA . ALA A 1 332 ? 15.737 -5.911 -21.489 1.00 91.69 332 ALA A CA 1
ATOM 2552 C C . ALA A 1 332 ? 14.956 -6.767 -20.473 1.00 91.69 332 ALA A C 1
ATOM 2554 O O . ALA A 1 332 ? 14.247 -7.701 -20.855 1.00 91.69 332 ALA A O 1
ATOM 2555 N N . GLY A 1 333 ? 14.996 -6.400 -19.185 1.00 91.12 333 GLY A N 1
ATOM 2556 C CA . GLY A 1 333 ? 14.192 -7.054 -18.147 1.00 91.12 333 GLY A CA 1
ATOM 2557 C C . GLY A 1 333 ? 12.685 -6.908 -18.383 1.00 91.12 333 GLY A C 1
ATOM 2558 O O . GLY A 1 333 ? 11.930 -7.877 -18.281 1.00 91.12 333 GLY A O 1
ATOM 2559 N N . TRP A 1 334 ? 12.224 -5.716 -18.768 1.00 92.12 334 TRP A N 1
ATOM 2560 C CA . TRP A 1 334 ? 10.822 -5.482 -19.120 1.00 92.12 334 TRP A CA 1
ATOM 2561 C C . TRP A 1 334 ? 10.367 -6.310 -20.329 1.00 92.12 334 TRP A C 1
ATOM 2563 O O . TRP A 1 334 ? 9.310 -6.948 -20.280 1.00 92.12 334 TRP A O 1
ATOM 2573 N N . ALA A 1 335 ? 11.178 -6.340 -21.389 1.00 91.44 335 ALA A N 1
ATOM 2574 C CA . ALA A 1 335 ? 10.937 -7.108 -22.603 1.00 91.44 335 ALA A CA 1
ATOM 2575 C C . ALA A 1 335 ? 10.811 -8.605 -22.292 1.00 91.44 335 ALA A C 1
ATOM 2577 O O . ALA A 1 335 ? 9.839 -9.249 -22.705 1.00 91.44 335 ALA A O 1
ATOM 2578 N N . ALA A 1 336 ? 11.736 -9.144 -21.491 1.00 92.69 336 ALA A N 1
ATOM 2579 C CA . ALA A 1 336 ? 11.686 -10.521 -21.015 1.00 92.69 336 ALA A CA 1
ATOM 2580 C C . ALA A 1 336 ? 10.406 -10.790 -20.217 1.00 92.69 336 ALA A C 1
ATOM 2582 O O . ALA A 1 336 ? 9.660 -11.714 -20.546 1.00 92.69 336 ALA A O 1
ATOM 2583 N N . TYR A 1 337 ? 10.082 -9.948 -19.231 1.00 89.88 337 TYR A N 1
ATOM 2584 C CA . TYR A 1 337 ? 8.874 -10.097 -18.416 1.00 89.88 337 TYR A CA 1
ATOM 2585 C C . TYR A 1 337 ? 7.593 -10.115 -19.260 1.00 89.88 337 TYR A C 1
ATOM 2587 O O . TYR A 1 337 ? 6.713 -10.963 -19.065 1.00 89.88 337 TYR A O 1
ATOM 2595 N N . PHE A 1 338 ? 7.474 -9.190 -20.216 1.00 89.38 338 PHE A N 1
ATOM 2596 C CA . PHE A 1 338 ? 6.323 -9.120 -21.110 1.00 89.38 338 PHE A CA 1
ATOM 2597 C C . PHE A 1 338 ? 6.204 -10.380 -21.975 1.00 89.38 338 PHE A C 1
ATOM 2599 O O . PHE A 1 338 ? 5.103 -10.914 -22.170 1.00 89.38 338 PHE A O 1
ATOM 2606 N N . CYS A 1 339 ? 7.334 -10.891 -22.463 1.00 88.69 339 CYS A N 1
ATOM 2607 C CA . CYS A 1 339 ? 7.363 -12.064 -23.323 1.00 88.69 339 CYS A CA 1
ATOM 2608 C C . CYS A 1 339 ? 7.078 -13.362 -22.558 1.00 88.69 339 CYS A C 1
ATOM 2610 O O . CYS A 1 339 ? 6.256 -14.159 -23.013 1.00 88.69 339 CYS A O 1
ATOM 2612 N N . LEU A 1 340 ? 7.623 -13.509 -21.350 1.00 89.56 340 LEU A N 1
ATOM 2613 C CA . LEU A 1 340 ? 7.387 -14.642 -20.448 1.00 89.56 340 LEU A CA 1
ATOM 2614 C C . LEU A 1 340 ? 5.938 -14.715 -19.942 1.00 89.56 340 LEU A C 1
ATOM 2616 O O . LEU A 1 340 ? 5.498 -15.772 -19.489 1.00 89.56 340 LEU A O 1
ATOM 2620 N N . ARG A 1 341 ? 5.154 -13.631 -20.064 1.00 86.00 341 ARG A N 1
ATOM 2621 C CA . ARG A 1 341 ? 3.738 -13.611 -19.656 1.00 86.00 341 ARG A CA 1
ATOM 2622 C C . ARG A 1 341 ? 2.866 -14.663 -20.331 1.00 86.00 341 ARG A C 1
ATOM 2624 O O . ARG A 1 341 ? 1.876 -15.063 -19.729 1.00 86.00 341 ARG A O 1
ATOM 2631 N N . SER A 1 342 ? 3.195 -15.080 -21.550 1.00 81.00 342 SER A N 1
ATOM 2632 C CA . SER A 1 342 ? 2.423 -16.105 -22.261 1.00 81.00 342 SER A CA 1
ATOM 2633 C C . SER A 1 342 ? 2.798 -17.536 -21.886 1.00 81.00 342 SER A C 1
ATOM 2635 O O . SER A 1 342 ? 2.066 -18.437 -22.265 1.00 81.00 342 SER A O 1
ATOM 2637 N N . VAL A 1 343 ? 3.923 -17.745 -21.195 1.00 85.44 343 VAL A N 1
ATOM 2638 C CA . VAL A 1 343 ? 4.472 -19.085 -20.924 1.00 85.44 343 VAL A CA 1
ATOM 2639 C C . VAL A 1 343 ? 4.404 -19.414 -19.435 1.00 85.44 343 VAL A C 1
ATOM 2641 O O . VAL A 1 343 ? 3.961 -20.489 -19.055 1.00 85.44 343 VAL A O 1
ATOM 2644 N N . ILE A 1 344 ? 4.798 -18.474 -18.572 1.00 87.00 344 ILE A N 1
ATOM 2645 C CA . ILE A 1 344 ? 4.876 -18.693 -17.125 1.00 87.00 344 ILE A CA 1
ATOM 2646 C C . ILE A 1 344 ? 3.661 -18.062 -16.450 1.00 87.00 344 ILE A C 1
ATOM 2648 O O . ILE A 1 344 ? 3.540 -16.834 -16.420 1.00 87.00 344 ILE A O 1
ATOM 2652 N N . GLY A 1 345 ? 2.777 -18.883 -15.876 1.00 78.56 345 GLY A N 1
ATOM 2653 C CA . GLY A 1 345 ? 1.598 -18.422 -15.132 1.00 78.56 345 GLY A CA 1
ATOM 2654 C C . GLY A 1 345 ? 1.941 -17.750 -13.796 1.00 78.56 345 GLY A C 1
ATOM 2655 O O . GLY A 1 345 ? 1.329 -16.743 -13.432 1.00 78.56 345 GLY A O 1
ATOM 2656 N N . SER A 1 346 ? 2.967 -18.242 -13.096 1.00 83.12 346 SER A N 1
ATOM 2657 C CA . SER A 1 346 ? 3.380 -17.726 -11.789 1.00 83.12 346 SER A CA 1
ATOM 2658 C C . SER A 1 346 ? 4.099 -16.372 -11.898 1.00 83.12 346 SER A C 1
ATOM 2660 O O . SER A 1 346 ? 5.145 -16.217 -12.531 1.00 83.12 346 SER A O 1
ATOM 2662 N N . LYS A 1 347 ? 3.534 -15.352 -11.238 1.00 83.44 347 LYS A N 1
ATOM 2663 C CA . LYS A 1 347 ? 4.103 -13.993 -11.174 1.00 83.44 347 LYS A CA 1
ATOM 2664 C C . LYS A 1 347 ? 5.523 -13.935 -10.580 1.00 83.44 347 LYS A C 1
ATOM 2666 O O . LYS A 1 347 ? 6.349 -13.279 -11.212 1.00 83.44 347 LYS A O 1
ATOM 2671 N N . PRO A 1 348 ? 5.843 -14.578 -9.435 1.00 81.56 348 PRO A N 1
ATOM 2672 C CA . PRO A 1 348 ? 7.173 -14.448 -8.831 1.00 81.56 348 PRO A CA 1
ATOM 2673 C C . PRO A 1 348 ? 8.269 -15.065 -9.706 1.00 81.56 348 PRO A C 1
ATOM 2675 O O . PRO A 1 348 ? 9.296 -14.433 -9.932 1.00 81.56 348 PRO A O 1
ATOM 2678 N N . VAL A 1 349 ? 8.014 -16.237 -10.295 1.00 86.12 349 VAL A N 1
ATOM 2679 C CA . VAL A 1 349 ? 8.960 -16.902 -11.208 1.00 86.12 349 VAL A CA 1
ATOM 2680 C C . VAL A 1 349 ? 9.212 -16.047 -12.448 1.00 86.12 349 VAL A C 1
ATOM 2682 O O . VAL A 1 349 ? 10.345 -15.925 -12.901 1.00 86.12 349 VAL A O 1
ATOM 2685 N N . ARG A 1 350 ? 8.172 -15.389 -12.973 1.00 87.94 350 ARG A N 1
ATOM 2686 C CA . ARG A 1 350 ? 8.312 -14.482 -14.117 1.00 87.94 350 ARG A CA 1
ATOM 2687 C C . ARG A 1 350 ? 9.194 -13.271 -13.810 1.00 87.94 350 ARG A C 1
ATOM 2689 O O . ARG A 1 350 ? 9.984 -12.881 -14.662 1.00 87.94 350 ARG A O 1
ATOM 2696 N N . ILE A 1 351 ? 9.044 -12.669 -12.626 1.00 87.69 351 ILE A N 1
ATOM 2697 C CA . ILE A 1 351 ? 9.894 -11.550 -12.183 1.00 87.69 351 ILE A CA 1
ATOM 2698 C C . ILE A 1 351 ? 11.334 -12.035 -12.047 1.00 87.69 351 ILE A C 1
ATOM 2700 O O . ILE A 1 351 ? 12.236 -11.420 -12.603 1.00 87.69 351 ILE A O 1
ATOM 2704 N N . TRP A 1 352 ? 11.537 -13.164 -11.367 1.00 89.56 352 TRP A N 1
ATOM 2705 C CA . TRP A 1 352 ? 12.860 -13.745 -11.166 1.00 89.56 352 TRP A CA 1
ATOM 2706 C C . TRP A 1 352 ? 13.570 -14.025 -12.498 1.00 89.56 352 TRP A C 1
ATOM 2708 O O . TRP A 1 352 ? 14.690 -13.567 -12.701 1.00 89.56 352 TRP A O 1
ATOM 2718 N N . ALA A 1 353 ? 12.891 -14.670 -13.451 1.00 90.88 353 ALA A N 1
ATOM 2719 C CA . ALA A 1 353 ? 13.445 -14.952 -14.775 1.00 90.88 353 ALA A CA 1
ATOM 2720 C C . ALA A 1 353 ? 13.781 -13.675 -15.568 1.00 90.88 353 ALA A C 1
ATOM 2722 O O . ALA A 1 353 ? 14.811 -13.612 -16.234 1.00 90.88 353 ALA A O 1
ATOM 2723 N N . ALA A 1 354 ? 12.938 -12.643 -15.484 1.00 91.88 354 ALA A N 1
ATOM 2724 C CA . ALA A 1 354 ? 13.169 -11.367 -16.158 1.00 91.88 354 ALA A CA 1
ATOM 2725 C C . ALA A 1 354 ? 14.353 -10.584 -15.567 1.00 91.88 354 ALA A C 1
ATOM 2727 O O . ALA A 1 354 ? 15.141 -10.008 -16.316 1.00 91.88 354 ALA A O 1
ATOM 2728 N N . VAL A 1 355 ? 14.503 -10.593 -14.239 1.00 90.69 355 VAL A N 1
ATOM 2729 C CA . VAL A 1 355 ? 15.655 -9.991 -13.550 1.00 90.69 355 VAL A CA 1
ATOM 2730 C C . VAL A 1 355 ? 16.935 -10.747 -13.895 1.00 90.69 355 VAL A C 1
ATOM 2732 O O . VAL A 1 355 ? 17.924 -10.116 -14.255 1.00 90.69 355 VAL A O 1
ATOM 2735 N N . MET A 1 356 ? 16.908 -12.083 -13.867 1.00 91.75 356 MET A N 1
ATOM 2736 C CA . MET A 1 356 ? 18.060 -12.899 -14.262 1.00 91.75 356 MET A CA 1
ATOM 2737 C C . MET A 1 356 ? 18.469 -12.643 -15.713 1.00 91.75 356 MET A C 1
ATOM 2739 O O . MET A 1 356 ? 19.656 -12.509 -15.988 1.00 91.75 356 MET A O 1
ATOM 2743 N N . TYR A 1 357 ? 17.503 -12.501 -16.628 1.00 93.00 357 TYR A N 1
ATOM 2744 C CA . TYR A 1 357 ? 17.785 -12.138 -18.016 1.00 93.00 357 TYR A CA 1
ATOM 2745 C C . TYR A 1 357 ? 18.458 -10.768 -18.146 1.00 93.00 357 TYR A C 1
ATOM 2747 O O . TYR A 1 357 ? 19.426 -10.632 -18.887 1.00 93.00 357 TYR A O 1
ATOM 2755 N N . ALA A 1 358 ? 17.968 -9.759 -17.421 1.00 90.31 358 ALA A N 1
ATOM 2756 C CA . ALA A 1 358 ? 18.573 -8.432 -17.447 1.00 90.31 358 ALA A CA 1
ATOM 2757 C C . ALA A 1 358 ? 20.025 -8.480 -16.944 1.00 90.31 358 ALA A C 1
ATOM 2759 O O . ALA A 1 358 ? 20.924 -7.965 -17.597 1.00 90.31 358 ALA A O 1
ATOM 2760 N N . VAL A 1 359 ? 20.272 -9.151 -15.818 1.00 89.62 359 VAL A N 1
ATOM 2761 C CA . VAL A 1 359 ? 21.581 -9.166 -15.139 1.00 89.62 359 VAL A CA 1
ATOM 2762 C C . VAL A 1 359 ? 22.524 -10.251 -15.692 1.00 89.62 359 VAL A C 1
ATOM 2764 O O . VAL A 1 359 ? 23.567 -10.529 -15.105 1.00 89.62 359 VAL A O 1
ATOM 2767 N N . LEU A 1 360 ? 22.210 -10.858 -16.842 1.00 91.62 360 LEU A N 1
ATOM 2768 C CA . LEU A 1 360 ? 23.076 -11.869 -17.452 1.00 91.62 360 LEU A CA 1
ATOM 2769 C C . LEU A 1 360 ? 24.508 -11.313 -17.625 1.00 91.62 360 LEU A C 1
ATOM 2771 O O . LEU A 1 360 ? 24.655 -10.178 -18.093 1.00 91.62 360 LEU A O 1
ATOM 2775 N N . PRO A 1 361 ? 25.570 -12.088 -17.316 1.00 89.19 361 PRO A N 1
ATOM 2776 C CA . PRO A 1 361 ? 26.958 -11.633 -17.464 1.00 89.19 361 PRO A CA 1
ATOM 2777 C C . PRO A 1 361 ? 27.292 -11.107 -18.865 1.00 89.19 361 PRO A C 1
ATOM 2779 O O . PRO A 1 361 ? 28.119 -10.215 -19.026 1.00 89.19 361 PRO A O 1
ATOM 2782 N N . THR A 1 362 ? 26.618 -11.626 -19.892 1.00 87.31 362 THR A N 1
ATOM 2783 C CA . THR A 1 362 ? 26.758 -11.165 -21.277 1.00 87.31 362 THR A CA 1
ATOM 2784 C C . THR A 1 362 ? 26.166 -9.774 -21.501 1.00 87.31 362 THR A C 1
ATOM 2786 O O . THR A 1 362 ? 26.774 -8.968 -22.199 1.00 87.31 362 THR A O 1
ATOM 2789 N N . VAL A 1 363 ? 25.011 -9.467 -20.900 1.00 87.06 363 VAL A N 1
ATOM 2790 C CA . VAL A 1 363 ? 24.339 -8.161 -21.017 1.00 87.06 363 VAL A CA 1
ATOM 2791 C C . VAL A 1 363 ? 25.092 -7.113 -20.207 1.00 87.06 363 VAL A C 1
ATOM 2793 O O . VAL A 1 363 ? 25.406 -6.040 -20.717 1.00 87.06 363 VAL A O 1
ATOM 2796 N N . THR A 1 364 ? 25.454 -7.440 -18.968 1.00 86.62 364 THR A N 1
ATOM 2797 C CA . THR A 1 364 ? 26.215 -6.533 -18.101 1.00 86.62 364 THR A CA 1
ATOM 2798 C C . THR A 1 364 ? 27.627 -6.295 -18.638 1.00 86.62 364 THR A C 1
ATOM 2800 O O . THR A 1 364 ? 28.055 -5.146 -18.706 1.00 86.62 364 THR A O 1
ATOM 2803 N N . GLY A 1 365 ? 28.310 -7.336 -19.126 1.00 86.38 365 GLY A N 1
ATOM 2804 C CA . GLY A 1 365 ? 29.612 -7.223 -19.791 1.00 86.38 365 GLY A CA 1
ATOM 2805 C C . GLY A 1 365 ? 29.566 -6.424 -21.099 1.00 86.38 365 GLY A C 1
ATOM 2806 O O . GLY A 1 365 ? 30.481 -5.661 -21.399 1.00 86.38 365 GLY A O 1
ATOM 2807 N N . ALA A 1 366 ? 28.485 -6.544 -21.874 1.00 86.88 366 ALA A N 1
ATOM 2808 C CA . ALA A 1 366 ? 28.266 -5.716 -23.059 1.00 86.88 366 ALA A CA 1
ATOM 2809 C C . ALA A 1 366 ? 28.094 -4.231 -22.711 1.00 86.88 366 ALA A C 1
ATOM 2811 O O . ALA A 1 366 ? 28.647 -3.375 -23.403 1.00 86.88 366 ALA A O 1
ATOM 2812 N N . MET A 1 367 ? 27.355 -3.928 -21.639 1.00 85.31 367 MET A N 1
ATOM 2813 C CA . MET A 1 367 ? 27.153 -2.558 -21.164 1.00 85.31 367 MET A CA 1
ATOM 2814 C C . MET A 1 367 ? 28.452 -1.939 -20.641 1.00 85.31 367 MET A C 1
ATOM 2816 O O . MET A 1 367 ? 28.769 -0.815 -21.019 1.00 85.31 367 MET A O 1
ATOM 2820 N N . THR A 1 368 ? 29.239 -2.666 -19.840 1.00 84.12 368 THR A N 1
ATOM 2821 C CA . THR A 1 368 ? 30.526 -2.161 -19.324 1.00 84.12 368 THR A CA 1
ATOM 2822 C C . THR A 1 368 ? 31.563 -1.975 -20.427 1.00 84.12 368 THR A C 1
ATOM 2824 O O . THR A 1 368 ? 32.314 -1.004 -20.412 1.00 84.12 368 THR A O 1
ATOM 2827 N N . ALA A 1 369 ? 31.581 -2.861 -21.425 1.00 84.25 369 ALA A N 1
ATOM 2828 C CA . ALA A 1 369 ? 32.441 -2.711 -22.594 1.00 84.25 369 ALA A CA 1
ATOM 2829 C C . ALA A 1 369 ? 31.965 -1.609 -23.560 1.00 84.25 369 ALA A C 1
ATOM 2831 O O . ALA A 1 369 ? 32.710 -1.247 -24.470 1.00 84.25 369 ALA A O 1
ATOM 2832 N N . GLY A 1 370 ? 30.744 -1.083 -23.402 1.00 84.12 370 GLY A N 1
ATOM 2833 C CA . GLY A 1 370 ? 30.173 -0.073 -24.296 1.00 84.12 370 GLY A CA 1
ATOM 2834 C C . GLY A 1 370 ? 29.732 -0.619 -25.661 1.00 84.12 370 GLY A C 1
ATOM 2835 O O . GLY A 1 370 ? 29.660 0.118 -26.641 1.00 84.12 370 GLY A O 1
ATOM 2836 N N . ARG A 1 371 ? 29.434 -1.919 -25.760 1.00 87.31 371 ARG A N 1
ATOM 2837 C CA . ARG A 1 371 ? 29.028 -2.572 -27.014 1.00 87.31 371 ARG A CA 1
ATOM 2838 C C . ARG A 1 371 ? 27.543 -2.321 -27.313 1.00 87.31 371 ARG A C 1
ATOM 2840 O O . ARG A 1 371 ? 26.676 -3.130 -26.977 1.00 87.31 371 ARG A O 1
ATOM 2847 N N . LEU A 1 372 ? 27.256 -1.203 -27.985 1.00 86.88 372 LEU A N 1
ATOM 2848 C CA . LEU A 1 372 ? 25.898 -0.753 -28.345 1.00 86.88 372 LEU A CA 1
ATOM 2849 C C . LEU A 1 372 ? 25.052 -1.820 -29.046 1.00 86.88 372 LEU A C 1
ATOM 2851 O O . LEU A 1 372 ? 23.924 -2.073 -28.624 1.00 86.88 372 LEU A O 1
ATOM 2855 N N . GLY A 1 373 ? 25.606 -2.488 -30.061 1.00 87.12 373 GLY A N 1
ATOM 2856 C CA . GLY A 1 373 ? 24.895 -3.529 -30.807 1.00 87.12 373 GLY A CA 1
ATOM 2857 C C . GLY A 1 373 ? 24.388 -4.662 -29.909 1.00 87.12 373 GLY A C 1
ATOM 2858 O O . GLY A 1 373 ? 23.212 -5.012 -29.937 1.00 87.12 373 GLY A O 1
ATOM 2859 N N . THR A 1 374 ? 25.226 -5.178 -29.008 1.00 88.88 374 THR A N 1
ATOM 2860 C CA . THR A 1 374 ? 24.819 -6.251 -28.084 1.00 88.88 374 THR A CA 1
ATOM 2861 C C . THR A 1 374 ? 23.771 -5.811 -27.060 1.00 88.88 374 THR A C 1
ATOM 2863 O O . THR A 1 374 ? 22.903 -6.607 -26.705 1.00 88.88 374 THR A O 1
ATOM 2866 N N . VAL A 1 375 ? 23.795 -4.547 -26.620 1.00 89.50 375 VAL A N 1
ATOM 2867 C CA . VAL A 1 375 ? 22.777 -4.004 -25.703 1.00 89.50 375 VAL A CA 1
ATOM 2868 C C . VAL A 1 375 ? 21.424 -3.888 -26.407 1.00 89.50 375 VAL A C 1
ATOM 2870 O O . VAL A 1 375 ? 20.412 -4.342 -25.875 1.00 89.50 375 VAL A O 1
ATOM 2873 N N . ILE A 1 376 ? 21.405 -3.361 -27.635 1.00 90.44 376 ILE A N 1
ATOM 2874 C CA . ILE A 1 376 ? 20.190 -3.287 -28.460 1.00 90.44 376 ILE A CA 1
ATOM 2875 C C . ILE A 1 376 ? 19.653 -4.696 -28.747 1.00 90.44 376 ILE A C 1
ATOM 2877 O O . ILE A 1 376 ? 18.452 -4.940 -28.630 1.00 90.44 376 ILE A O 1
ATOM 2881 N N . ALA A 1 377 ? 20.529 -5.655 -29.054 1.00 90.56 377 ALA A N 1
ATOM 2882 C CA . ALA A 1 377 ? 20.114 -7.034 -29.268 1.00 90.56 377 ALA A CA 1
ATOM 2883 C C . ALA A 1 377 ? 19.466 -7.642 -28.015 1.00 90.56 377 ALA A C 1
ATOM 2885 O O . ALA A 1 377 ? 18.407 -8.252 -28.126 1.00 90.56 377 ALA A O 1
ATOM 2886 N N . ALA A 1 378 ? 20.021 -7.413 -26.821 1.00 91.31 378 ALA A N 1
ATOM 2887 C CA . ALA A 1 378 ? 19.422 -7.870 -25.564 1.00 91.31 378 ALA A CA 1
ATOM 2888 C 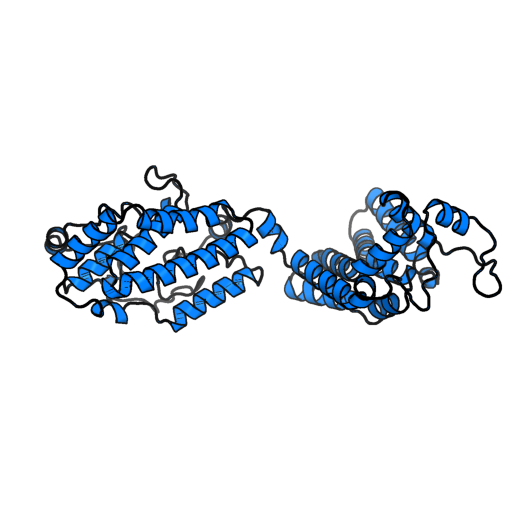C . ALA A 1 378 ? 18.032 -7.253 -25.295 1.00 91.31 378 ALA A C 1
ATOM 2890 O O . ALA A 1 378 ? 17.149 -7.916 -24.754 1.00 91.31 378 ALA A O 1
ATOM 2891 N N . MET A 1 379 ? 17.793 -6.006 -25.711 1.00 91.81 379 MET A N 1
ATOM 2892 C CA . MET A 1 379 ? 16.467 -5.378 -25.619 1.00 91.81 379 MET A CA 1
ATOM 2893 C C . MET A 1 379 ? 15.439 -6.029 -26.560 1.00 91.81 379 MET A C 1
ATOM 2895 O O . MET A 1 379 ? 14.282 -6.228 -26.185 1.00 91.81 379 MET A O 1
ATOM 2899 N N . VAL A 1 380 ? 15.843 -6.325 -27.800 1.00 91.81 380 VAL A N 1
ATOM 2900 C CA . VAL A 1 380 ? 14.944 -6.780 -28.877 1.00 91.81 380 VAL A CA 1
ATOM 2901 C C . VAL A 1 380 ? 14.723 -8.297 -28.845 1.00 91.81 380 VAL A C 1
ATOM 2903 O O . VAL A 1 380 ? 13.644 -8.777 -29.205 1.00 91.81 380 VAL A O 1
ATOM 2906 N N . PHE A 1 381 ? 15.708 -9.062 -28.371 1.00 91.94 381 PHE A N 1
ATOM 2907 C CA . PHE A 1 381 ? 15.724 -10.523 -28.428 1.00 91.94 381 PHE A CA 1
ATOM 2908 C C . PHE A 1 381 ? 14.482 -11.201 -27.824 1.00 91.94 381 PHE A C 1
ATOM 2910 O O . PHE A 1 381 ? 13.898 -12.048 -28.508 1.00 91.94 381 PHE A O 1
ATOM 2917 N N . PRO A 1 382 ? 13.983 -10.826 -26.625 1.00 92.62 382 PRO A N 1
ATOM 2918 C CA . PRO A 1 382 ? 12.785 -11.455 -26.069 1.00 92.62 382 PRO A CA 1
ATOM 2919 C C . PRO A 1 382 ? 11.549 -11.283 -26.962 1.00 92.62 382 PRO A C 1
ATOM 2921 O O . PRO A 1 382 ? 10.751 -12.215 -27.110 1.00 92.62 382 PRO A O 1
ATOM 2924 N N . PHE A 1 383 ? 11.399 -10.110 -27.591 1.00 91.75 383 PHE A N 1
ATOM 2925 C CA . PHE A 1 383 ? 10.291 -9.830 -28.502 1.00 91.75 383 PHE A CA 1
ATOM 2926 C C . PHE A 1 383 ? 10.398 -10.645 -29.785 1.00 91.75 383 PHE A C 1
ATOM 2928 O O . PHE A 1 383 ? 9.398 -11.228 -30.208 1.00 91.75 383 PHE A O 1
ATOM 2935 N N . ALA A 1 384 ? 11.593 -10.719 -30.373 1.00 89.50 384 ALA A N 1
ATOM 2936 C CA . ALA A 1 384 ? 11.837 -11.517 -31.568 1.00 89.50 384 ALA A CA 1
ATOM 2937 C C . ALA A 1 384 ? 11.530 -12.998 -31.313 1.00 89.50 384 ALA A C 1
ATOM 2939 O O . ALA A 1 384 ? 10.722 -13.583 -32.033 1.00 89.50 384 ALA A O 1
ATOM 2940 N N . LEU A 1 385 ? 12.067 -13.567 -30.225 1.00 89.56 385 LEU A N 1
ATOM 2941 C CA . LEU A 1 385 ? 11.839 -14.961 -29.842 1.00 89.56 385 LEU A CA 1
ATOM 2942 C C . LEU A 1 385 ? 10.344 -15.263 -29.684 1.00 89.56 385 LEU A C 1
ATOM 2944 O O . LEU A 1 385 ? 9.822 -16.210 -30.273 1.00 89.56 385 LEU A O 1
ATOM 2948 N N . ARG A 1 386 ? 9.620 -14.420 -28.940 1.00 88.88 386 ARG A N 1
ATOM 2949 C CA . ARG A 1 386 ? 8.171 -14.581 -28.763 1.00 88.88 386 ARG A CA 1
ATOM 2950 C C . ARG A 1 386 ? 7.410 -14.482 -30.081 1.00 88.88 386 ARG A C 1
ATOM 2952 O O . ARG A 1 386 ? 6.423 -15.195 -30.270 1.00 88.88 386 ARG A O 1
ATOM 2959 N N . SER A 1 387 ? 7.808 -13.562 -30.949 1.00 87.00 387 SER A N 1
ATOM 2960 C CA . SER A 1 387 ? 7.140 -13.344 -32.225 1.00 87.00 387 SER A CA 1
ATOM 2961 C C . SER A 1 387 ? 7.351 -14.541 -33.165 1.00 87.00 387 SER A C 1
ATOM 2963 O O . SER A 1 387 ? 6.379 -15.020 -33.746 1.00 87.00 387 SER A O 1
ATOM 2965 N N . CYS A 1 388 ? 8.559 -15.120 -33.203 1.00 86.38 388 CYS A N 1
ATOM 2966 C CA . CYS A 1 388 ? 8.857 -16.361 -33.929 1.00 86.38 388 CYS A CA 1
ATOM 2967 C C . CYS A 1 388 ? 8.035 -17.552 -33.414 1.00 86.38 388 CYS A C 1
ATOM 2969 O O . CYS A 1 388 ? 7.392 -18.243 -34.202 1.00 86.38 388 CYS A O 1
ATOM 2971 N N . VAL A 1 389 ? 7.967 -17.754 -32.092 1.00 85.75 389 VAL A N 1
ATOM 2972 C CA . VAL A 1 389 ? 7.156 -18.834 -31.495 1.00 85.75 389 VAL A CA 1
ATOM 2973 C C . VAL A 1 389 ? 5.674 -18.682 -31.853 1.00 85.75 389 VAL A C 1
ATOM 2975 O O . VAL A 1 389 ? 4.995 -19.660 -32.157 1.00 85.75 389 VAL A O 1
ATOM 2978 N N . ARG A 1 390 ? 5.148 -17.452 -31.860 1.00 82.88 390 ARG A N 1
ATOM 2979 C CA . ARG A 1 390 ? 3.756 -17.182 -32.258 1.00 82.88 390 ARG A CA 1
ATOM 2980 C C . ARG A 1 390 ? 3.500 -17.412 -33.743 1.00 82.88 390 ARG A C 1
ATOM 2982 O O . ARG A 1 390 ? 2.411 -17.866 -34.090 1.00 82.88 390 ARG A O 1
ATOM 2989 N N . LEU A 1 391 ? 4.475 -17.094 -34.595 1.00 84.75 391 LEU A N 1
ATOM 2990 C CA . LEU A 1 391 ? 4.407 -17.360 -36.031 1.00 84.75 391 LEU A CA 1
ATOM 2991 C C . LEU A 1 391 ? 4.316 -18.868 -36.305 1.00 84.75 391 LEU A C 1
ATOM 2993 O O . LEU A 1 391 ? 3.554 -19.279 -37.169 1.00 84.75 391 LEU A O 1
ATOM 2997 N N . ALA A 1 392 ? 5.039 -19.680 -35.529 1.00 82.25 392 ALA A N 1
ATOM 2998 C CA . ALA A 1 392 ? 5.046 -21.135 -35.671 1.00 82.25 392 ALA A CA 1
ATOM 2999 C C . ALA A 1 392 ? 3.779 -21.831 -35.135 1.00 82.25 392 ALA A C 1
ATOM 3001 O O . ALA A 1 392 ? 3.500 -22.962 -35.515 1.00 82.25 392 ALA A O 1
ATOM 3002 N N . THR A 1 393 ? 3.020 -21.190 -34.238 1.00 78.75 393 THR A N 1
ATOM 3003 C CA . THR A 1 393 ? 1.946 -21.852 -33.464 1.00 78.75 393 THR A CA 1
ATOM 3004 C C . THR A 1 393 ? 0.526 -21.387 -33.794 1.00 78.75 393 THR A C 1
ATOM 3006 O O . THR A 1 393 ? -0.430 -22.027 -33.367 1.00 78.75 393 THR A O 1
ATOM 3009 N N . THR A 1 394 ? 0.340 -20.280 -34.522 1.00 74.31 394 THR A N 1
ATOM 3010 C CA . THR A 1 394 ? -0.991 -19.697 -34.786 1.00 74.31 394 THR A CA 1
ATOM 3011 C C . THR A 1 394 ? -1.167 -19.320 -36.252 1.00 74.31 394 THR A C 1
ATOM 3013 O O . THR A 1 394 ? -0.187 -18.986 -36.910 1.00 74.31 394 THR A O 1
ATOM 3016 N N . ASN A 1 395 ? -2.414 -19.299 -36.749 1.00 74.00 395 ASN A N 1
ATOM 3017 C CA . ASN A 1 395 ? -2.717 -18.774 -38.086 1.00 74.00 395 ASN A CA 1
ATOM 3018 C C . ASN A 1 395 ? -2.145 -17.357 -38.233 1.00 74.00 395 ASN A C 1
ATOM 3020 O O . ASN A 1 395 ? -2.470 -16.435 -37.472 1.00 74.00 395 ASN A O 1
ATOM 3024 N N . THR A 1 396 ? -1.228 -17.215 -39.186 1.00 73.00 396 THR A N 1
ATOM 3025 C CA . THR A 1 396 ? -0.411 -16.022 -39.351 1.00 73.00 396 THR A CA 1
ATOM 3026 C C . THR A 1 396 ? -1.167 -14.970 -40.154 1.00 73.00 396 THR A C 1
ATOM 3028 O O . THR A 1 396 ? -1.883 -15.246 -41.108 1.00 73.00 396 THR A O 1
ATOM 3031 N N . THR A 1 397 ? -1.011 -13.715 -39.748 1.00 82.81 397 THR A N 1
ATOM 3032 C CA . THR A 1 397 ? -1.480 -12.556 -40.518 1.00 82.81 397 THR A CA 1
ATOM 3033 C C . THR A 1 397 ? -0.266 -11.857 -41.111 1.00 82.81 397 THR A C 1
ATOM 3035 O O . THR A 1 397 ? 0.742 -11.745 -40.407 1.00 82.81 397 THR A O 1
ATOM 3038 N N . LEU A 1 398 ? -0.378 -11.284 -42.314 1.00 82.75 398 LEU A N 1
ATOM 3039 C CA . LEU A 1 398 ? 0.717 -10.562 -42.984 1.00 82.75 398 LEU A CA 1
ATOM 3040 C C . LEU A 1 398 ? 1.398 -9.520 -42.071 1.00 82.75 398 LEU A C 1
ATOM 3042 O O . LEU A 1 398 ? 2.619 -9.425 -42.026 1.00 82.75 398 LEU A O 1
ATOM 3046 N N . ARG A 1 399 ? 0.617 -8.806 -41.247 1.00 83.06 399 ARG A N 1
ATOM 3047 C CA . ARG A 1 399 ? 1.131 -7.817 -40.278 1.00 83.06 399 ARG A CA 1
ATOM 3048 C C . ARG A 1 399 ? 2.051 -8.421 -39.210 1.00 83.06 399 ARG A C 1
ATOM 3050 O O . ARG A 1 399 ? 3.013 -7.785 -38.796 1.00 83.06 399 ARG A O 1
ATOM 3057 N N . ARG A 1 400 ? 1.763 -9.644 -38.754 1.00 80.25 400 ARG A N 1
ATOM 3058 C CA . ARG A 1 400 ? 2.591 -10.355 -37.763 1.00 80.25 400 ARG A CA 1
ATOM 3059 C C . ARG A 1 400 ? 3.887 -10.853 -38.392 1.00 80.25 400 ARG A C 1
ATOM 3061 O O . ARG A 1 400 ? 4.925 -10.693 -37.767 1.00 80.25 400 ARG A O 1
ATOM 3068 N N . ALA A 1 401 ? 3.819 -11.373 -39.619 1.00 84.00 401 ALA A N 1
ATOM 3069 C CA . ALA A 1 401 ? 4.993 -11.788 -40.387 1.00 84.00 401 ALA A CA 1
ATOM 3070 C C . ALA A 1 401 ? 5.927 -10.600 -40.699 1.00 84.00 401 ALA A C 1
ATOM 3072 O O . ALA A 1 401 ? 7.142 -10.690 -40.528 1.00 84.00 401 ALA A O 1
ATOM 3073 N N . ALA A 1 402 ? 5.358 -9.445 -41.060 1.00 85.62 402 ALA A N 1
ATOM 3074 C CA . ALA A 1 402 ? 6.119 -8.208 -41.226 1.00 85.62 402 ALA A CA 1
ATOM 3075 C C . ALA A 1 402 ? 6.763 -7.752 -39.902 1.00 85.62 402 ALA A C 1
ATOM 3077 O O . ALA A 1 402 ? 7.942 -7.411 -39.869 1.00 85.62 402 ALA A O 1
ATOM 3078 N N . GLY A 1 403 ? 6.025 -7.817 -38.788 1.00 86.56 403 GLY A N 1
ATOM 3079 C CA . GLY A 1 403 ? 6.555 -7.497 -37.459 1.00 86.56 403 GLY A CA 1
ATOM 3080 C C . GLY A 1 403 ? 7.689 -8.427 -37.008 1.00 86.56 403 GLY A C 1
ATOM 3081 O O . GLY A 1 403 ? 8.687 -7.950 -36.476 1.00 86.56 403 GLY A O 1
ATOM 3082 N N . THR A 1 404 ? 7.580 -9.742 -37.242 1.00 86.31 404 THR A N 1
ATOM 3083 C CA . THR A 1 404 ? 8.683 -10.691 -36.995 1.00 86.31 404 THR A CA 1
ATOM 3084 C C . THR A 1 404 ? 9.903 -10.370 -37.847 1.00 86.31 404 THR A C 1
ATOM 3086 O O . THR A 1 404 ? 11.009 -10.356 -37.317 1.00 86.31 404 THR A O 1
ATOM 3089 N N . ALA A 1 405 ? 9.708 -10.076 -39.136 1.00 86.56 405 ALA A N 1
ATOM 3090 C CA . ALA A 1 405 ? 10.802 -9.766 -40.048 1.00 86.56 405 ALA A CA 1
ATOM 3091 C C . ALA A 1 405 ? 11.550 -8.497 -39.618 1.00 86.56 405 ALA A C 1
ATOM 3093 O O . ALA A 1 405 ? 12.775 -8.496 -39.595 1.00 86.56 405 ALA A O 1
ATOM 3094 N N . LEU A 1 406 ? 10.833 -7.454 -39.183 1.00 87.75 406 LEU A N 1
ATOM 3095 C CA . LEU A 1 406 ? 11.443 -6.231 -38.651 1.00 87.75 406 LEU A CA 1
ATOM 3096 C C . LEU A 1 406 ? 12.252 -6.480 -37.370 1.00 87.75 406 LEU A C 1
ATOM 3098 O O . LEU A 1 406 ? 13.350 -5.947 -37.229 1.00 87.75 406 LEU A O 1
ATOM 3102 N N . LEU A 1 407 ? 11.746 -7.302 -36.444 1.00 88.06 407 LEU A N 1
ATOM 3103 C CA . LEU A 1 407 ? 12.469 -7.639 -35.209 1.00 88.06 407 LEU A CA 1
ATOM 3104 C C . LEU A 1 407 ? 13.730 -8.470 -35.485 1.00 88.06 407 LEU A C 1
ATOM 3106 O O . LEU A 1 407 ? 14.762 -8.239 -34.858 1.00 88.06 407 LEU A O 1
ATOM 3110 N N . LEU A 1 408 ? 13.659 -9.410 -36.431 1.00 87.19 408 LEU A N 1
ATOM 3111 C CA . LEU A 1 408 ? 14.817 -10.191 -36.868 1.00 87.19 408 LEU A CA 1
ATOM 3112 C C . LEU A 1 408 ? 15.835 -9.323 -37.614 1.00 87.19 408 LEU A C 1
ATOM 3114 O O . LEU A 1 408 ? 17.027 -9.443 -37.354 1.00 87.19 408 LEU A O 1
ATOM 3118 N N . ALA A 1 409 ? 15.381 -8.399 -38.464 1.00 86.19 409 ALA A N 1
ATOM 3119 C CA . ALA A 1 409 ? 16.252 -7.436 -39.133 1.00 86.19 409 ALA A CA 1
ATOM 3120 C C . ALA A 1 409 ? 16.971 -6.528 -38.122 1.00 86.19 409 ALA A C 1
ATOM 3122 O O . ALA A 1 409 ? 18.173 -6.310 -38.241 1.00 86.19 409 ALA A O 1
ATOM 3123 N N . ALA A 1 410 ? 16.270 -6.055 -37.086 1.00 85.62 410 ALA A N 1
ATOM 3124 C CA . ALA A 1 410 ? 16.877 -5.270 -36.013 1.00 85.62 410 ALA A CA 1
ATOM 3125 C C . ALA A 1 410 ? 17.923 -6.072 -35.215 1.00 85.62 410 ALA A C 1
ATOM 3127 O O . ALA A 1 410 ? 18.971 -5.529 -34.872 1.00 85.62 410 ALA A O 1
ATOM 3128 N N . LEU A 1 411 ? 17.681 -7.363 -34.954 1.00 86.44 411 LEU A N 1
ATOM 3129 C CA . LEU A 1 411 ? 18.671 -8.248 -34.326 1.00 86.44 411 LEU A CA 1
ATOM 3130 C C . LEU A 1 411 ? 19.896 -8.477 -35.216 1.00 86.44 411 LEU A C 1
ATOM 3132 O O . LEU A 1 411 ? 21.021 -8.352 -34.735 1.00 86.44 411 LEU A O 1
ATOM 3136 N N . ALA A 1 412 ? 19.683 -8.761 -36.501 1.00 84.50 412 ALA A N 1
ATOM 3137 C CA . ALA A 1 412 ? 20.752 -8.972 -37.475 1.00 84.50 412 ALA A CA 1
ATOM 3138 C C . ALA A 1 412 ? 21.594 -7.704 -37.700 1.00 84.50 412 ALA A C 1
ATOM 3140 O O . ALA A 1 412 ? 22.802 -7.788 -37.910 1.00 84.50 412 ALA A O 1
ATOM 3141 N N . ALA A 1 413 ? 20.972 -6.525 -37.606 1.00 81.75 413 ALA A N 1
ATOM 3142 C CA . ALA A 1 413 ? 21.653 -5.234 -37.651 1.00 81.75 413 ALA A CA 1
ATOM 3143 C C . ALA A 1 413 ? 22.518 -4.967 -36.404 1.00 81.75 413 ALA A C 1
ATOM 3145 O O . ALA A 1 413 ? 23.517 -4.250 -36.479 1.00 81.75 413 ALA A O 1
ATOM 3146 N N . ALA A 1 414 ? 22.121 -5.517 -35.254 1.00 80.12 414 ALA A N 1
ATOM 3147 C CA . ALA A 1 414 ? 22.740 -5.264 -33.959 1.00 80.12 414 ALA A CA 1
ATOM 3148 C C . ALA A 1 414 ? 23.875 -6.244 -33.622 1.00 80.12 414 ALA A C 1
ATOM 3150 O O . ALA A 1 414 ? 24.881 -5.839 -33.038 1.00 80.12 414 ALA A O 1
ATOM 3151 N N . VAL A 1 415 ? 23.741 -7.520 -33.995 1.00 79.00 415 VAL A N 1
ATOM 3152 C CA . VAL A 1 415 ? 24.763 -8.553 -33.781 1.00 79.00 415 VAL A CA 1
ATOM 3153 C C . VAL A 1 415 ? 24.991 -9.310 -35.095 1.00 79.00 415 VAL A C 1
ATOM 3155 O O . VAL A 1 415 ? 24.148 -10.121 -35.481 1.00 79.00 415 VAL A O 1
ATOM 3158 N N . PRO A 1 416 ? 26.148 -9.111 -35.759 1.00 63.03 416 PRO A N 1
ATOM 3159 C CA . PRO A 1 416 ? 26.476 -9.783 -37.019 1.00 63.03 416 PRO A CA 1
ATOM 3160 C C . PRO A 1 416 ? 26.508 -11.314 -36.918 1.00 63.03 416 PRO A C 1
ATOM 3162 O O . PRO A 1 416 ? 26.360 -11.996 -37.919 1.00 63.03 416 PRO A O 1
ATOM 3165 N N . PHE A 1 417 ? 26.660 -11.874 -35.715 1.00 56.09 417 PHE A N 1
ATOM 3166 C CA . PHE A 1 417 ? 26.719 -13.323 -35.490 1.00 56.09 417 PHE A CA 1
ATOM 3167 C C . PHE A 1 417 ? 25.408 -14.070 -35.801 1.00 56.09 417 PHE A C 1
ATOM 3169 O O . PHE A 1 417 ? 25.429 -15.287 -35.863 1.00 56.09 417 PHE A O 1
ATOM 3176 N N . PHE A 1 418 ? 24.282 -13.375 -36.016 1.00 49.97 418 PHE A N 1
ATOM 3177 C CA . PHE A 1 418 ? 23.044 -13.995 -36.521 1.00 49.97 418 PHE A CA 1
ATOM 3178 C C . PHE A 1 418 ? 23.070 -14.285 -38.036 1.00 49.97 418 PHE A C 1
ATOM 3180 O O . PHE A 1 418 ? 22.096 -14.820 -38.561 1.00 49.97 418 PHE A O 1
ATOM 3187 N N . TRP A 1 419 ? 24.137 -13.893 -38.741 1.00 43.34 419 TRP A N 1
ATOM 3188 C CA . TRP A 1 419 ? 24.334 -14.176 -40.168 1.00 43.34 419 TRP A CA 1
ATOM 3189 C C . TRP A 1 419 ? 24.974 -15.541 -40.453 1.00 43.34 419 TRP A C 1
ATOM 3191 O O . TRP A 1 419 ? 24.896 -16.005 -41.590 1.00 43.34 419 TRP A O 1
ATOM 3201 N N . LEU A 1 420 ? 25.628 -16.138 -39.454 1.00 35.34 420 LEU A N 1
ATOM 3202 C CA . LEU A 1 420 ? 26.271 -17.454 -39.509 1.00 35.34 420 LEU A CA 1
ATOM 3203 C C . LEU A 1 420 ? 25.359 -18.490 -38.855 1.00 35.34 420 LEU A C 1
ATOM 3205 O O . LEU A 1 420 ? 25.281 -19.610 -39.405 1.00 35.34 420 LEU A O 1
#

Foldseek 3Di:
DDDPDDDPRACPCPRADKDFAQFDDPVQDDDDPVLCVLLVQFQPVQPDACSGNLSSLLCLQLVHTDMDHPVRDDDDPCCLCLVVDCDPVCNPSLLSNLLSVLLSCLLLDDPVCNVVSLVVLVVVLCVVLVVCVVLVQNVNSVSSVVSSVVCVVCVVSSVVSNVSSVSNGPHDSCSCVVNDDDPVVVVVLVVQCVVCLVVLPPSVPPPPDDDDDNDDDDPVVVPRSPPRRDPVSVVCSPPLNVLLVVQLVVLCVVCVCCVVNPVDDDAQPADDWDQFLVVLVVQQPDQWDPDPVIDSDHDQLCSVVLSVQCVVVVGGSRVSLVCLLSSLLSLLLSLQLVLCVVPDPDPVVSSVVSNCLSPPCQLVVCSRNSLSLSSQLSNLVSVLVSLVVCCVPDDDDPVSVVVNVVSVVSNCSSDVVVVD

Sequence (420 aa):
RFTGLERREHDQGQHDGVRDVLAVSSAGMLIRRDVWERLDGFDPQLPLFRDDLDFCWRVHRAGERVIVVTDAVLHHREASAHGRRVSDLAIHHHRADREAAVHVLLAQSRTWASPFIALRLLLNSAVRALVFLIGKDFSAAGDEVQAVLHIVRHPRHLADSRHRIHQTSIEPFSVVNGLRPRLAWQARQAWEALLGIASTSGAASGATATVVETGPGDDASDFLDVSSSGLMKRLLVRPSVLMVLALTLFAAVATRGLWWGDGVLQGGALLPTPDGVGDLWTMYTQGWHDVGPGSIAPAPPYFMLIFSAGALLLGKSALAVQIVMLLGLAFAGWAAYFCLRSVIGSKPVRIWAAVMYAVLPTVTGAMTAGRLGTVIAAMVFPFALRSCVRLATTNTTLRRAAGTALLLAALAAAVPFFWL

Radius of gyration: 31.9 Å; chains: 1; bounding box: 79×46×86 Å

pLDDT: mean 77.43, std 16.07, range [29.02, 97.31]

Secondary structure (DSSP, 8-state):
---SPPTTPPP-STT-SEEE-S---GGG----HHHHHHTTSS-TT-SSSSHHHHHHHHHHHTT---EEETT-------TTTTTSS-BTTBSSHHHHHHHHHHHHHHHTS-TTTHHHHHHHHHHHHHHHHHHHHHTT-HHHHHHHHHHHHHHHH-HHHHHHHHHHHHHH--S-TTTTGGGSPPHHHHHHHHHHHHHHHHSSSTT---S--PPP--S---TTSTTSS-SSS-HHHHHHTSHHHHHHHHHHHHHHHHTHHHHHS-----BTTBPPPPSBHHHHHHHHH-S-B-STT-B-SPPPTHHHHHHHHHHHTTTBHHHHHHHHHHHHHHHHHHHHHHHHTTT---HHHHHHHHHHHHT-HHHHHHHHTT-HHHHHHHHHHHHHHHHHHHHHHS---HHHHHHHHHHHHHHHHH-GGGG-